Protein 2NW8 (pdb70)

CATH classification: 1.20.58.480

Organism: Xanthomonas campestris pv. campestris (strain ATCC 33913 / DSM 3586 / NCPPB 528 / LMG 568 / P 25) (NCBI:txid190485)

Nearest PDB structures (foldseek):
  2nw8-assembly1_A  TM=1.004E+00  e=1.705E-36  Xanthomonas campestris pv. campestris
  7p46-assembly1_C  TM=9.917E-01  e=4.986E-34  Xanthomonas campestris pv. campestris str. ATCC 33913
  2nw9-assembly1_B  TM=9.880E-01  e=1.158E-32  Xanthomonas campestris pv. campestris
  3bk9-assembly1_A  TM=9.930E-01  e=3.303E-32  Xanthomonas campestris pv. campestris
  3bk9-assembly2_G  TM=9.971E-01  e=1.337E-31  Xanthomonas campestris pv. campestris

Structure (mmCIF, N/CA/C/O backbone):
data_2NW8
#
_entry.id   2NW8
#
_cell.length_a   114.093
_cell.length_b   114.094
_cell.length_c   96.227
_cell.angle_alpha   90.00
_cell.angle_beta   90.00
_cell.angle_gamma   120.00
#
_symmetry.space_group_name_H-M   'P 31 2 1'
#
loop_
_entity.id
_entity.type
_entity.pdbx_description
1 polymer 'Tryptophan 2,3-dioxygenase'
2 non-polymer TRYPTOPHAN
3 non-polymer 'PROTOPORPHYRIN IX CONTAINING FE'
4 non-polymer 'MANGANESE (II) ION'
5 water water
#
loop_
_atom_site.group_PDB
_atom_site.id
_atom_site.type_symbol
_atom_site.label_atom_id
_atom_site.label_alt_id
_atom_site.label_comp_id
_atom_site.label_asym_id
_atom_site.label_entity_id
_atom_site.label_seq_id
_atom_site.pdbx_PDB_ins_code
_atom_site.Cartn_x
_atom_site.Cartn_y
_atom_site.Cartn_z
_atom_site.occupancy
_atom_site.B_iso_or_equiv
_atom_site.auth_seq_id
_atom_site.auth_comp_id
_atom_site.auth_asym_id
_atom_site.auth_atom_id
_atom_site.pdbx_PDB_model_num
ATOM 1 N N . GLU A 1 19 ? 37.948 -45.203 48.676 1.00 39.26 19 GLU A N 1
ATOM 2 C CA . GLU A 1 19 ? 39.089 -45.813 47.931 1.00 39.55 19 GLU A CA 1
ATOM 3 C C . GLU A 1 19 ? 40.119 -44.780 47.495 1.00 37.62 19 GLU A C 1
ATOM 4 O O . GLU A 1 19 ? 39.805 -43.598 47.344 1.00 38.14 19 GLU A O 1
ATOM 10 N N . GLY A 1 20 ? 41.351 -45.241 47.294 1.00 35.87 20 GLY A N 1
ATOM 11 C CA . GLY A 1 20 ? 42.414 -44.352 46.864 1.00 32.45 20 GLY A CA 1
ATOM 12 C C . GLY A 1 20 ? 42.122 -43.821 45.474 1.00 29.73 20 GLY A C 1
ATOM 13 O O . GLY A 1 20 ? 41.273 -44.366 44.766 1.00 30.96 20 GLY A O 1
ATOM 14 N N . ARG A 1 21 ? 42.831 -42.771 45.073 1.00 24.90 21 ARG A N 1
ATOM 15 C CA . ARG A 1 21 ? 42.616 -42.172 43.761 1.00 21.53 21 ARG A CA 1
ATOM 16 C C . ARG A 1 21 ? 43.112 -43.039 42.604 1.00 18.86 21 ARG A C 1
ATOM 17 O O . ARG A 1 21 ? 42.954 -42.669 41.438 1.00 17.70 21 ARG A O 1
ATOM 25 N N . LEU A 1 22 ? 43.703 -44.190 42.916 1.00 17.44 22 LEU A N 1
ATOM 26 C CA . LEU A 1 22 ? 44.211 -45.076 41.875 1.00 16.96 22 LEU A CA 1
ATOM 27 C C . LEU A 1 22 ? 43.243 -46.205 41.524 1.00 16.67 22 LEU A C 1
ATOM 28 O O . LEU A 1 22 ? 43.487 -46.970 40.590 1.00 17.87 22 LEU A O 1
ATOM 33 N N . THR A 1 23 ? 42.151 -46.322 42.271 1.00 15.46 23 THR A N 1
ATOM 34 C CA . THR A 1 23 ? 41.163 -47.348 41.965 1.00 15.45 23 THR A CA 1
ATOM 35 C C . THR A 1 23 ? 40.170 -46.703 41.014 1.00 15.17 23 THR A C 1
ATOM 36 O O . THR A 1 23 ? 40.151 -45.482 40.868 1.00 14.88 23 THR A O 1
ATOM 40 N N . TYR A 1 24 ? 39.355 -47.520 40.360 1.00 14.27 24 TYR A N 1
ATOM 41 C CA . TYR A 1 24 ? 38.367 -46.995 39.424 1.00 13.84 24 TYR A CA 1
ATOM 42 C C . TYR A 1 24 ? 37.400 -46.039 40.118 1.00 13.84 24 TYR A C 1
ATOM 43 O O . TYR A 1 24 ? 37.217 -44.898 39.684 1.00 14.09 24 TYR A O 1
ATOM 52 N N . GLY A 1 25 ? 36.789 -46.508 41.201 1.00 14.76 25 GLY A N 1
ATOM 53 C CA . GLY A 1 25 ? 35.835 -45.687 41.927 1.00 14.49 25 GLY A CA 1
ATOM 54 C C . GLY A 1 25 ? 36.449 -44.514 42.665 1.00 14.95 25 GLY A C 1
ATOM 55 O O . GLY A 1 25 ? 35.829 -43.455 42.799 1.00 14.58 25 GLY A O 1
ATOM 56 N N . GLY A 1 26 ? 37.669 -44.702 43.158 1.00 12.93 26 GLY A N 1
ATOM 57 C CA . GLY A 1 26 ? 38.342 -43.633 43.875 1.00 13.17 26 GLY A CA 1
ATOM 58 C C . GLY A 1 26 ? 38.801 -42.528 42.944 1.00 13.28 26 GLY A C 1
ATOM 59 O O . GLY A 1 26 ? 38.692 -41.349 43.268 1.00 15.00 26 GLY A O 1
ATOM 60 N N . TYR A 1 27 ? 39.324 -42.905 41.784 1.00 13.01 27 TYR A N 1
ATOM 61 C CA . TYR A 1 27 ? 39.781 -41.917 40.821 1.00 12.07 27 TYR A CA 1
ATOM 62 C C . TYR A 1 27 ? 38.621 -41.046 40.359 1.00 11.42 27 TYR A C 1
ATOM 63 O O . TYR A 1 27 ? 38.725 -39.822 40.312 1.00 12.50 27 TYR A O 1
ATOM 72 N N . LEU A 1 28 ? 37.513 -41.699 40.026 1.00 11.78 28 LEU A N 1
ATOM 73 C CA . LEU A 1 28 ? 36.324 -41.012 39.536 1.00 12.96 28 LEU A CA 1
ATOM 74 C C . LEU A 1 28 ? 35.441 -40.437 40.637 1.00 13.71 28 LEU A C 1
ATOM 75 O O . LEU A 1 28 ? 34.405 -39.836 40.351 1.00 13.74 28 LEU A O 1
ATOM 80 N N . ARG A 1 29 ? 35.853 -40.619 41.889 1.00 13.55 29 ARG A N 1
ATOM 81 C CA . ARG A 1 29 ? 35.099 -40.119 43.039 1.00 15.15 29 ARG A CA 1
ATOM 82 C C . ARG A 1 29 ? 33.625 -40.512 42.942 1.00 14.52 29 ARG A C 1
ATOM 83 O O . ARG A 1 29 ? 32.742 -39.677 43.138 1.00 14.77 29 ARG A O 1
ATOM 91 N N . LEU A 1 30 ? 33.369 -41.782 42.650 1.00 15.88 30 LEU A N 1
ATOM 92 C CA . LEU A 1 30 ? 32.003 -42.269 42.503 1.00 15.82 30 LEU A CA 1
ATOM 93 C C . LEU A 1 30 ? 31.176 -42.216 43.786 1.00 18.14 30 LEU A C 1
ATOM 94 O O . LEU A 1 30 ? 29.961 -42.037 43.735 1.00 17.53 30 LEU A O 1
ATOM 99 N N . ASP A 1 31 ? 31.814 -42.373 44.938 1.00 19.81 31 ASP A N 1
ATOM 100 C CA . ASP A 1 31 ? 31.055 -42.311 46.180 1.00 21.84 31 ASP A CA 1
ATOM 101 C C . ASP A 1 31 ? 30.347 -40.960 46.274 1.00 20.60 31 ASP A C 1
ATOM 102 O O . ASP A 1 31 ? 29.210 -40.872 46.732 1.00 22.06 31 ASP A O 1
ATOM 107 N N . GLN A 1 32 ? 31.020 -39.915 45.806 1.00 18.53 32 GLN A N 1
ATOM 108 C CA . GLN A 1 32 ? 30.474 -38.564 45.822 1.00 18.59 32 GLN A CA 1
ATOM 109 C C . GLN A 1 32 ? 29.530 -38.318 44.636 1.00 18.07 32 GLN A C 1
ATOM 110 O O . GLN A 1 32 ? 28.446 -37.752 44.795 1.00 16.54 32 GLN A O 1
ATOM 116 N N . LEU A 1 33 ? 29.937 -38.761 43.451 1.00 15.92 33 LEU A N 1
ATOM 117 C CA . LEU A 1 33 ? 29.128 -38.568 42.248 1.00 14.81 33 LEU A CA 1
ATOM 118 C C . LEU A 1 33 ? 27.808 -39.327 42.291 1.00 15.13 33 LEU A C 1
ATOM 119 O O . LEU A 1 33 ? 26.755 -38.780 41.951 1.00 14.66 33 LEU A O 1
ATOM 124 N N . LEU A 1 34 ? 27.871 -40.586 42.713 1.00 14.62 34 LEU A N 1
ATOM 125 C CA . LEU A 1 34 ? 26.694 -41.447 42.750 1.00 15.31 34 LEU A CA 1
ATOM 126 C C . LEU A 1 34 ? 25.838 -41.369 44.012 1.00 15.58 34 LEU A C 1
ATOM 127 O O . LEU A 1 34 ? 24.962 -42.206 44.233 1.00 15.79 34 LEU A O 1
ATOM 132 N N . SER A 1 35 ? 26.093 -40.364 44.840 1.00 16.68 35 SER A N 1
ATOM 133 C CA . SER A 1 35 ? 25.291 -40.167 46.040 1.00 17.71 35 SER A CA 1
ATOM 134 C C . SER A 1 35 ? 24.626 -38.798 45.914 1.00 18.02 35 SER A C 1
ATOM 135 O O . SER A 1 35 ? 24.024 -38.297 46.864 1.00 18.62 35 SER A O 1
ATOM 138 N N . ALA A 1 36 ? 24.725 -38.205 44.725 1.00 16.61 36 ALA A N 1
ATOM 139 C CA . ALA A 1 36 ? 24.155 -36.883 44.465 1.00 15.10 36 ALA A CA 1
ATOM 140 C C . ALA A 1 36 ? 22.764 -36.912 43.837 1.00 14.78 36 ALA A C 1
ATOM 141 O O . ALA A 1 36 ? 22.244 -35.871 43.424 1.00 15.20 36 ALA A O 1
ATOM 143 N N . GLN A 1 37 ? 22.169 -38.097 43.759 1.00 14.53 37 GLN A N 1
ATOM 144 C CA . GLN A 1 37 ? 20.830 -38.242 43.192 1.00 15.03 37 GLN A CA 1
ATOM 145 C C . GLN A 1 37 ? 19.861 -38.430 44.354 1.00 16.41 37 GLN A C 1
ATOM 146 O O . GLN A 1 37 ? 19.740 -39.523 44.901 1.00 17.11 37 GLN A O 1
ATOM 152 N N . GLN A 1 38 ? 19.175 -37.354 44.726 1.00 17.65 38 GLN A N 1
ATOM 153 C CA . GLN A 1 38 ? 18.249 -37.404 45.852 1.00 19.89 38 GLN A CA 1
ATOM 154 C C . GLN A 1 38 ? 16.870 -36.851 45.511 1.00 19.15 38 GLN A C 1
ATOM 155 O O . GLN A 1 38 ? 16.592 -35.668 45.720 1.00 18.80 38 GLN A O 1
ATOM 161 N N . PRO A 1 39 ? 15.987 -37.704 44.973 1.00 19.17 39 PRO A N 1
ATOM 162 C CA . PRO A 1 39 ? 14.631 -37.278 44.612 1.00 19.08 39 PRO A CA 1
ATOM 163 C C . PRO A 1 39 ? 13.910 -36.728 45.840 1.00 19.23 39 PRO A C 1
ATOM 164 O O . PRO A 1 39 ? 14.173 -37.159 46.963 1.00 19.96 39 PRO A O 1
ATOM 168 N N . LEU A 1 40 ? 13.000 -35.788 45.616 1.00 19.24 40 LEU A N 1
ATOM 169 C CA . LEU A 1 40 ? 12.247 -35.180 46.707 1.00 20.55 40 LEU A CA 1
ATOM 170 C C . LEU A 1 40 ? 10.817 -35.688 46.818 1.00 21.97 40 LEU A C 1
ATOM 171 O O . LEU A 1 40 ? 10.205 -35.582 47.879 1.00 21.66 40 LEU A O 1
ATOM 176 N N . SER A 1 41 ? 10.284 -36.240 45.732 1.00 22.06 41 SER A N 1
ATOM 177 C CA . SER A 1 41 ? 8.914 -36.742 45.743 1.00 24.86 41 SER A CA 1
ATOM 178 C C . SER A 1 41 ? 8.696 -37.782 46.837 1.00 26.22 41 SER A C 1
ATOM 179 O O . SER A 1 41 ? 9.598 -38.553 47.164 1.00 26.34 41 SER A O 1
ATOM 182 N N . GLU A 1 42 ? 7.494 -37.793 47.405 1.00 29.25 42 GLU A N 1
ATOM 183 C CA . GLU A 1 42 ? 7.144 -38.741 48.458 1.00 33.03 42 GLU A CA 1
ATOM 184 C C . GLU A 1 42 ? 5.711 -39.238 48.279 1.00 33.32 42 GLU A C 1
ATOM 185 O O . GLU A 1 42 ? 4.759 -38.473 48.426 1.00 34.29 42 GLU A O 1
ATOM 191 N N . PRO A 1 43 ? 5.542 -40.528 47.945 1.00 33.59 43 PRO A N 1
ATOM 192 C CA . PRO A 1 43 ? 6.613 -41.509 47.737 1.00 33.10 43 PRO A CA 1
ATOM 193 C C . PRO A 1 43 ? 7.475 -41.174 46.519 1.00 30.97 43 PRO A C 1
ATOM 194 O O . PRO A 1 43 ? 7.105 -40.328 45.706 1.00 31.16 43 PRO A O 1
ATOM 198 N N . ALA A 1 44 ? 8.621 -41.842 46.409 1.00 30.10 44 ALA A N 1
ATOM 199 C CA . ALA A 1 44 ? 9.551 -41.622 45.304 1.00 28.71 44 ALA A CA 1
ATOM 200 C C . ALA A 1 44 ? 8.910 -41.917 43.953 1.00 27.00 44 ALA A C 1
ATOM 201 O O . ALA A 1 44 ? 8.524 -43.051 43.673 1.00 30.89 44 ALA A O 1
ATOM 203 N N . HIS A 1 45 ? 8.800 -40.892 43.117 1.00 21.06 45 HIS A N 1
ATOM 204 C CA . HIS A 1 45 ? 8.204 -41.044 41.796 1.00 17.34 45 HIS A CA 1
ATOM 205 C C . HIS A 1 45 ? 9.245 -41.652 40.859 1.00 16.25 45 HIS A C 1
ATOM 206 O O . HIS A 1 45 ? 10.380 -41.182 40.796 1.00 16.36 45 HIS A O 1
ATOM 213 N N . HIS A 1 46 ? 8.849 -42.688 40.126 1.00 14.75 46 HIS A N 1
ATOM 214 C CA . HIS A 1 46 ? 9.773 -43.370 39.219 1.00 14.42 46 HIS A CA 1
ATOM 215 C C . HIS A 1 46 ? 10.511 -42.486 38.228 1.00 14.99 46 HIS A C 1
ATOM 216 O O . HIS A 1 46 ? 11.676 -42.737 37.910 1.00 16.14 46 HIS A O 1
ATOM 223 N N . ASP A 1 47 ? 9.840 -41.459 37.728 1.00 11.80 47 ASP A N 1
ATOM 224 C CA . ASP A 1 47 ? 10.445 -40.602 36.717 1.00 11.70 47 ASP A CA 1
ATOM 225 C C . ASP A 1 47 ? 11.312 -39.459 37.217 1.00 13.08 47 ASP A C 1
ATOM 226 O O . ASP A 1 47 ? 11.910 -38.728 36.419 1.00 13.20 47 ASP A O 1
ATOM 231 N N . GLU A 1 48 ? 11.400 -39.307 38.532 1.00 11.48 48 GLU A N 1
ATOM 232 C CA . GLU A 1 48 ? 12.218 -38.238 39.079 1.00 12.38 48 GLU A CA 1
ATOM 233 C C . GLU A 1 48 ? 13.710 -38.524 38.878 1.00 13.07 48 GLU A C 1
ATOM 234 O O . GLU A 1 48 ? 14.502 -37.595 38.708 1.00 14.01 48 GLU A O 1
ATOM 240 N N . MET A 1 49 ? 14.097 -39.799 38.881 1.00 13.19 49 MET A N 1
ATOM 241 C CA . MET A 1 49 ? 15.508 -40.140 38.684 1.00 12.26 49 MET A CA 1
ATOM 242 C C . MET A 1 49 ? 15.946 -39.652 37.302 1.00 13.14 49 MET A C 1
ATOM 243 O O . MET A 1 49 ? 17.020 -39.072 37.158 1.00 12.13 49 MET A O 1
ATOM 248 N N . LEU A 1 50 ? 15.113 -39.882 36.288 1.00 11.46 50 LEU A N 1
ATOM 249 C CA . LEU A 1 50 ? 15.432 -39.418 34.937 1.00 12.02 50 LEU A CA 1
ATOM 250 C C . LEU A 1 50 ? 15.610 -37.903 34.945 1.00 12.89 50 LEU A C 1
ATOM 251 O O . LEU A 1 50 ? 16.571 -37.373 34.390 1.00 12.74 50 LEU A O 1
ATOM 256 N N . PHE A 1 51 ? 14.677 -37.207 35.581 1.00 12.12 51 PHE A N 1
ATOM 257 C CA . PHE A 1 51 ? 14.730 -35.753 35.639 1.00 12.55 51 PHE A CA 1
ATOM 258 C C . PHE A 1 51 ? 16.068 -35.261 36.192 1.00 12.98 51 PHE A C 1
ATOM 259 O O . PHE A 1 51 ? 16.694 -34.365 35.624 1.00 12.97 51 PHE A O 1
ATOM 267 N N . ILE A 1 52 ? 16.506 -35.864 37.291 1.00 12.37 52 ILE A N 1
ATOM 268 C CA . ILE A 1 52 ? 17.764 -35.482 37.925 1.00 11.57 52 ILE A CA 1
ATOM 269 C C . ILE A 1 52 ? 18.971 -35.833 37.064 1.00 11.77 52 ILE A C 1
ATOM 270 O O . ILE A 1 52 ? 19.826 -34.985 36.799 1.00 11.99 52 ILE A O 1
ATOM 275 N N . ILE A 1 53 ? 19.027 -37.079 36.613 1.00 11.07 53 ILE A N 1
ATOM 276 C CA . ILE A 1 53 ? 20.160 -37.526 35.808 1.00 10.99 53 ILE A CA 1
ATOM 277 C C . ILE A 1 53 ? 20.284 -36.779 34.482 1.00 11.07 53 ILE A C 1
ATOM 278 O O . ILE A 1 53 ? 21.396 -36.522 34.016 1.00 11.29 53 ILE A O 1
ATOM 283 N N . GLN A 1 54 ? 19.153 -36.411 33.889 1.00 10.15 54 GLN A N 1
ATOM 284 C CA . GLN A 1 54 ? 19.155 -35.669 32.627 1.00 10.68 54 GLN A CA 1
ATOM 285 C C . GLN A 1 54 ? 19.912 -34.353 32.828 1.00 12.68 54 GLN A C 1
ATOM 286 O O . GLN A 1 54 ? 20.701 -33.933 31.975 1.00 11.35 54 GLN A O 1
ATOM 292 N N . HIS A 1 55 ? 19.665 -33.707 33.963 1.00 12.17 55 HIS A N 1
ATOM 293 C CA . HIS A 1 55 ? 20.320 -32.446 34.287 1.00 13.33 55 HIS A CA 1
ATOM 294 C C . HIS A 1 55 ? 21.771 -32.634 34.701 1.00 12.19 55 HIS A C 1
ATOM 295 O O . HIS A 1 55 ? 22.640 -31.857 34.304 1.00 12.82 55 HIS A O 1
ATOM 302 N N . GLN A 1 56 ? 22.039 -33.660 35.500 1.00 12.07 56 GLN A N 1
ATOM 303 C CA . GLN A 1 56 ? 23.406 -33.875 35.957 1.00 12.25 56 GLN A CA 1
ATOM 304 C C . GLN A 1 56 ? 24.349 -34.260 34.830 1.00 12.60 56 GLN A C 1
ATOM 305 O O . GLN A 1 56 ? 25.494 -33.814 34.807 1.00 12.02 56 GLN A O 1
ATOM 311 N N . THR A 1 57 ? 23.891 -35.089 33.899 1.00 11.94 57 THR A N 1
ATOM 312 C CA . THR A 1 57 ? 24.765 -35.436 32.785 1.00 11.55 57 THR A CA 1
ATOM 313 C C . THR A 1 57 ? 25.002 -34.152 31.989 1.00 12.12 57 THR A C 1
ATOM 314 O O . THR A 1 57 ? 26.127 -33.866 31.587 1.00 11.72 57 THR A O 1
ATOM 318 N N . SER A 1 58 ? 23.950 -33.363 31.780 1.00 11.38 58 SER A N 1
ATOM 319 C CA . SER A 1 58 ? 24.103 -32.111 31.046 1.00 11.66 58 SER A CA 1
ATOM 320 C C . SER A 1 58 ? 25.093 -31.183 31.744 1.00 12.51 58 SER A C 1
ATOM 321 O O . SER A 1 58 ? 25.936 -30.575 31.085 1.00 12.74 58 SER A O 1
ATOM 324 N N . GLU A 1 59 ? 24.994 -31.072 33.068 1.00 12.11 59 GLU A N 1
ATOM 325 C CA . GLU A 1 59 ? 25.905 -30.200 33.802 1.00 12.81 59 GLU A CA 1
ATOM 326 C C . GLU A 1 59 ? 27.353 -30.671 33.657 1.00 13.05 59 GLU A C 1
ATOM 327 O O . GLU A 1 59 ? 28.265 -29.849 33.583 1.00 13.12 59 GLU A O 1
ATOM 333 N N . LEU A 1 60 ? 27.569 -31.985 33.616 1.00 12.77 60 LEU A N 1
ATOM 334 C CA . LEU A 1 60 ? 28.924 -32.504 33.446 1.00 12.18 60 LEU A CA 1
ATOM 335 C C . LEU A 1 60 ? 29.446 -32.140 32.056 1.00 12.35 60 LEU A C 1
ATOM 336 O O . LEU A 1 60 ? 30.595 -31.710 31.915 1.00 11.70 60 LEU A O 1
ATOM 341 N N . TRP A 1 61 ? 28.614 -32.299 31.027 1.00 11.46 61 TRP A N 1
ATOM 342 C CA . TRP A 1 61 ? 29.048 -31.939 29.680 1.00 11.35 61 TRP A CA 1
ATOM 343 C C . TRP A 1 61 ? 29.313 -30.433 29.607 1.00 12.80 61 TRP A C 1
ATOM 344 O O . TRP A 1 61 ? 30.268 -29.995 28.962 1.00 13.04 61 TRP A O 1
ATOM 355 N N . LEU A 1 62 ? 28.477 -29.636 30.268 1.00 11.62 62 LEU A N 1
ATOM 356 C CA . LEU A 1 62 ? 28.680 -28.192 30.258 1.00 11.34 62 LEU A CA 1
ATOM 357 C C . LEU A 1 62 ? 30.012 -27.846 30.922 1.00 12.49 62 LEU A C 1
ATOM 358 O O . LEU A 1 62 ? 30.705 -26.926 30.488 1.00 12.67 62 LEU A O 1
ATOM 363 N N . LYS A 1 63 ? 30.373 -28.578 31.972 1.00 12.15 63 LYS A N 1
ATOM 364 C CA . LYS A 1 63 ? 31.643 -28.315 32.644 1.00 12.91 63 LYS A CA 1
ATOM 365 C C . LYS A 1 63 ? 32.778 -28.612 31.668 1.00 13.17 63 LYS A C 1
ATOM 366 O O . LYS A 1 63 ? 33.742 -27.856 31.583 1.00 13.67 63 LYS A O 1
ATOM 372 N N . LEU A 1 64 ? 32.664 -29.706 30.923 1.00 12.13 64 LEU A N 1
ATOM 373 C CA . LEU A 1 64 ? 33.706 -30.044 29.960 1.00 12.02 64 LEU A CA 1
ATOM 374 C C . LEU A 1 64 ? 33.740 -29.005 28.848 1.00 12.43 64 LEU A C 1
ATOM 375 O O . LEU A 1 64 ? 34.814 -28.582 28.416 1.00 13.23 64 LEU A O 1
ATOM 380 N N . LEU A 1 65 ? 32.563 -28.597 28.383 1.00 11.21 65 LEU A N 1
ATOM 381 C CA . LEU A 1 65 ? 32.489 -27.605 27.318 1.00 12.12 65 LEU A CA 1
ATOM 382 C C . LEU A 1 65 ? 33.206 -26.319 27.714 1.00 13.08 65 LEU A C 1
ATOM 383 O O . LEU A 1 65 ? 33.966 -25.756 26.921 1.00 13.16 65 LEU A O 1
ATOM 388 N N . ALA A 1 66 ? 32.972 -25.859 28.943 1.00 13.05 66 ALA A N 1
ATOM 389 C CA . ALA A 1 66 ? 33.615 -24.640 29.428 1.00 13.41 66 ALA A CA 1
ATOM 390 C C . ALA A 1 66 ? 35.130 -24.838 29.473 1.00 13.69 66 ALA A C 1
ATOM 391 O O . ALA A 1 66 ? 35.900 -23.948 29.103 1.00 14.86 66 ALA A O 1
ATOM 393 N N . HIS A 1 67 ? 35.543 -26.015 29.931 1.00 13.82 67 HIS A N 1
ATOM 394 C CA . HIS A 1 67 ? 36.954 -26.376 30.029 1.00 14.20 67 HIS A CA 1
ATOM 395 C C . HIS A 1 67 ? 37.599 -26.286 28.645 1.00 14.49 67 HIS A C 1
ATOM 396 O O . HIS A 1 67 ? 38.682 -25.708 28.482 1.00 14.38 67 HIS A O 1
ATOM 403 N N . GLU A 1 68 ? 36.926 -26.839 27.641 1.00 13.14 68 GLU A N 1
ATOM 404 C CA . GLU A 1 68 ? 37.459 -26.799 26.286 1.00 12.76 68 GLU A CA 1
ATOM 405 C C . GLU A 1 68 ? 37.412 -25.394 25.685 1.00 13.47 68 GLU A C 1
ATOM 406 O O . GLU A 1 68 ? 38.394 -24.939 25.091 1.00 14.01 68 GLU A O 1
ATOM 412 N N . LEU A 1 69 ? 36.289 -24.696 25.837 1.00 11.87 69 LEU A N 1
ATOM 413 C CA . LEU A 1 69 ? 36.178 -23.350 25.277 1.00 12.51 69 LEU A CA 1
ATOM 414 C C . LEU A 1 69 ? 37.233 -22.392 25.828 1.00 13.73 69 LEU A C 1
ATOM 415 O O . LEU A 1 69 ? 37.753 -21.549 25.091 1.00 13.50 69 LEU A O 1
ATOM 420 N N . ARG A 1 70 ? 37.554 -22.517 27.114 1.00 14.28 70 ARG A N 1
ATOM 421 C CA . ARG A 1 70 ? 38.577 -21.661 27.711 1.00 15.62 70 ARG A CA 1
ATOM 422 C C . ARG A 1 70 ? 39.911 -21.909 27.019 1.00 15.62 70 ARG A C 1
ATOM 423 O O . ARG A 1 70 ? 40.676 -20.976 26.769 1.00 15.42 70 ARG A O 1
ATOM 431 N N . ALA A 1 71 ? 40.190 -23.170 26.706 1.00 14.45 71 ALA A N 1
ATOM 432 C CA . ALA A 1 71 ? 41.440 -23.497 26.033 1.00 15.23 71 ALA A CA 1
ATOM 433 C C . ALA A 1 71 ? 41.421 -22.954 24.605 1.00 14.97 71 ALA A C 1
ATOM 434 O O . ALA A 1 71 ? 42.450 -22.516 24.087 1.00 14.58 71 ALA A O 1
ATOM 436 N N . ALA A 1 72 ? 40.254 -22.978 23.968 1.00 14.54 72 ALA A N 1
ATOM 437 C CA . ALA A 1 72 ? 40.140 -22.468 22.603 1.00 14.76 72 ALA A CA 1
ATOM 438 C C . ALA A 1 72 ? 40.493 -20.983 22.592 1.00 16.16 72 ALA A C 1
ATOM 439 O O . ALA A 1 72 ? 41.159 -20.498 21.677 1.00 15.63 72 ALA A O 1
ATOM 441 N N . ILE A 1 73 ? 40.040 -20.260 23.611 1.00 15.87 73 ILE A N 1
ATOM 442 C CA . ILE A 1 73 ? 40.331 -18.834 23.712 1.00 15.85 73 ILE A CA 1
ATOM 443 C C . ILE A 1 73 ? 41.834 -18.597 23.852 1.00 15.64 73 ILE A C 1
ATOM 444 O O . ILE A 1 73 ? 42.393 -17.727 23.183 1.00 17.01 73 ILE A O 1
ATOM 449 N N . VAL A 1 74 ? 42.486 -19.374 24.712 1.00 15.05 74 VAL A N 1
ATOM 450 C CA . VAL A 1 74 ? 43.927 -19.228 24.911 1.00 15.78 74 VAL A CA 1
ATOM 451 C C . VAL A 1 74 ? 44.666 -19.503 23.604 1.00 16.03 74 VAL A C 1
ATOM 452 O O . VAL A 1 74 ? 45.606 -18.786 23.251 1.00 17.00 74 VAL A O 1
ATOM 456 N N . HIS A 1 75 ? 44.240 -20.526 22.867 1.00 15.35 75 HIS A N 1
ATOM 457 C CA . HIS A 1 75 ? 44.907 -20.817 21.602 1.00 15.67 75 HIS A CA 1
ATOM 458 C C . HIS A 1 75 ? 44.767 -19.654 20.631 1.00 15.98 75 HIS A C 1
ATOM 459 O O . HIS A 1 75 ? 45.732 -19.283 19.958 1.00 16.66 75 HIS A O 1
ATOM 466 N N . LEU A 1 76 ? 43.576 -19.066 20.562 1.00 15.34 76 LEU A N 1
ATOM 467 C CA . LEU A 1 76 ? 43.363 -17.929 19.672 1.00 16.93 76 LEU A CA 1
ATOM 468 C C . LEU A 1 76 ? 44.256 -16.751 20.057 1.00 16.99 76 LEU A C 1
ATOM 469 O O . LEU A 1 76 ? 44.820 -16.085 19.189 1.00 17.18 76 LEU A O 1
ATOM 474 N N . GLN A 1 77 ? 44.383 -16.498 21.357 1.00 17.94 77 GLN A N 1
ATOM 475 C CA . GLN A 1 77 ? 45.215 -15.388 21.831 1.00 17.14 77 GLN A CA 1
ATOM 476 C C . GLN A 1 77 ? 46.671 -15.582 21.419 1.00 18.02 77 GLN A C 1
ATOM 477 O O . GLN A 1 77 ? 47.405 -14.610 21.208 1.00 17.84 77 GLN A O 1
ATOM 483 N N . ARG A 1 78 ? 47.078 -16.844 21.303 1.00 17.35 78 ARG A N 1
ATOM 484 C CA . ARG A 1 78 ? 48.446 -17.196 20.938 1.00 17.17 78 ARG A CA 1
ATOM 485 C C . ARG A 1 78 ? 48.609 -17.529 19.459 1.00 16.18 78 ARG A C 1
ATOM 486 O O . ARG A 1 78 ? 49.659 -18.020 19.034 1.00 14.88 78 ARG A O 1
ATOM 494 N N . ASP A 1 79 ? 47.564 -17.259 18.681 1.00 15.88 79 ASP A N 1
ATOM 495 C CA . ASP A 1 79 ? 47.574 -17.504 17.241 1.00 17.07 79 ASP A CA 1
ATOM 496 C C . ASP A 1 79 ? 47.782 -18.982 16.898 1.00 17.31 79 ASP A C 1
ATOM 497 O O . ASP A 1 79 ? 48.278 -19.314 15.821 1.00 17.29 79 ASP A O 1
ATOM 502 N N . GLU A 1 80 ? 47.402 -19.861 17.819 1.00 16.00 80 GLU A N 1
ATOM 503 C CA . GLU A 1 80 ? 47.533 -21.302 17.618 1.00 15.87 80 GLU A CA 1
ATOM 504 C C . GLU A 1 80 ? 46.252 -21.801 16.966 1.00 14.95 80 GLU A C 1
ATOM 505 O O . GLU A 1 80 ? 45.354 -22.316 17.632 1.00 14.34 80 GLU A O 1
ATOM 511 N N . VAL A 1 81 ? 46.193 -21.647 15.647 1.00 14.15 81 VAL A N 1
ATOM 512 C CA . VAL A 1 81 ? 45.022 -22.016 14.865 1.00 14.25 81 VAL A CA 1
ATOM 513 C C . VAL A 1 81 ? 44.612 -23.481 14.868 1.00 14.09 81 VAL A C 1
ATOM 514 O O . VAL A 1 81 ? 43.479 -23.799 15.234 1.00 14.49 81 VAL A O 1
ATOM 518 N N . TRP A 1 82 ? 45.501 -24.381 14.463 1.00 13.36 82 TRP A N 1
ATOM 519 C CA . TRP A 1 82 ? 45.095 -25.782 14.429 1.00 13.45 82 TRP A CA 1
ATOM 520 C C . TRP A 1 82 ? 44.684 -26.287 15.806 1.00 13.15 82 TRP A C 1
ATOM 521 O O . TRP A 1 82 ? 43.717 -27.050 15.922 1.00 12.21 82 TRP A O 1
ATOM 532 N N . GLN A 1 83 ? 45.397 -25.857 16.847 1.00 12.47 83 GLN A N 1
ATOM 533 C CA . GLN A 1 83 ? 45.047 -26.267 18.208 1.00 13.23 83 GLN A CA 1
ATOM 534 C C . GLN A 1 83 ? 43.658 -25.730 18.553 1.00 13.90 83 GLN A C 1
ATOM 535 O O . GLN A 1 83 ? 42.836 -26.439 19.134 1.00 12.73 83 GLN A O 1
ATOM 541 N N . CYS A 1 84 ? 43.395 -24.474 18.202 1.00 13.41 84 CYS A N 1
ATOM 542 C CA . CYS A 1 84 ? 42.086 -23.893 18.478 1.00 12.84 84 CYS A CA 1
ATOM 543 C C . CYS A 1 84 ? 41.009 -24.729 17.789 1.00 13.02 84 CYS A C 1
ATOM 544 O O . CYS A 1 84 ? 40.007 -25.107 18.404 1.00 12.79 84 CYS A O 1
ATOM 547 N N . ARG A 1 85 ? 41.224 -25.026 16.512 1.00 12.40 85 ARG A N 1
ATOM 548 C CA . ARG A 1 85 ? 40.257 -25.822 15.764 1.00 11.67 85 ARG A CA 1
ATOM 549 C C . ARG A 1 85 ? 40.042 -27.205 16.379 1.00 11.34 85 ARG A C 1
ATOM 550 O O . ARG A 1 85 ? 38.917 -27.694 16.418 1.00 10.81 85 ARG A O 1
ATOM 558 N N . LYS A 1 86 ? 41.110 -27.841 16.854 1.00 11.42 86 LYS A N 1
ATOM 559 C CA . LYS A 1 86 ? 40.950 -29.172 17.437 1.00 11.04 86 LYS A CA 1
ATOM 560 C C . LYS A 1 86 ? 40.098 -29.110 18.696 1.00 11.22 86 LYS A C 1
ATOM 561 O O . LYS A 1 86 ? 39.234 -29.964 18.921 1.00 11.74 86 LYS A O 1
ATOM 567 N N . VAL A 1 87 ? 40.348 -28.102 19.524 1.00 11.69 87 VAL A N 1
ATOM 568 C CA . VAL A 1 87 ? 39.583 -27.937 20.747 1.00 12.03 87 VAL A CA 1
ATOM 569 C C . VAL A 1 87 ? 38.134 -27.608 20.394 1.00 11.94 87 VAL A C 1
ATOM 570 O O . VAL A 1 87 ? 37.208 -28.071 21.064 1.00 12.52 87 VAL A O 1
ATOM 574 N N . LEU A 1 88 ? 37.923 -26.822 19.340 1.00 11.06 88 LEU A N 1
ATOM 575 C CA . LEU A 1 88 ? 36.552 -26.501 18.950 1.00 10.25 88 LEU A CA 1
ATOM 576 C C . LEU A 1 88 ? 35.850 -27.743 18.397 1.00 11.29 88 LEU A C 1
ATOM 577 O O . LEU A 1 88 ? 34.631 -27.883 18.529 1.00 11.36 88 LEU A O 1
ATOM 582 N N . ALA A 1 89 ? 36.613 -28.647 17.790 1.00 10.61 89 ALA A N 1
ATOM 583 C CA . ALA A 1 89 ? 36.028 -29.873 17.254 1.00 10.77 89 ALA A CA 1
ATOM 584 C C . ALA A 1 89 ? 35.457 -30.684 18.416 1.00 10.24 89 ALA A C 1
ATOM 585 O O . ALA A 1 89 ? 34.352 -31.223 18.323 1.00 10.84 89 ALA A O 1
ATOM 587 N N . ARG A 1 90 ? 36.204 -30.770 19.514 1.00 10.08 90 ARG A N 1
ATOM 588 C CA . ARG A 1 90 ? 35.716 -31.513 20.669 1.00 10.17 90 ARG A CA 1
ATOM 589 C C . ARG A 1 90 ? 34.516 -30.780 21.263 1.00 11.04 90 ARG A C 1
ATOM 590 O O . ARG A 1 90 ? 33.557 -31.407 21.712 1.00 11.08 90 ARG A O 1
ATOM 598 N N . SER A 1 91 ? 34.573 -29.451 21.254 1.00 10.16 91 SER A N 1
ATOM 599 C CA . SER A 1 91 ? 33.489 -28.632 21.779 1.00 9.99 91 SER A CA 1
ATOM 600 C C . SER A 1 91 ? 32.201 -28.924 21.017 1.00 10.71 91 SER A C 1
ATOM 601 O O . SER A 1 91 ? 31.130 -29.019 21.617 1.00 10.93 91 SER A O 1
ATOM 604 N N . LYS A 1 92 ? 32.307 -29.062 19.696 1.00 11.59 92 LYS A N 1
ATOM 605 C CA . LYS A 1 92 ? 31.140 -29.367 18.878 1.00 11.64 92 LYS A CA 1
ATOM 606 C C . LYS A 1 92 ? 30.598 -30.741 19.269 1.00 12.47 92 LYS A C 1
ATOM 607 O O . LYS A 1 92 ? 29.384 -30.926 19.372 1.00 13.58 92 LYS A O 1
ATOM 613 N N . GLN A 1 93 ? 31.490 -31.707 19.483 1.00 10.42 93 GLN A N 1
ATOM 614 C CA . GLN A 1 93 ? 31.040 -33.049 19.863 1.00 11.10 93 GLN A CA 1
ATOM 615 C C . GLN A 1 93 ? 30.316 -33.025 21.204 1.00 10.66 93 GLN A C 1
ATOM 616 O O . GLN A 1 93 ? 29.355 -33.767 21.409 1.00 10.95 93 GLN A O 1
ATOM 622 N N . VAL A 1 94 ? 30.777 -32.180 22.121 1.00 10.62 94 VAL A N 1
ATOM 623 C CA . VAL A 1 94 ? 30.137 -32.086 23.429 1.00 10.71 94 VAL A CA 1
ATOM 624 C C . VAL A 1 94 ? 28.755 -31.457 23.286 1.00 11.50 94 VAL A C 1
ATOM 625 O O . VAL A 1 94 ? 27.783 -31.921 23.894 1.00 12.10 94 VAL A O 1
ATOM 629 N N . LEU A 1 95 ? 28.663 -30.403 22.481 1.00 12.30 95 LEU A N 1
ATOM 630 C CA . LEU A 1 95 ? 27.380 -29.742 22.256 1.00 14.47 95 LEU A CA 1
ATOM 631 C C . LEU A 1 95 ? 26.420 -30.706 21.576 1.00 13.85 95 LEU A C 1
ATOM 632 O O . LEU A 1 95 ? 25.212 -30.675 21.816 1.00 13.47 95 LEU A O 1
ATOM 637 N N . ARG A 1 96 ? 26.962 -31.584 20.743 1.00 14.16 96 ARG A N 1
ATOM 638 C CA . ARG A 1 96 ? 26.120 -32.549 20.059 1.00 13.82 96 ARG A CA 1
ATOM 639 C C . ARG A 1 96 ? 25.542 -33.536 21.073 1.00 14.11 96 ARG A C 1
ATOM 640 O O . ARG A 1 96 ? 24.374 -33.914 20.971 1.00 14.54 96 ARG A O 1
ATOM 648 N N . GLN A 1 97 ? 26.340 -33.952 22.055 1.00 12.12 97 GLN A N 1
ATOM 649 C CA . GLN A 1 97 ? 25.819 -34.877 23.066 1.00 12.18 97 GLN A CA 1
ATOM 650 C C . GLN A 1 97 ? 24.720 -34.180 23.861 1.00 11.99 97 GLN A C 1
ATOM 651 O O . GLN A 1 97 ? 23.672 -34.765 24.137 1.00 10.93 97 GLN A O 1
ATOM 657 N N . LEU A 1 98 ? 24.971 -32.927 24.228 1.00 10.89 98 LEU A N 1
ATOM 658 C CA . LEU A 1 98 ? 23.993 -32.154 24.984 1.00 10.80 98 LEU A CA 1
ATOM 659 C C . LEU A 1 98 ? 22.686 -32.031 24.206 1.00 12.20 98 LEU A C 1
ATOM 660 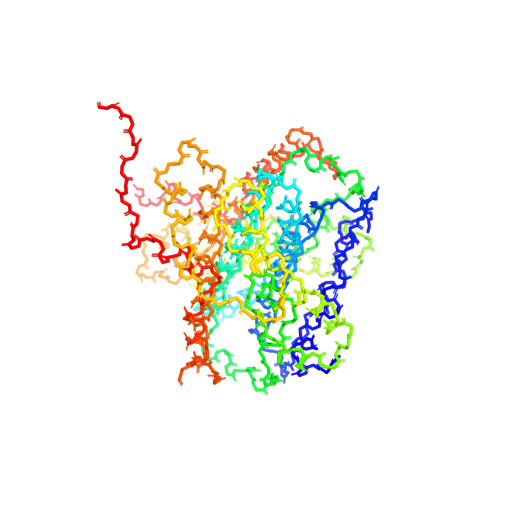O O . LEU A 1 98 ? 21.601 -32.049 24.787 1.00 11.85 98 LEU A O 1
ATOM 665 N N . THR A 1 99 ? 22.794 -31.913 22.887 1.00 11.19 99 THR A N 1
ATOM 666 C CA . THR A 1 99 ? 21.614 -31.776 22.033 1.00 12.26 99 THR A CA 1
ATOM 667 C C . THR A 1 99 ? 20.916 -33.115 21.814 1.00 12.47 99 THR A C 1
ATOM 668 O O . THR A 1 99 ? 19.691 -33.215 21.903 1.00 12.13 99 THR A O 1
ATOM 672 N N . GLU A 1 100 ? 21.699 -34.150 21.541 1.00 11.12 100 GLU A N 1
ATOM 673 C CA . GLU A 1 100 ? 21.132 -35.477 21.318 1.00 12.58 100 GLU A CA 1
ATOM 674 C C . GLU A 1 100 ? 20.373 -36.042 22.517 1.00 12.08 100 GLU A C 1
ATOM 675 O O . GLU A 1 100 ? 19.324 -36.675 22.354 1.00 11.96 100 GLU A O 1
ATOM 681 N N . GLN A 1 101 ? 20.879 -35.798 23.723 1.00 10.84 101 GLN A N 1
ATOM 682 C CA . GLN A 1 101 ? 20.251 -36.381 24.900 1.00 11.64 101 GLN A CA 1
ATOM 683 C C . GLN A 1 101 ? 18.821 -35.949 25.199 1.00 10.90 101 GLN A C 1
ATOM 684 O O . GLN A 1 101 ? 18.146 -36.573 26.015 1.00 11.29 101 GLN A O 1
ATOM 690 N N . TRP A 1 102 ? 18.350 -34.889 24.551 1.00 10.85 102 TRP A N 1
ATOM 691 C CA . TRP A 1 102 ? 16.968 -34.473 24.764 1.00 12.22 102 TRP A CA 1
ATOM 692 C C . TRP A 1 102 ? 16.043 -35.636 24.409 1.00 12.82 102 TRP A C 1
ATOM 693 O O . TRP A 1 102 ? 14.942 -35.745 24.948 1.00 12.89 102 TRP A O 1
ATOM 704 N N . SER A 1 103 ? 16.497 -36.519 23.522 1.00 11.41 103 SER A N 1
ATOM 705 C CA . SER A 1 103 ? 15.672 -37.659 23.121 1.00 12.05 103 SER A CA 1
ATOM 706 C C . SER A 1 103 ? 15.306 -38.562 24.301 1.00 11.69 103 SER A C 1
ATOM 707 O O . SER A 1 103 ? 14.286 -39.257 24.264 1.00 12.40 103 SER A O 1
ATOM 710 N N . VAL A 1 104 ? 16.124 -38.564 25.349 1.00 10.79 104 VAL A N 1
ATOM 711 C CA . VAL A 1 104 ? 15.805 -39.388 26.511 1.00 10.44 104 VAL A CA 1
ATOM 712 C C . VAL A 1 104 ? 14.667 -38.730 27.279 1.00 12.27 104 VAL A C 1
ATOM 713 O O . VAL A 1 104 ? 13.671 -39.370 27.612 1.00 12.10 104 VAL A O 1
ATOM 717 N N . LEU A 1 105 ? 14.814 -37.436 27.532 1.00 13.49 105 LEU A N 1
ATOM 718 C CA . LEU A 1 105 ? 13.822 -36.693 28.297 1.00 14.12 105 LEU A CA 1
ATOM 719 C C . LEU A 1 105 ? 12.463 -36.622 27.609 1.00 14.76 105 LEU A C 1
ATOM 720 O O . LEU A 1 105 ? 11.439 -36.442 28.271 1.00 15.76 105 LEU A O 1
ATOM 725 N N . GLU A 1 106 ? 12.443 -36.763 26.287 1.00 13.60 106 GLU A N 1
ATOM 726 C CA . GLU A 1 106 ? 11.180 -36.712 25.560 1.00 15.75 106 GLU A CA 1
ATOM 727 C C . GLU A 1 106 ? 10.300 -37.921 25.868 1.00 15.85 106 GLU A C 1
ATOM 728 O O . GLU A 1 106 ? 9.128 -37.952 25.484 1.00 17.84 106 GLU A O 1
ATOM 734 N N . THR A 1 107 ? 10.851 -38.922 26.551 1.00 13.05 107 THR A N 1
ATOM 735 C CA . THR A 1 107 ? 10.046 -40.084 26.919 1.00 12.55 107 THR A CA 1
ATOM 736 C C . THR A 1 107 ? 9.332 -39.788 28.238 1.00 13.70 107 THR A C 1
ATOM 737 O O . THR A 1 107 ? 8.676 -40.662 28.810 1.00 13.54 107 THR A O 1
ATOM 741 N N . LEU A 1 108 ? 9.491 -38.557 28.726 1.00 14.17 108 LEU A N 1
ATOM 742 C CA . LEU A 1 108 ? 8.830 -38.116 29.955 1.00 15.60 108 LEU A CA 1
ATOM 743 C C . LEU A 1 108 ? 7.554 -37.410 29.519 1.00 16.94 108 LEU A C 1
ATOM 744 O O . LEU A 1 108 ? 7.606 -36.363 28.876 1.00 19.78 108 LEU A O 1
ATOM 749 N N . THR A 1 109 ? 6.407 -37.974 29.869 1.00 14.00 109 THR A N 1
ATOM 750 C CA . THR A 1 109 ? 5.128 -37.391 29.473 1.00 13.86 109 THR A CA 1
ATOM 751 C C . THR A 1 109 ? 4.578 -36.416 30.511 1.00 14.11 109 THR A C 1
ATOM 752 O O . THR A 1 109 ? 5.013 -36.411 31.662 1.00 13.43 109 THR A O 1
ATOM 756 N N . PRO A 1 110 ? 3.601 -35.584 30.113 1.00 14.61 110 PRO A N 1
ATOM 757 C CA . PRO A 1 110 ? 3.002 -34.611 31.037 1.00 15.74 110 PRO A CA 1
ATOM 758 C C . PRO A 1 110 ? 2.408 -35.296 32.263 1.00 16.77 110 PRO A C 1
ATOM 759 O O . PRO A 1 110 ? 2.509 -34.791 33.387 1.00 17.88 110 PRO A O 1
ATOM 763 N N . SER A 1 111 ? 1.777 -36.445 32.038 1.00 16.43 111 SER A N 1
ATOM 764 C CA . SER A 1 111 ? 1.162 -37.196 33.127 1.00 17.02 111 SER A CA 1
ATOM 765 C C . SER A 1 111 ? 2.200 -37.685 34.136 1.00 16.96 111 SER A C 1
ATOM 766 O O . SER A 1 111 ? 1.927 -37.742 35.336 1.00 18.44 111 SER A O 1
ATOM 769 N N . GLU A 1 112 ? 3.394 -38.024 33.660 1.00 15.71 112 GLU A N 1
ATOM 770 C CA . GLU A 1 112 ? 4.443 -38.475 34.566 1.00 14.40 112 GLU A CA 1
ATOM 771 C C . GLU A 1 112 ? 5.037 -37.272 35.300 1.00 14.35 112 GLU A C 1
ATOM 772 O O . GLU A 1 112 ? 5.192 -37.294 36.520 1.00 14.71 112 GLU A O 1
ATOM 778 N N . TYR A 1 113 ? 5.351 -36.216 34.554 1.00 13.91 113 TYR A N 1
ATOM 779 C CA . TYR A 1 113 ? 5.939 -35.016 35.145 1.00 15.49 113 TYR A CA 1
ATOM 780 C C . TYR A 1 113 ? 5.067 -34.385 36.230 1.00 18.16 113 TYR A C 1
ATOM 781 O O . TYR A 1 113 ? 5.572 -33.972 37.271 1.00 18.41 113 TYR A O 1
ATOM 790 N N . MET A 1 114 ? 3.764 -34.300 35.984 1.00 19.75 114 MET A N 1
ATOM 791 C CA . MET A 1 114 ? 2.862 -33.700 36.961 1.00 22.83 114 MET A CA 1
ATOM 792 C C . MET A 1 114 ? 2.822 -34.495 38.260 1.00 23.06 114 MET A C 1
ATOM 793 O O . MET A 1 114 ? 2.241 -34.056 39.251 1.00 22.78 114 MET A O 1
ATOM 798 N N . GLY A 1 115 ? 3.456 -35.663 38.250 1.00 21.90 115 GLY A N 1
ATOM 799 C CA . GLY A 1 115 ? 3.496 -36.489 39.438 1.00 21.73 115 GLY A CA 1
ATOM 800 C C . GLY A 1 115 ? 4.532 -36.015 40.442 1.00 22.06 115 GLY A C 1
ATOM 801 O O . GLY A 1 115 ? 4.516 -36.452 41.593 1.00 22.56 115 GLY A O 1
ATOM 802 N N . PHE A 1 116 ? 5.431 -35.123 40.024 1.00 22.00 116 PHE A N 1
ATOM 803 C CA . PHE A 1 116 ? 6.462 -34.623 40.933 1.00 21.51 116 PHE A CA 1
ATOM 804 C C . PHE A 1 116 ? 6.944 -33.199 40.654 1.00 22.62 116 PHE A C 1
ATOM 805 O O . PHE A 1 116 ? 7.847 -32.708 41.331 1.00 23.01 116 PHE A O 1
ATOM 813 N N . ARG A 1 117 ? 6.347 -32.524 39.674 1.00 21.46 117 ARG A N 1
ATOM 814 C CA . ARG A 1 117 ? 6.771 -31.162 39.356 1.00 22.94 117 ARG A CA 1
ATOM 815 C C . ARG A 1 117 ? 6.637 -30.248 40.571 1.00 25.06 117 ARG A C 1
ATOM 816 O O . ARG A 1 117 ? 7.359 -29.260 40.696 1.00 24.19 117 ARG A O 1
ATOM 824 N N . ASP A 1 118 ? 5.708 -30.583 41.460 1.00 28.76 118 ASP A N 1
ATOM 825 C CA . ASP A 1 118 ? 5.474 -29.792 42.664 1.00 33.35 118 ASP A CA 1
ATOM 826 C C . ASP A 1 118 ? 6.637 -29.833 43.652 1.00 35.19 118 ASP A C 1
ATOM 827 O O . ASP A 1 118 ? 6.932 -28.831 44.308 1.00 36.01 118 ASP A O 1
ATOM 832 N N . VAL A 1 119 ? 7.298 -30.983 43.760 1.00 35.25 119 VAL A N 1
ATOM 833 C CA . VAL A 1 119 ? 8.422 -31.120 44.685 1.00 35.90 119 VAL A CA 1
ATOM 834 C C . VAL A 1 119 ? 9.494 -30.092 44.353 1.00 35.75 119 VAL A C 1
ATOM 835 O O . VAL A 1 119 ? 10.267 -29.677 45.218 1.00 36.20 119 VAL A O 1
ATOM 839 N N . LEU A 1 120 ? 9.542 -29.689 43.088 1.00 35.23 120 LEU A N 1
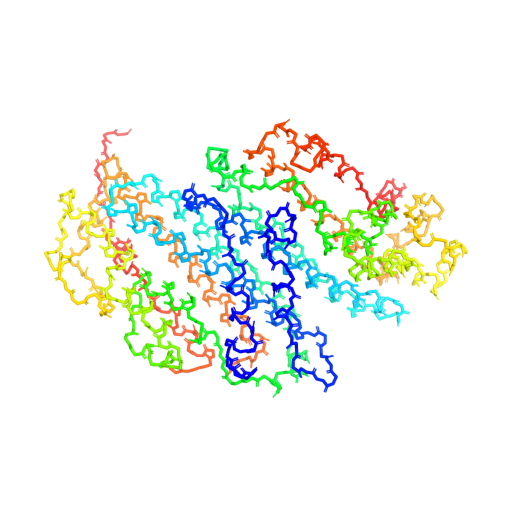ATOM 840 C CA . LEU A 1 120 ? 10.517 -28.709 42.636 1.00 35.03 120 LEU A CA 1
ATOM 841 C C . LEU A 1 120 ? 10.115 -27.333 43.144 1.00 35.71 120 LEU A C 1
ATOM 842 O O . LEU A 1 120 ? 8.936 -26.974 43.133 1.00 36.07 120 LEU A O 1
ATOM 847 N N . GLY A 1 121 ? 11.096 -26.565 43.597 1.00 36.09 121 GLY A N 1
ATOM 848 C CA . GLY A 1 121 ? 10.801 -25.236 44.093 1.00 37.01 121 GLY A CA 1
ATOM 849 C C . GLY A 1 121 ? 10.745 -24.251 42.945 1.00 36.18 121 GLY A C 1
ATOM 850 O O . GLY A 1 121 ? 10.605 -24.652 41.789 1.00 38.05 121 GLY A O 1
ATOM 851 N N . PRO A 1 122 ? 10.850 -22.948 43.230 1.00 34.95 122 PRO A N 1
ATOM 852 C CA . PRO A 1 122 ? 10.812 -21.921 42.189 1.00 34.02 122 PRO A CA 1
ATOM 853 C C . PRO A 1 122 ? 12.119 -21.901 41.400 1.00 33.45 122 PRO A C 1
ATOM 854 O O . PRO A 1 122 ? 12.465 -20.900 40.777 1.00 34.14 122 PRO A O 1
ATOM 858 N N . SER A 1 123 ? 12.841 -23.016 41.434 1.00 32.09 123 SER A N 1
ATOM 859 C CA . SER A 1 123 ? 14.118 -23.118 40.737 1.00 31.35 123 SER A CA 1
ATOM 860 C C . SER A 1 123 ? 13.956 -23.419 39.250 1.00 29.73 123 SER A C 1
ATOM 861 O O . SER A 1 123 ? 12.922 -23.922 38.811 1.00 28.38 123 SER A O 1
ATOM 864 N N . SER A 1 124 ? 14.990 -23.100 38.478 1.00 28.09 124 SER A N 1
ATOM 865 C CA . SER A 1 124 ? 14.968 -23.335 37.042 1.00 26.68 124 SER A CA 1
ATOM 866 C C . SER A 1 124 ? 16.379 -23.275 36.476 1.00 24.46 124 SER A C 1
ATOM 867 O O . SER A 1 124 ? 17.328 -22.928 37.181 1.00 21.93 124 SER A O 1
ATOM 870 N N . GLY A 1 125 ? 16.503 -23.602 35.194 1.00 23.90 125 GLY A N 1
ATOM 871 C CA . GLY A 1 125 ? 17.797 -23.580 34.541 1.00 23.04 125 GLY A CA 1
ATOM 872 C C . GLY A 1 125 ? 18.447 -22.211 34.590 1.00 23.35 125 GLY A C 1
ATOM 873 O O . GLY A 1 125 ? 19.623 -22.067 34.262 1.00 21.16 125 GLY A O 1
ATOM 874 N N . PHE A 1 126 ? 17.671 -21.203 34.981 1.00 24.05 126 PHE A N 1
ATOM 875 C CA . PHE A 1 126 ? 18.171 -19.837 35.108 1.00 24.85 126 PHE A CA 1
ATOM 876 C C . PHE A 1 126 ? 19.313 -19.829 36.108 1.00 24.06 126 PHE A C 1
ATOM 877 O O . PHE A 1 126 ? 20.251 -19.036 36.003 1.00 23.70 126 PHE A O 1
ATOM 885 N N . GLN A 1 127 ? 19.217 -20.725 37.084 1.00 22.15 127 GLN A N 1
ATOM 886 C CA . GLN A 1 127 ? 20.210 -20.837 38.139 1.00 23.03 127 GLN A CA 1
ATOM 887 C C . GLN A 1 127 ? 21.374 -21.756 37.797 1.00 20.88 127 GLN A C 1
ATOM 888 O O . GLN A 1 127 ? 22.123 -22.166 38.681 1.00 21.66 127 GLN A O 1
ATOM 894 N N . SER A 1 128 ? 21.528 -22.092 36.520 1.00 19.48 128 SER A N 1
ATOM 895 C CA . SER A 1 128 ? 22.651 -22.938 36.124 1.00 18.26 128 SER A CA 1
ATOM 896 C C . SER A 1 128 ? 23.861 -22.046 35.894 1.00 17.74 128 SER A C 1
ATOM 897 O O . SER A 1 128 ? 23.933 -21.337 34.887 1.00 17.88 128 SER A O 1
ATOM 900 N N . LEU A 1 129 ? 24.805 -22.087 36.827 1.00 19.67 129 LEU A N 1
ATOM 901 C CA . LEU A 1 129 ? 26.015 -21.277 36.731 1.00 21.29 129 LEU A CA 1
ATOM 902 C C . LEU A 1 129 ? 26.865 -21.675 35.525 1.00 21.14 129 LEU A C 1
ATOM 903 O O . LEU A 1 129 ? 27.348 -20.814 34.790 1.00 21.94 129 LEU A O 1
ATOM 908 N N . GLN A 1 130 ? 27.044 -22.978 35.326 1.00 20.93 130 GLN A N 1
ATOM 909 C CA . GLN A 1 130 ? 27.841 -23.483 34.210 1.00 20.75 130 GLN A CA 1
ATOM 910 C C . GLN A 1 130 ? 27.266 -23.071 32.858 1.00 19.70 130 GLN A C 1
ATOM 911 O O . GLN A 1 130 ? 28.009 -22.708 31.946 1.00 19.10 130 GLN A O 1
ATOM 917 N N . TYR A 1 131 ? 25.947 -23.134 32.718 1.00 17.54 131 TYR A N 1
ATOM 918 C CA . TYR A 1 131 ? 25.324 -22.742 31.462 1.00 17.16 131 TYR A CA 1
ATOM 919 C C . TYR A 1 131 ? 25.580 -21.261 31.193 1.00 19.00 131 TYR A C 1
ATOM 920 O O . TYR A 1 131 ? 25.963 -20.881 30.087 1.00 18.96 131 TYR A O 1
ATOM 929 N N . ARG A 1 132 ? 25.356 -20.430 32.208 1.00 20.56 132 ARG A N 1
ATOM 930 C CA . ARG A 1 132 ? 25.558 -18.991 32.071 1.00 22.03 132 ARG A CA 1
ATOM 931 C C . ARG A 1 132 ? 27.002 -18.705 31.688 1.00 22.84 132 ARG A C 1
ATOM 932 O O . ARG A 1 132 ? 27.287 -17.771 30.940 1.00 22.41 132 ARG A O 1
ATOM 940 N N . TYR A 1 133 ? 27.907 -19.524 32.210 1.00 23.76 133 TYR A N 1
ATOM 941 C CA . TYR A 1 133 ? 29.328 -19.390 31.930 1.00 25.48 133 TYR A CA 1
ATOM 942 C C . TYR A 1 133 ? 29.555 -19.523 30.421 1.00 24.67 133 TYR A C 1
ATOM 943 O O . TYR A 1 133 ? 30.259 -18.716 29.812 1.00 24.17 133 TYR A O 1
ATOM 952 N N . ILE A 1 134 ? 28.946 -20.544 29.825 1.00 22.51 134 ILE A N 1
ATOM 953 C CA . ILE A 1 134 ? 29.076 -20.790 28.392 1.00 20.53 134 ILE A CA 1
ATOM 954 C C . ILE A 1 134 ? 28.494 -19.621 27.597 1.00 18.66 134 ILE A C 1
ATOM 955 O O . ILE A 1 134 ? 29.117 -19.131 26.655 1.00 18.62 134 ILE A O 1
ATOM 960 N N . GLU A 1 135 ? 27.296 -19.181 27.972 1.00 16.67 135 GLU A N 1
ATOM 961 C CA . GLU A 1 135 ? 26.660 -18.054 27.293 1.00 16.42 135 GLU A CA 1
ATOM 962 C C . GLU A 1 135 ? 27.599 -16.854 27.288 1.00 16.82 135 GLU A C 1
ATOM 963 O O . GLU A 1 135 ? 27.768 -16.189 26.264 1.00 16.13 135 GLU A O 1
ATOM 969 N N . PHE A 1 136 ? 28.207 -16.581 28.440 1.00 18.37 136 PHE A N 1
ATOM 970 C CA . PHE A 1 136 ? 29.139 -15.459 28.567 1.00 19.37 136 PHE A CA 1
ATOM 971 C C . PHE A 1 136 ? 30.366 -15.647 27.687 1.00 19.23 136 PHE A C 1
ATOM 972 O O . PHE A 1 136 ? 30.782 -14.724 26.983 1.00 20.57 136 PHE A O 1
ATOM 980 N N . LEU A 1 137 ? 30.940 -16.845 27.725 1.00 18.89 137 LEU A N 1
ATOM 981 C CA . LEU A 1 137 ? 32.122 -17.162 26.926 1.00 19.63 137 LEU A CA 1
ATOM 982 C C . LEU A 1 137 ? 31.871 -16.974 25.438 1.00 19.74 137 LEU A C 1
ATOM 983 O O . LEU A 1 137 ? 32.753 -16.531 24.701 1.00 20.96 137 LEU A O 1
ATOM 988 N N . LEU A 1 138 ? 30.669 -17.328 24.994 1.00 17.77 138 LEU A N 1
ATOM 989 C CA . LEU A 1 138 ? 30.318 -17.198 23.587 1.00 17.14 138 LEU A CA 1
ATOM 990 C C . LEU A 1 138 ? 30.000 -15.750 23.215 1.00 17.60 138 LEU A C 1
ATOM 991 O O . LEU A 1 138 ? 29.967 -15.402 22.038 1.00 19.14 138 LEU A O 1
ATOM 996 N N . GLY A 1 139 ? 29.766 -14.907 24.217 1.00 18.07 139 GLY A N 1
ATOM 997 C CA . GLY A 1 139 ? 29.497 -13.507 23.932 1.00 20.01 139 GLY A CA 1
ATOM 998 C C . GLY A 1 139 ? 28.183 -12.922 24.410 1.00 21.45 139 GLY A C 1
ATOM 999 O O . GLY A 1 139 ? 28.031 -11.699 24.449 1.00 20.97 139 GLY A O 1
ATOM 1000 N N . ASN A 1 140 ? 27.228 -13.771 24.768 1.00 20.82 140 ASN A N 1
ATOM 1001 C CA . ASN A 1 140 ? 25.939 -13.278 25.235 1.00 22.12 140 ASN A CA 1
ATOM 1002 C C . ASN A 1 140 ? 26.076 -12.813 26.684 1.00 23.79 140 ASN A C 1
ATOM 1003 O O . ASN A 1 140 ? 25.541 -13.432 27.607 1.00 22.30 140 ASN A O 1
ATOM 1008 N N . LYS A 1 141 ? 26.812 -11.716 26.860 1.00 25.65 141 LYS A N 1
ATOM 1009 C CA . LYS A 1 141 ? 27.068 -11.125 28.171 1.00 27.60 141 LYS A CA 1
ATOM 1010 C C . LYS A 1 141 ? 25.821 -10.465 28.744 1.00 29.73 141 LYS A C 1
ATOM 1011 O O . LYS A 1 141 ? 25.041 -9.842 28.023 1.00 29.33 141 LYS A O 1
ATOM 1017 N N . ASN A 1 142 ? 25.645 -10.592 30.054 1.00 33.21 142 ASN A N 1
ATOM 1018 C CA . ASN A 1 142 ? 24.496 -10.002 30.724 1.00 36.18 142 ASN A CA 1
ATOM 1019 C C . ASN A 1 142 ? 24.821 -9.786 32.201 1.00 37.20 142 ASN A C 1
ATOM 1020 O O . ASN A 1 142 ? 24.555 -10.649 33.037 1.00 37.20 142 ASN A O 1
ATOM 1025 N N . PRO A 1 143 ? 25.414 -8.627 32.535 1.00 37.92 143 PRO A N 1
ATOM 1026 C CA . PRO A 1 143 ? 25.777 -8.298 33.916 1.00 38.76 143 PRO A CA 1
ATOM 1027 C C . PRO A 1 143 ? 24.609 -8.459 34.886 1.00 39.46 143 PRO A C 1
ATOM 1028 O O . PRO A 1 143 ? 24.803 -8.793 36.055 1.00 39.44 143 PRO A O 1
ATOM 1032 N N . GLN A 1 144 ? 23.400 -8.222 34.386 1.00 41.03 144 GLN A N 1
ATOM 1033 C CA . GLN A 1 144 ? 22.186 -8.328 35.189 1.00 43.11 144 GLN A CA 1
ATOM 1034 C C . GLN A 1 144 ? 21.934 -9.765 35.628 1.00 43.39 144 GLN A C 1
ATOM 1035 O O . GLN A 1 144 ? 21.093 -10.028 36.489 1.00 43.56 144 GLN A O 1
ATOM 1041 N N . MET A 1 145 ? 22.673 -10.695 35.034 1.00 43.37 145 MET A N 1
ATOM 1042 C CA . MET A 1 145 ? 22.517 -12.105 35.352 1.00 43.34 145 MET A CA 1
ATOM 1043 C C . MET A 1 145 ? 23.337 -12.491 36.581 1.00 43.19 145 MET A C 1
ATOM 1044 O O . MET A 1 145 ? 23.238 -13.611 37.078 1.00 43.92 145 MET A O 1
ATOM 1049 N N . LEU A 1 146 ? 24.143 -11.555 37.070 1.00 43.62 146 LEU A N 1
ATOM 1050 C CA . LEU A 1 146 ? 24.973 -11.798 38.243 1.00 44.43 146 LEU A CA 1
ATOM 1051 C C . LEU A 1 146 ? 24.129 -11.810 39.516 1.00 44.65 146 LEU A C 1
ATOM 1052 O O . LEU A 1 146 ? 24.589 -12.250 40.569 1.00 45.41 146 LEU A O 1
ATOM 1057 N N . GLN A 1 147 ? 22.894 -11.328 39.409 1.00 45.30 147 GLN A N 1
ATOM 1058 C CA . GLN A 1 147 ? 21.975 -11.266 40.545 1.00 45.16 147 GLN A CA 1
ATOM 1059 C C . GLN A 1 147 ? 21.493 -12.643 40.998 1.00 45.03 147 GLN A C 1
ATOM 1060 O O . GLN A 1 147 ? 21.491 -12.949 42.193 1.00 44.41 147 GLN A O 1
ATOM 1066 N N . VAL A 1 148 ? 21.080 -13.465 40.038 1.00 43.93 148 VAL A N 1
ATOM 1067 C CA . VAL A 1 148 ? 20.581 -14.804 40.332 1.00 43.13 148 VAL A CA 1
ATOM 1068 C C . VAL A 1 148 ? 21.586 -15.631 41.134 1.00 42.23 148 VAL A C 1
ATOM 1069 O O . VAL A 1 148 ? 21.206 -16.548 41.860 1.00 42.03 148 VAL A O 1
ATOM 1073 N N . PHE A 1 149 ? 22.866 -15.299 41.009 1.00 41.44 149 PHE A N 1
ATOM 1074 C CA . PHE A 1 149 ? 23.906 -16.028 41.725 1.00 41.30 149 PHE A CA 1
ATOM 1075 C C . PHE A 1 149 ? 24.444 -15.246 42.920 1.00 42.36 149 PHE A C 1
ATOM 1076 O O . PHE A 1 149 ? 25.558 -15.494 43.384 1.00 41.13 149 PHE A O 1
ATOM 1084 N N . ALA A 1 150 ? 23.645 -14.306 43.416 1.00 43.52 150 ALA A N 1
ATOM 1085 C CA . ALA A 1 150 ? 24.043 -13.491 44.558 1.00 45.40 150 ALA A CA 1
ATOM 1086 C C . ALA A 1 150 ? 24.227 -14.353 45.805 1.00 46.35 150 ALA A C 1
ATOM 1087 O O . ALA A 1 150 ? 25.038 -14.033 46.675 1.00 46.10 150 ALA A O 1
ATOM 1089 N N . TYR A 1 151 ? 23.473 -15.446 45.883 1.00 47.49 151 TYR A N 1
ATOM 1090 C CA . TYR A 1 151 ? 23.555 -16.355 47.023 1.00 48.59 151 TYR A CA 1
ATOM 1091 C C . TYR A 1 151 ? 24.922 -17.029 47.070 1.00 48.94 151 TYR A C 1
ATOM 1092 O O . TYR A 1 151 ? 25.353 -17.510 48.118 1.00 49.71 151 TYR A O 1
ATOM 1101 N N . ASP A 1 152 ? 25.595 -17.068 45.925 1.00 48.99 152 ASP A N 1
ATOM 1102 C CA . ASP A 1 152 ? 26.911 -17.685 45.829 1.00 49.64 152 ASP A CA 1
ATOM 1103 C C . ASP A 1 152 ? 27.932 -16.710 45.252 1.00 50.04 152 ASP A C 1
ATOM 1104 O O . ASP A 1 152 ? 28.075 -16.592 44.034 1.00 50.00 152 ASP A O 1
ATOM 1109 N N . PRO A 1 153 ? 28.660 -15.997 46.128 1.00 49.93 153 PRO A N 1
ATOM 1110 C CA . PRO A 1 153 ? 29.674 -15.024 45.711 1.00 49.60 153 PRO A CA 1
ATOM 1111 C C . PRO A 1 153 ? 30.879 -15.673 45.033 1.00 49.13 153 PRO A C 1
ATOM 1112 O O . PRO A 1 153 ? 31.490 -15.085 44.139 1.00 49.53 153 PRO A O 1
ATOM 1116 N N . ALA A 1 154 ? 31.216 -16.885 45.462 1.00 48.50 154 ALA A N 1
ATOM 1117 C CA . ALA A 1 154 ? 32.345 -17.609 44.890 1.00 47.63 154 ALA A CA 1
ATOM 1118 C C . ALA A 1 154 ? 32.144 -17.800 43.389 1.00 47.99 154 ALA A C 1
ATOM 1119 O O . ALA A 1 154 ? 32.947 -17.333 42.579 1.00 48.45 154 ALA A O 1
ATOM 1121 N N . GLY A 1 155 ? 31.067 -18.489 43.026 1.00 47.08 155 GLY A N 1
ATOM 1122 C CA . GLY A 1 155 ? 30.780 -18.724 41.623 1.00 46.08 155 GLY A CA 1
ATOM 1123 C C . GLY A 1 155 ? 30.486 -17.427 40.897 1.00 45.20 155 GLY A C 1
ATOM 1124 O O . GLY A 1 155 ? 30.829 -17.268 39.725 1.00 45.10 155 GLY A O 1
ATOM 1125 N N . GLN A 1 156 ? 29.850 -16.496 41.600 1.00 44.33 156 GLN A N 1
ATOM 1126 C CA . GLN A 1 156 ? 29.510 -15.201 41.028 1.00 43.62 156 GLN A CA 1
ATOM 1127 C C . GLN A 1 156 ? 30.782 -14.500 40.563 1.00 43.59 156 GLN A C 1
ATOM 1128 O O . GLN A 1 156 ? 30.791 -13.820 39.535 1.00 43.11 156 GLN A O 1
ATOM 1134 N N . ALA A 1 157 ? 31.856 -14.678 41.326 1.00 42.77 157 ALA A N 1
ATOM 1135 C CA . ALA A 1 157 ? 33.141 -14.068 41.003 1.00 42.12 157 ALA A CA 1
ATOM 1136 C C . ALA A 1 157 ? 33.706 -14.628 39.701 1.00 41.39 157 ALA A C 1
ATOM 1137 O O . ALA A 1 157 ? 34.180 -13.874 38.849 1.00 40.83 157 ALA A O 1
ATOM 1139 N N . ARG A 1 158 ? 33.659 -15.949 39.549 1.00 40.71 158 ARG A N 1
ATOM 1140 C CA . ARG A 1 158 ? 34.170 -16.585 38.341 1.00 40.08 158 ARG A CA 1
ATOM 1141 C C . ARG A 1 158 ? 33.391 -16.146 37.106 1.00 38.35 158 ARG A C 1
ATOM 1142 O O . ARG A 1 158 ? 33.956 -16.026 36.018 1.00 37.77 158 ARG A O 1
ATOM 1150 N N . LEU A 1 159 ? 32.097 -15.902 37.276 1.00 37.11 159 LEU A N 1
ATOM 1151 C CA . LEU A 1 159 ? 31.267 -15.451 36.168 1.00 36.60 159 LEU A CA 1
ATOM 1152 C C . LEU A 1 159 ? 31.678 -14.039 35.772 1.00 36.10 159 LEU A C 1
ATOM 1153 O O . LEU A 1 159 ? 31.696 -13.693 34.592 1.00 35.23 159 LEU A O 1
ATOM 1158 N N . ARG A 1 160 ? 32.006 -13.227 36.772 1.00 35.66 160 ARG A N 1
ATOM 1159 C CA . ARG A 1 160 ? 32.411 -11.849 36.530 1.00 35.47 160 ARG A CA 1
ATOM 1160 C C . ARG A 1 160 ? 33.681 -11.789 35.687 1.00 34.36 160 ARG A C 1
ATOM 1161 O O . ARG A 1 160 ? 33.814 -10.928 34.818 1.00 34.60 160 ARG A O 1
ATOM 1169 N N . GLU A 1 161 ? 34.613 -12.703 35.944 1.00 33.58 161 GLU A N 1
ATOM 1170 C CA . GLU A 1 161 ? 35.860 -12.731 35.189 1.00 34.20 161 GLU A CA 1
ATOM 1171 C C . GLU A 1 161 ? 35.595 -12.854 33.695 1.00 32.83 161 GLU A C 1
ATOM 1172 O O . GLU A 1 161 ? 36.047 -12.027 32.906 1.00 32.51 161 GLU A O 1
ATOM 1178 N N . VAL A 1 162 ? 34.859 -13.890 33.308 1.00 31.04 162 VAL A N 1
ATOM 1179 C CA . VAL A 1 162 ? 34.545 -14.099 31.902 1.00 29.10 162 VAL A CA 1
ATOM 1180 C C . VAL A 1 162 ? 33.717 -12.937 31.374 1.00 27.45 162 VAL A C 1
ATOM 1181 O O . VAL A 1 162 ? 33.832 -12.557 30.211 1.00 26.47 162 VAL A O 1
ATOM 1185 N N . LEU A 1 163 ? 32.885 -12.373 32.241 1.00 26.99 163 LEU A N 1
ATOM 1186 C CA . LEU A 1 163 ? 32.039 -11.248 31.870 1.00 26.59 163 LEU A CA 1
ATOM 1187 C C . LEU A 1 163 ? 32.883 -10.041 31.468 1.00 26.45 163 LEU A C 1
ATOM 1188 O O . LEU A 1 163 ? 32.559 -9.338 30.510 1.00 25.00 163 LEU A O 1
ATOM 1193 N N . GLU A 1 164 ? 33.970 -9.814 32.200 1.00 26.38 164 GLU A N 1
ATOM 1194 C CA . GLU A 1 164 ? 34.844 -8.673 31.942 1.00 26.75 164 GLU A CA 1
ATOM 1195 C C . GLU A 1 164 ? 35.963 -8.980 30.949 1.00 25.81 164 GLU A C 1
ATOM 1196 O O . GLU A 1 164 ? 36.802 -8.125 30.664 1.00 26.20 164 GLU A O 1
ATOM 1202 N N . ALA A 1 165 ? 35.977 -10.198 30.419 1.00 23.90 165 ALA A N 1
ATOM 1203 C CA . ALA A 1 165 ? 37.007 -10.582 29.460 1.00 23.10 165 ALA A CA 1
ATOM 1204 C C . ALA A 1 165 ? 36.433 -10.719 28.056 1.00 21.33 165 ALA A C 1
ATOM 1205 O O . ALA A 1 165 ? 35.239 -10.944 27.883 1.00 21.86 165 ALA A O 1
ATOM 1207 N N . PRO A 1 166 ? 37.280 -10.559 27.029 1.00 20.99 166 PRO A N 1
ATOM 1208 C CA . PRO A 1 166 ? 36.804 -10.683 25.650 1.00 19.85 166 PRO A CA 1
ATOM 1209 C C . PRO A 1 166 ? 36.196 -12.068 25.432 1.00 18.34 166 PRO A C 1
ATOM 1210 O O . PRO A 1 166 ? 36.704 -13.063 25.950 1.00 19.22 166 PRO A O 1
ATOM 1214 N N . SER A 1 167 ? 35.108 -12.127 24.674 1.00 18.16 167 SER A N 1
ATOM 1215 C CA . SER A 1 167 ? 34.453 -13.401 24.390 1.00 18.07 167 SER A CA 1
ATOM 1216 C C . SER A 1 167 ? 35.269 -14.168 23.362 1.00 18.11 167 SER A C 1
ATOM 1217 O O . SER A 1 167 ? 36.253 -13.658 22.826 1.00 17.49 167 SER A O 1
ATOM 1220 N N . LEU A 1 168 ? 34.847 -15.397 23.087 1.00 16.79 168 LEU A N 1
ATOM 1221 C CA . LEU A 1 168 ? 35.512 -16.231 22.096 1.00 17.24 168 LEU A CA 1
ATOM 1222 C C . LEU A 1 168 ? 35.497 -15.513 20.751 1.00 16.47 168 LEU A C 1
ATOM 1223 O O . LEU A 1 168 ? 36.503 -15.480 20.037 1.00 16.05 168 LEU A O 1
ATOM 1228 N N . TYR A 1 169 ? 34.350 -14.930 20.418 1.00 16.57 169 TYR A N 1
ATOM 1229 C CA . TYR A 1 169 ? 34.181 -14.214 19.160 1.00 15.96 169 TYR A CA 1
ATOM 1230 C C . TYR A 1 169 ? 35.091 -12.991 19.086 1.00 16.55 169 TYR A C 1
ATOM 1231 O O . TYR A 1 169 ? 35.746 -12.752 18.072 1.00 17.04 169 TYR A O 1
ATOM 1240 N N . GLU A 1 170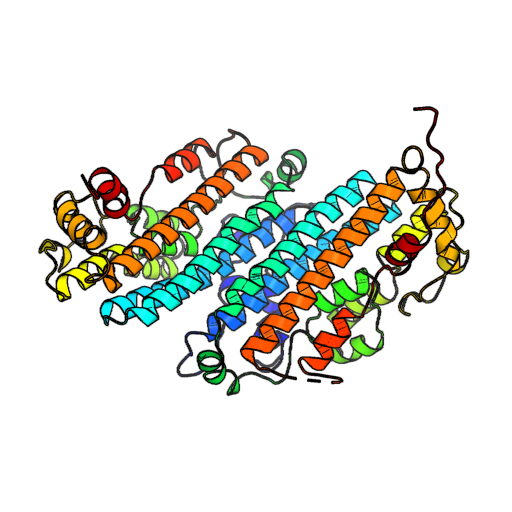 ? 35.130 -12.212 20.161 1.00 16.84 170 GLU A N 1
ATOM 1241 C CA . GLU A 1 170 ? 35.965 -11.022 20.175 1.00 17.58 170 GLU A CA 1
ATOM 1242 C C . GLU A 1 170 ? 37.445 -11.390 20.100 1.00 17.08 170 GLU A C 1
ATOM 1243 O O . GLU A 1 170 ? 38.245 -10.641 19.537 1.00 17.28 170 GLU A O 1
ATOM 1249 N N . GLU A 1 171 ? 37.820 -12.547 20.641 1.00 16.03 171 GLU A N 1
ATOM 1250 C CA . GLU A 1 171 ? 39.216 -12.965 20.568 1.00 16.71 171 GLU A CA 1
ATOM 1251 C C . GLU A 1 171 ? 39.526 -13.353 19.125 1.00 16.63 171 GLU A C 1
ATOM 1252 O O . GLU A 1 171 ? 40.661 -13.227 18.663 1.00 16.66 171 GLU A O 1
ATOM 1258 N N . PHE A 1 172 ? 38.512 -13.824 18.407 1.00 15.55 172 PHE A N 1
ATOM 1259 C CA . PHE A 1 172 ? 38.703 -14.181 17.012 1.00 15.58 172 PHE A CA 1
ATOM 1260 C C . PHE A 1 172 ? 38.946 -12.886 16.235 1.00 16.24 172 PHE A C 1
ATOM 1261 O O . PHE A 1 172 ? 39.820 -12.823 15.372 1.00 16.68 172 PHE A O 1
ATOM 1269 N N . LEU A 1 173 ? 38.181 -11.845 16.557 1.00 15.61 173 LEU A N 1
ATOM 1270 C CA . LEU A 1 173 ? 38.350 -10.560 15.884 1.00 15.91 173 LEU A CA 1
ATOM 1271 C C . LEU A 1 173 ? 39.734 -9.990 16.186 1.00 15.32 173 LEU A C 1
ATOM 1272 O O . LEU A 1 173 ? 40.364 -9.381 15.319 1.00 15.96 173 LEU A O 1
ATOM 1277 N N . ARG A 1 174 ? 40.207 -10.190 17.413 1.00 16.16 174 ARG A N 1
ATOM 1278 C CA . ARG A 1 174 ? 41.524 -9.695 17.807 1.00 15.97 174 ARG A CA 1
ATOM 1279 C C . ARG A 1 174 ? 42.611 -10.476 17.078 1.00 17.58 174 ARG A C 1
ATOM 1280 O O . ARG A 1 174 ? 43.686 -9.947 16.780 1.00 17.64 174 ARG A O 1
ATOM 1288 N N . TYR A 1 175 ? 42.321 -11.742 16.790 1.00 16.40 175 TYR A N 1
ATOM 1289 C CA . TYR A 1 175 ? 43.246 -12.591 16.051 1.00 16.06 175 TYR A CA 1
ATOM 1290 C C . TYR A 1 175 ? 43.362 -12.013 14.639 1.00 16.18 175 TYR A C 1
ATOM 1291 O O . TYR A 1 175 ? 44.462 -11.835 14.113 1.00 15.81 175 TYR A O 1
ATOM 1300 N N . LEU A 1 176 ? 42.220 -11.713 14.029 1.00 15.04 176 LEU A N 1
ATOM 1301 C CA . LEU A 1 176 ? 42.208 -11.152 12.685 1.00 15.64 176 LEU A CA 1
ATOM 1302 C C . LEU A 1 176 ? 42.954 -9.820 12.655 1.00 15.70 176 LEU A C 1
ATOM 1303 O O . LEU A 1 176 ? 43.645 -9.507 11.686 1.00 17.10 176 LEU A O 1
ATOM 1308 N N . ALA A 1 177 ? 42.815 -9.044 13.725 1.00 17.06 177 ALA A N 1
ATOM 1309 C CA . ALA A 1 177 ? 43.475 -7.742 13.807 1.00 16.81 177 ALA A CA 1
ATOM 1310 C C . ALA A 1 177 ? 44.989 -7.902 13.801 1.00 18.06 177 ALA A C 1
ATOM 1311 O O . ALA A 1 177 ? 45.709 -7.113 13.180 1.00 19.01 177 ALA A O 1
ATOM 1313 N N . ARG A 1 178 ? 45.479 -8.920 14.497 1.00 18.32 178 ARG A N 1
ATOM 1314 C CA . ARG A 1 178 ? 46.913 -9.150 14.555 1.00 19.00 178 ARG A CA 1
ATOM 1315 C C . ARG A 1 178 ? 47.505 -9.489 13.193 1.00 20.03 178 ARG A C 1
ATOM 1316 O O . ARG A 1 178 ? 48.704 -9.310 12.970 1.00 20.35 178 ARG A O 1
ATOM 1324 N N . PHE A 1 179 ? 46.672 -9.970 12.275 1.00 19.90 179 PHE A N 1
ATOM 1325 C CA . PHE A 1 179 ? 47.163 -10.309 10.949 1.00 20.96 179 PHE A CA 1
ATOM 1326 C C . PHE A 1 179 ? 46.832 -9.294 9.860 1.00 22.67 179 PHE A C 1
ATOM 1327 O O . PHE A 1 179 ? 46.793 -9.627 8.679 1.00 23.61 179 PHE A O 1
ATOM 1335 N N . GLY A 1 180 ? 46.588 -8.053 10.263 1.00 21.97 180 GLY A N 1
ATOM 1336 C CA . GLY A 1 180 ? 46.323 -7.009 9.288 1.00 22.07 180 GLY A CA 1
ATOM 1337 C C . GLY A 1 180 ? 44.928 -6.846 8.721 1.00 21.26 180 GLY A C 1
ATOM 1338 O O . GLY A 1 180 ? 44.730 -6.025 7.827 1.00 21.60 180 GLY A O 1
ATOM 1339 N N . HIS A 1 181 ? 43.965 -7.624 9.206 1.00 19.71 181 HIS A N 1
ATOM 1340 C CA . HIS A 1 181 ? 42.596 -7.491 8.724 1.00 19.52 181 HIS A CA 1
ATOM 1341 C C . HIS A 1 181 ? 42.066 -6.149 9.225 1.00 18.91 181 HIS A C 1
ATOM 1342 O O . HIS A 1 181 ? 42.508 -5.654 10.260 1.00 20.36 181 HIS A O 1
ATOM 1349 N N . ALA A 1 182 ? 41.122 -5.574 8.489 1.00 20.10 182 ALA A N 1
ATOM 1350 C CA . ALA A 1 182 ? 40.545 -4.273 8.832 1.00 21.71 182 ALA A CA 1
ATOM 1351 C C . ALA A 1 182 ? 39.597 -4.330 10.027 1.00 20.29 182 ALA A C 1
ATOM 1352 O O . ALA A 1 182 ? 38.390 -4.145 9.882 1.00 22.63 182 ALA A O 1
ATOM 1354 N N . ILE A 1 183 ? 40.156 -4.566 11.208 1.00 20.97 183 ILE A N 1
ATOM 1355 C CA . ILE A 1 183 ? 39.367 -4.660 12.431 1.00 19.56 183 ILE A CA 1
ATOM 1356 C C . ILE A 1 183 ? 39.339 -3.326 13.183 1.00 21.14 183 ILE A C 1
ATOM 1357 O O . ILE A 1 183 ? 40.382 -2.721 13.433 1.00 21.17 183 ILE A O 1
ATOM 1362 N N . PRO A 1 184 ? 38.137 -2.848 13.545 1.00 21.40 184 PRO A N 1
ATOM 1363 C CA . PRO A 1 184 ? 38.000 -1.582 14.272 1.00 23.04 184 PRO A CA 1
ATOM 1364 C C . PRO A 1 184 ? 38.871 -1.525 15.526 1.00 24.41 184 PRO A C 1
ATOM 1365 O O . PRO A 1 184 ? 39.025 -2.520 16.236 1.00 23.78 184 PRO A O 1
ATOM 1369 N N . GLN A 1 185 ? 39.429 -0.347 15.791 1.00 26.13 185 GLN A N 1
ATOM 1370 C CA . GLN A 1 185 ? 40.303 -0.125 16.940 1.00 27.18 185 GLN A CA 1
ATOM 1371 C C . GLN A 1 185 ? 39.642 -0.455 18.278 1.00 26.90 185 GLN A C 1
ATOM 1372 O O . GLN A 1 185 ? 40.318 -0.848 19.228 1.00 27.89 185 GLN A O 1
ATOM 1378 N N . GLN A 1 186 ? 38.324 -0.298 18.350 1.00 27.89 186 GLN A N 1
ATOM 1379 C CA . GLN A 1 186 ? 37.595 -0.562 19.586 1.00 29.10 186 GLN A CA 1
ATOM 1380 C C . GLN A 1 186 ? 37.797 -1.979 20.110 1.00 28.24 186 GLN A C 1
ATOM 1381 O O . GLN A 1 186 ? 37.737 -2.217 21.317 1.00 29.07 186 GLN A O 1
ATOM 1387 N N . TYR A 1 187 ? 38.040 -2.920 19.204 1.00 25.92 187 TYR A N 1
ATOM 1388 C CA . TYR A 1 187 ? 38.225 -4.308 19.600 1.00 22.95 187 TYR A CA 1
ATOM 1389 C C . TYR A 1 187 ? 39.563 -4.573 20.286 1.00 23.27 187 TYR A C 1
ATOM 1390 O O . TYR A 1 187 ? 39.844 -5.696 20.711 1.00 21.67 187 TYR A O 1
ATOM 1399 N N . GLN A 1 188 ? 40.387 -3.537 20.406 1.00 22.78 188 GLN A N 1
ATOM 1400 C CA . GLN A 1 188 ? 41.672 -3.682 21.080 1.00 23.31 188 GLN A CA 1
ATOM 1401 C C . GLN A 1 188 ? 41.461 -3.475 22.574 1.00 23.07 188 GLN A C 1
ATOM 1402 O O . GLN A 1 188 ? 42.168 -4.047 23.402 1.00 23.80 188 GLN A O 1
ATOM 1408 N N . ALA A 1 189 ? 40.470 -2.659 22.909 1.00 24.01 189 ALA A N 1
ATOM 1409 C CA . ALA A 1 189 ? 40.155 -2.369 24.301 1.00 25.59 189 ALA A CA 1
ATOM 1410 C C . ALA A 1 189 ? 38.794 -1.694 24.398 1.00 26.28 189 ALA A C 1
ATOM 1411 O O . ALA A 1 189 ? 38.541 -0.683 23.741 1.00 26.92 189 ALA A O 1
ATOM 1413 N N . ARG A 1 190 ? 37.914 -2.262 25.214 1.00 26.91 190 ARG A N 1
ATOM 1414 C CA . ARG A 1 190 ? 36.581 -1.710 25.397 1.00 27.15 190 ARG A CA 1
ATOM 1415 C C . ARG A 1 190 ? 35.893 -2.382 26.576 1.00 26.72 190 ARG A C 1
ATOM 1416 O O . ARG A 1 190 ? 36.470 -3.253 27.226 1.00 27.11 190 ARG A O 1
ATOM 1424 N N . ASP A 1 191 ? 34.662 -1.967 26.853 1.00 26.90 191 ASP A N 1
ATOM 1425 C CA . ASP A 1 191 ? 33.897 -2.538 27.954 1.00 27.66 191 ASP A CA 1
ATOM 1426 C C . ASP A 1 191 ? 33.377 -3.905 27.529 1.00 26.48 191 ASP A C 1
ATOM 1427 O O . ASP A 1 191 ? 32.305 -4.012 26.936 1.00 26.57 191 ASP A O 1
ATOM 1432 N N . TRP A 1 192 ? 34.145 -4.943 27.842 1.00 25.55 192 TRP A N 1
ATOM 1433 C CA . TRP A 1 192 ? 33.789 -6.309 27.477 1.00 24.71 192 TRP A CA 1
ATOM 1434 C C . TRP A 1 192 ? 32.548 -6.843 28.186 1.00 25.40 192 TRP A C 1
ATOM 1435 O O . TRP A 1 192 ? 31.966 -7.841 27.753 1.00 23.97 192 TRP A O 1
ATOM 1446 N N . THR A 1 193 ? 32.139 -6.190 29.272 1.00 24.12 193 THR A N 1
ATOM 1447 C CA . THR A 1 193 ? 30.962 -6.639 30.009 1.00 24.89 193 THR A CA 1
ATOM 1448 C C . THR A 1 193 ? 29.692 -6.398 29.201 1.00 24.59 193 THR A C 1
ATOM 1449 O O . THR A 1 193 ? 28.641 -6.971 29.492 1.00 24.96 193 THR A O 1
ATOM 1453 N N . ALA A 1 194 ? 29.796 -5.549 28.183 1.00 24.92 194 ALA A N 1
ATOM 1454 C CA . ALA A 1 194 ? 28.663 -5.235 27.321 1.00 25.88 194 ALA A CA 1
ATOM 1455 C C . ALA A 1 194 ? 28.598 -6.213 26.153 1.00 26.55 194 ALA A C 1
ATOM 1456 O O . ALA A 1 194 ? 29.579 -6.395 25.432 1.00 27.09 194 ALA A O 1
ATOM 1458 N N . ALA A 1 195 ? 27.440 -6.837 25.966 1.00 25.89 195 ALA A N 1
ATOM 1459 C CA . ALA A 1 195 ? 27.262 -7.798 24.884 1.00 25.38 195 ALA A CA 1
ATOM 1460 C C . ALA A 1 195 ? 27.598 -7.179 23.531 1.00 25.16 195 ALA A C 1
ATOM 1461 O O . ALA A 1 195 ? 27.217 -6.042 23.241 1.00 24.90 195 ALA A O 1
ATOM 1463 N N . HIS A 1 196 ? 28.317 -7.935 22.707 1.00 23.53 196 HIS A N 1
ATOM 1464 C CA . HIS A 1 196 ? 28.706 -7.477 21.378 1.00 23.75 196 HIS A CA 1
ATOM 1465 C C . HIS A 1 196 ? 27.485 -7.069 20.562 1.00 25.23 196 HIS A C 1
ATOM 1466 O O . HIS A 1 196 ? 26.458 -7.748 20.581 1.00 25.49 196 HIS A O 1
ATOM 1473 N N . VAL A 1 197 ? 27.609 -5.956 19.847 1.00 25.56 197 VAL A N 1
ATOM 1474 C CA . VAL A 1 197 ? 26.534 -5.450 19.003 1.00 26.80 197 VAL A CA 1
ATOM 1475 C C . VAL A 1 197 ? 26.954 -5.601 17.542 1.00 25.60 197 VAL A C 1
ATOM 1476 O O . VAL A 1 197 ? 28.111 -5.357 17.198 1.00 25.51 197 VAL A O 1
ATOM 1480 N N . ALA A 1 198 ? 26.014 -6.013 16.697 1.00 25.18 198 ALA A N 1
ATOM 1481 C CA . ALA A 1 198 ? 26.269 -6.204 15.272 1.00 25.30 198 ALA A CA 1
ATOM 1482 C C . ALA A 1 198 ? 27.055 -5.022 14.717 1.00 25.11 198 ALA A C 1
ATOM 1483 O O . ALA A 1 198 ? 26.632 -3.872 14.843 1.00 25.19 198 ALA A O 1
ATOM 1485 N N . ASP A 1 199 ? 28.194 -5.322 14.097 1.00 23.71 199 ASP A N 1
ATOM 1486 C CA . ASP A 1 199 ? 29.075 -4.305 13.531 1.00 23.38 199 ASP A CA 1
ATOM 1487 C C . ASP A 1 199 ? 29.120 -4.403 12.005 1.00 24.15 199 ASP A C 1
ATOM 1488 O O . ASP A 1 199 ? 29.720 -5.322 11.452 1.00 23.03 199 ASP A O 1
ATOM 1493 N N . ASP A 1 200 ? 28.495 -3.442 11.332 1.00 24.67 200 ASP A N 1
ATOM 1494 C CA . ASP A 1 200 ? 28.454 -3.414 9.874 1.00 26.89 200 ASP A CA 1
ATOM 1495 C C . ASP A 1 200 ? 29.822 -3.265 9.220 1.00 25.52 200 ASP A C 1
ATOM 1496 O O . ASP A 1 200 ? 30.024 -3.714 8.091 1.00 25.32 200 ASP A O 1
ATOM 1501 N N . THR A 1 201 ? 30.758 -2.636 9.925 1.00 25.52 201 THR A N 1
ATOM 1502 C CA . THR A 1 201 ? 32.096 -2.424 9.383 1.00 25.79 201 THR A CA 1
ATOM 1503 C C . THR A 1 201 ? 32.886 -3.723 9.250 1.00 25.83 201 THR A C 1
ATOM 1504 O O . THR A 1 201 ? 33.945 -3.752 8.624 1.00 27.16 201 THR A O 1
ATOM 1508 N N . LEU A 1 202 ? 32.375 -4.795 9.843 1.00 24.32 202 LEU A N 1
ATOM 1509 C CA . LEU A 1 202 ? 33.048 -6.087 9.767 1.00 23.64 202 LEU A CA 1
ATOM 1510 C C . LEU A 1 202 ? 32.659 -6.853 8.506 1.00 22.57 202 LEU A C 1
ATOM 1511 O O . LEU A 1 202 ? 33.316 -7.829 8.141 1.00 22.11 202 LEU A O 1
ATOM 1516 N N . ARG A 1 203 ? 31.596 -6.413 7.836 1.00 21.92 203 ARG A N 1
ATOM 1517 C CA . ARG A 1 203 ? 31.137 -7.087 6.623 1.00 22.08 203 ARG A CA 1
ATOM 1518 C C . ARG A 1 203 ? 32.239 -7.240 5.572 1.00 21.27 203 ARG A C 1
ATOM 1519 O O . ARG A 1 203 ? 32.468 -8.335 5.060 1.00 20.53 203 ARG A O 1
ATOM 1527 N N . PRO A 1 204 ? 32.941 -6.147 5.234 1.00 20.20 204 PRO A N 1
ATOM 1528 C CA . PRO A 1 204 ? 34.008 -6.246 4.232 1.00 19.37 204 PRO A CA 1
ATOM 1529 C C . PRO A 1 204 ? 35.137 -7.195 4.641 1.00 18.86 204 PRO A C 1
ATOM 1530 O O . PRO A 1 204 ? 35.795 -7.798 3.789 1.00 18.64 204 PRO A O 1
ATOM 1534 N N . VAL A 1 205 ? 35.358 -7.318 5.946 1.00 17.66 205 VAL A N 1
ATOM 1535 C CA . VAL A 1 205 ? 36.399 -8.195 6.467 1.00 17.98 205 VAL A CA 1
ATOM 1536 C C . VAL A 1 205 ? 36.054 -9.646 6.154 1.00 17.53 205 VAL A C 1
ATOM 1537 O O . VAL A 1 205 ? 36.885 -10.402 5.652 1.00 16.39 205 VAL A O 1
ATOM 1541 N N . PHE A 1 206 ? 34.818 -10.033 6.438 1.00 17.72 206 PHE A N 1
ATOM 1542 C CA . PHE A 1 206 ? 34.415 -11.406 6.182 1.00 17.96 206 PHE A CA 1
ATOM 1543 C C . PHE A 1 206 ? 34.156 -11.676 4.707 1.00 18.87 206 PHE A C 1
ATOM 1544 O O . PHE A 1 206 ? 34.319 -12.802 4.244 1.00 18.03 206 PHE A O 1
ATOM 1552 N N . GLU A 1 207 ? 33.771 -10.651 3.955 1.00 19.61 207 GLU A N 1
ATOM 1553 C CA . GLU A 1 207 ? 33.546 -10.850 2.531 1.00 19.31 207 GLU A CA 1
ATOM 1554 C C . GLU A 1 207 ? 34.873 -11.241 1.883 1.00 18.99 207 GLU A C 1
ATOM 1555 O O . GLU A 1 207 ? 34.924 -12.160 1.071 1.00 18.29 207 GLU A O 1
ATOM 1561 N N . ARG A 1 208 ? 35.943 -10.547 2.265 1.00 18.21 208 ARG A N 1
ATOM 1562 C CA . ARG A 1 208 ? 37.272 -10.809 1.713 1.00 18.72 208 ARG A CA 1
ATOM 1563 C C . ARG A 1 208 ? 37.706 -12.242 2.004 1.00 17.38 208 ARG A C 1
ATOM 1564 O O . ARG A 1 208 ? 38.266 -12.920 1.144 1.00 17.00 208 ARG A O 1
ATOM 1572 N N . ILE A 1 209 ? 37.445 -12.694 3.225 1.00 16.49 209 ILE A N 1
ATOM 1573 C CA . ILE A 1 209 ? 37.805 -14.042 3.637 1.00 16.09 209 ILE A CA 1
ATOM 1574 C C . ILE A 1 209 ? 37.078 -15.090 2.794 1.00 16.29 209 ILE A C 1
ATOM 1575 O O . ILE A 1 209 ? 37.706 -15.986 2.236 1.00 15.67 209 ILE A O 1
ATOM 1580 N N . TYR A 1 210 ? 35.758 -14.963 2.690 1.00 16.20 210 TYR A N 1
ATOM 1581 C CA . TYR A 1 210 ? 34.960 -15.913 1.919 1.00 16.51 210 TYR A CA 1
ATOM 1582 C C . TYR A 1 210 ? 35.152 -15.826 0.408 1.00 18.48 210 TYR A C 1
ATOM 1583 O O . TYR A 1 210 ? 34.843 -16.775 -0.309 1.00 18.57 210 TYR A O 1
ATOM 1592 N N . GLU A 1 211 ? 35.660 -14.694 -0.073 1.00 17.42 211 GLU A N 1
ATOM 1593 C CA . GLU A 1 211 ? 35.883 -14.514 -1.503 1.00 19.98 211 GLU A CA 1
ATOM 1594 C C . GLU A 1 211 ? 37.225 -15.057 -1.980 1.00 19.33 211 GLU A C 1
ATOM 1595 O O . GLU A 1 211 ? 37.446 -15.201 -3.181 1.00 19.24 211 GLU A O 1
ATOM 1601 N N . ASN A 1 212 ? 38.121 -15.358 -1.046 1.00 17.52 212 ASN A N 1
ATOM 1602 C CA . ASN A 1 212 ? 39.427 -15.904 -1.402 1.00 18.67 212 ASN A CA 1
ATOM 1603 C C . ASN A 1 212 ? 39.820 -16.904 -0.328 1.00 17.61 212 ASN A C 1
ATOM 1604 O O . ASN A 1 212 ? 40.739 -16.667 0.459 1.00 16.24 212 ASN A O 1
ATOM 1609 N N . THR A 1 213 ? 39.116 -18.030 -0.308 1.00 16.15 213 THR A N 1
ATOM 1610 C CA . THR A 1 213 ? 39.354 -19.064 0.687 1.00 15.37 213 THR A CA 1
ATOM 1611 C C . THR A 1 213 ? 40.708 -19.756 0.607 1.00 14.68 213 THR A C 1
ATOM 1612 O O . THR A 1 213 ? 41.195 -20.256 1.616 1.00 15.67 213 THR A O 1
ATOM 1616 N N . ASP A 1 214 ? 41.325 -19.796 -0.571 1.00 15.75 214 ASP A N 1
ATOM 1617 C CA . ASP A 1 214 ? 42.633 -20.439 -0.680 1.00 16.79 214 ASP A CA 1
ATOM 1618 C C . ASP A 1 214 ? 43.665 -19.642 0.101 1.00 16.09 214 ASP A C 1
ATOM 1619 O O . ASP A 1 214 ? 44.545 -20.205 0.755 1.00 17.26 214 ASP A O 1
ATOM 1624 N N . ARG A 1 215 ? 43.549 -18.324 0.032 1.00 14.23 215 ARG A N 1
ATOM 1625 C CA . ARG A 1 215 ? 44.473 -17.453 0.735 1.00 14.01 215 ARG A CA 1
ATOM 1626 C C . ARG A 1 215 ? 44.139 -17.355 2.218 1.00 13.26 215 ARG A C 1
ATOM 1627 O O . ARG A 1 215 ? 45.018 -17.491 3.070 1.00 13.48 215 ARG A O 1
ATOM 1635 N N . TYR A 1 216 ? 42.866 -17.132 2.526 1.00 11.64 216 TYR A N 1
ATOM 1636 C CA . TYR A 1 216 ? 42.448 -16.993 3.915 1.00 12.78 216 TYR A CA 1
ATOM 1637 C C . TYR A 1 216 ? 41.842 -18.268 4.478 1.00 12.29 216 TYR A C 1
ATOM 1638 O O . TYR A 1 216 ? 40.835 -18.229 5.191 1.00 12.11 216 TYR A O 1
ATOM 1647 N N . TRP A 1 217 ? 42.473 -19.398 4.176 1.00 13.15 217 TRP A N 1
ATOM 1648 C CA . TRP A 1 217 ? 41.968 -20.682 4.651 1.00 12.81 217 TRP A CA 1
ATOM 1649 C C . TRP A 1 217 ? 41.918 -20.784 6.172 1.00 12.91 217 TRP A C 1
ATOM 1650 O O . TRP A 1 217 ? 41.012 -21.413 6.724 1.00 11.53 217 TRP A O 1
ATOM 1661 N N . ARG A 1 218 ? 42.881 -20.179 6.859 1.00 12.20 218 ARG A N 1
ATOM 1662 C CA . ARG A 1 218 ? 42.885 -20.228 8.316 1.00 10.73 218 ARG A CA 1
ATOM 1663 C C . ARG A 1 218 ? 41.652 -19.505 8.847 1.00 12.41 218 ARG A C 1
ATOM 1664 O O . ARG A 1 218 ? 40.893 -20.047 9.653 1.00 11.83 218 ARG A O 1
ATOM 1672 N N . GLU A 1 219 ? 41.449 -18.279 8.378 1.00 11.33 219 GLU A N 1
ATOM 1673 C CA . GLU A 1 219 ? 40.311 -17.480 8.804 1.00 11.66 219 GLU A CA 1
ATOM 1674 C C . GLU A 1 219 ? 38.989 -18.120 8.393 1.00 12.06 219 GLU A C 1
ATOM 1675 O O . GLU A 1 219 ? 38.024 -18.137 9.159 1.00 11.64 219 GLU A O 1
ATOM 1681 N N . TYR A 1 220 ? 38.968 -18.647 7.176 1.00 12.21 220 TYR A N 1
ATOM 1682 C CA . TYR A 1 220 ? 37.800 -19.309 6.610 1.00 12.72 220 TYR A CA 1
ATOM 1683 C C . TYR A 1 220 ? 37.380 -20.497 7.471 1.00 12.61 220 TYR A C 1
ATOM 1684 O O . TYR A 1 220 ? 36.204 -20.638 7.829 1.00 11.82 220 TYR A O 1
ATOM 1693 N N . SER A 1 221 ? 38.345 -21.343 7.818 1.00 11.67 221 SER A N 1
ATOM 1694 C CA . SER A 1 221 ? 38.053 -22.519 8.632 1.00 10.76 221 SER A CA 1
ATOM 1695 C C . SER A 1 221 ? 37.529 -22.114 10.005 1.00 12.11 221 SER A C 1
ATOM 1696 O O . SER A 1 221 ? 36.607 -22.740 10.537 1.00 11.88 221 SER A O 1
ATOM 1699 N N . LEU A 1 222 ? 38.106 -21.066 10.586 1.00 10.91 222 LEU A N 1
ATOM 1700 C CA . LEU A 1 222 ? 37.659 -20.610 11.900 1.00 11.96 222 LEU A CA 1
ATOM 1701 C C . LEU A 1 222 ? 36.250 -20.030 11.828 1.00 11.49 222 LEU A C 1
ATOM 1702 O O . LEU A 1 222 ? 35.435 -20.256 12.728 1.00 12.18 222 LEU A O 1
ATOM 1707 N N . CYS A 1 223 ? 35.951 -19.295 10.760 1.00 11.12 223 CYS A N 1
ATOM 1708 C CA . CYS A 1 223 ? 34.609 -18.731 10.605 1.00 12.55 223 CYS A CA 1
ATOM 1709 C C . CYS A 1 223 ? 33.580 -19.854 10.590 1.00 13.09 223 CYS A C 1
ATOM 1710 O O . CYS A 1 223 ? 32.546 -19.779 11.260 1.00 12.35 223 CYS A O 1
ATOM 1713 N N . GLU A 1 224 ? 33.872 -20.900 9.826 1.00 12.96 224 GLU A N 1
ATOM 1714 C CA . GLU A 1 224 ? 32.952 -22.025 9.739 1.00 11.85 224 GLU A CA 1
ATOM 1715 C C . GLU A 1 224 ? 32.861 -22.796 11.054 1.00 12.53 224 GLU A C 1
ATOM 1716 O O . GLU A 1 224 ? 31.806 -23.346 11.373 1.00 12.47 224 GLU A O 1
ATOM 1722 N N . ASP A 1 225 ? 33.952 -22.836 11.821 1.00 11.51 225 ASP A N 1
ATOM 1723 C CA . ASP A 1 225 ? 33.915 -23.515 13.119 1.00 12.14 225 ASP A CA 1
ATOM 1724 C C . ASP A 1 225 ? 32.953 -22.756 14.024 1.00 12.44 225 ASP A C 1
ATOM 1725 O O . A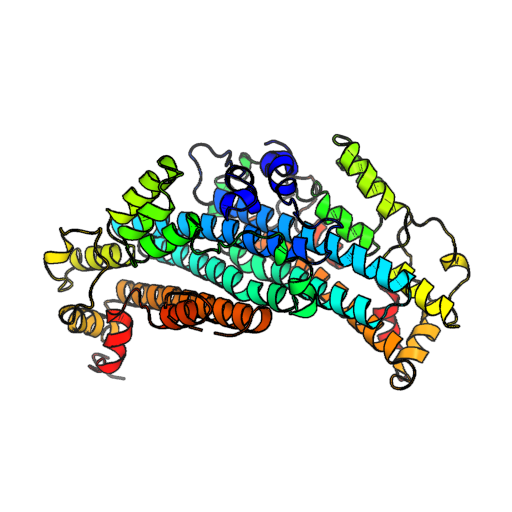SP A 1 225 ? 32.177 -23.361 14.767 1.00 12.01 225 ASP A O 1
ATOM 1730 N N . LEU A 1 226 ? 33.014 -21.426 13.978 1.00 12.83 226 LEU A N 1
ATOM 1731 C CA . LEU A 1 226 ? 32.137 -20.619 14.815 1.00 12.33 226 LEU A CA 1
ATOM 1732 C C . LEU A 1 226 ? 30.688 -20.764 14.369 1.00 12.37 226 LEU A C 1
ATOM 1733 O O . LEU A 1 226 ? 29.781 -20.827 15.201 1.00 12.51 226 LEU A O 1
ATOM 1738 N N . VAL A 1 227 ? 30.464 -20.830 13.061 1.00 12.25 227 VAL A N 1
ATOM 1739 C CA . VAL A 1 227 ? 29.106 -21.009 12.560 1.00 12.04 227 VAL A CA 1
ATOM 1740 C C . VAL A 1 227 ? 28.599 -22.375 13.042 1.00 11.58 227 VAL A C 1
ATOM 1741 O O . VAL A 1 227 ? 27.436 -22.505 13.432 1.00 11.46 227 VAL A O 1
ATOM 1745 N N . ASP A 1 228 ? 29.475 -23.382 13.029 1.00 13.47 228 ASP A N 1
ATOM 1746 C CA . ASP A 1 228 ? 29.109 -24.723 13.501 1.00 11.91 228 ASP A CA 1
ATOM 1747 C C . ASP A 1 228 ? 28.716 -24.663 14.973 1.00 13.41 228 ASP A C 1
ATOM 1748 O O . ASP A 1 228 ? 27.695 -25.221 15.379 1.00 12.64 228 ASP A O 1
ATOM 1753 N N . VAL A 1 229 ? 29.542 -24.002 15.779 1.00 12.33 229 VAL A N 1
ATOM 1754 C CA . VAL A 1 229 ? 29.265 -23.898 17.208 1.00 12.55 229 VAL A CA 1
ATOM 1755 C C . VAL A 1 229 ? 27.932 -23.214 17.475 1.00 12.86 229 VAL A C 1
ATOM 1756 O O . VAL A 1 229 ? 27.119 -23.716 18.252 1.00 12.84 229 VAL A O 1
ATOM 1760 N N . GLU A 1 230 ? 27.693 -22.076 16.831 1.00 12.34 230 GLU A N 1
ATOM 1761 C CA . GLU A 1 230 ? 26.434 -21.378 17.056 1.00 13.47 230 GLU A CA 1
ATOM 1762 C C . GLU A 1 230 ? 25.233 -22.193 16.592 1.00 12.72 230 GLU A C 1
ATOM 1763 O O . GLU A 1 230 ? 24.210 -22.237 17.273 1.00 13.96 230 GLU A O 1
ATOM 1769 N N . THR A 1 231 ? 25.356 -22.844 15.441 1.00 12.02 231 THR A N 1
ATOM 1770 C CA . THR A 1 231 ? 24.249 -23.637 14.920 1.00 13.11 231 THR A CA 1
ATOM 1771 C C . THR A 1 231 ? 23.926 -24.782 15.871 1.00 12.59 231 THR A C 1
ATOM 1772 O O . THR A 1 231 ? 22.760 -25.040 16.168 1.00 13.45 231 THR A O 1
ATOM 1776 N N . GLN A 1 232 ? 24.957 -25.458 16.364 1.00 12.36 232 GLN A N 1
ATOM 1777 C CA . GLN A 1 232 ? 24.738 -26.564 17.289 1.00 12.31 232 GLN A CA 1
ATOM 1778 C C . GLN A 1 232 ? 24.118 -26.034 18.584 1.00 12.33 232 GLN A C 1
ATOM 1779 O O . GLN A 1 232 ? 23.259 -26.681 19.178 1.00 12.77 232 GLN A O 1
ATOM 1785 N N . PHE A 1 233 ? 24.533 -24.845 19.015 1.00 11.96 233 PHE A N 1
ATOM 1786 C CA . PHE A 1 233 ? 23.984 -24.282 20.243 1.00 12.31 233 PHE A CA 1
ATOM 1787 C C . PHE A 1 233 ? 22.499 -23.969 20.043 1.00 12.91 233 PHE A C 1
ATOM 1788 O O . PHE A 1 233 ? 21.678 -24.239 20.922 1.00 12.20 233 PHE A O 1
ATOM 1796 N N . GLN A 1 234 ? 22.155 -23.413 18.885 1.00 13.06 234 GLN A N 1
ATOM 1797 C CA . GLN A 1 234 ? 20.760 -23.090 18.593 1.00 14.37 234 GLN A CA 1
ATOM 1798 C C . GLN A 1 234 ? 19.931 -24.372 18.525 1.00 13.92 234 GLN A C 1
ATOM 1799 O O . GLN A 1 234 ? 18.755 -24.381 18.893 1.00 14.32 234 GLN A O 1
ATOM 1805 N N . LEU A 1 235 ? 20.539 -25.456 18.048 1.00 12.69 235 LEU A N 1
ATOM 1806 C CA . LEU A 1 235 ? 19.833 -26.729 17.976 1.00 13.13 235 LEU A CA 1
ATOM 1807 C C . LEU A 1 235 ? 19.530 -27.177 19.402 1.00 12.64 235 LEU A C 1
ATOM 1808 O O . LEU A 1 235 ? 18.455 -27.715 19.679 1.00 12.04 235 LEU A O 1
ATOM 1813 N N . TRP A 1 236 ? 20.479 -26.957 20.311 1.00 11.50 236 TRP A N 1
ATOM 1814 C CA . TRP A 1 236 ? 20.267 -27.319 21.708 1.00 11.71 236 TRP A CA 1
ATOM 1815 C C . TRP A 1 236 ? 19.086 -26.504 22.235 1.00 12.75 236 TRP A C 1
ATOM 1816 O O . TRP A 1 236 ? 18.195 -27.051 22.883 1.00 12.60 236 TRP A O 1
ATOM 1827 N N . ARG A 1 237 ? 19.079 -25.203 21.953 1.00 12.27 237 ARG A N 1
ATOM 1828 C CA . ARG A 1 237 ? 17.990 -24.334 22.402 1.00 13.44 237 ARG A CA 1
ATOM 1829 C C . ARG A 1 237 ? 16.643 -24.760 21.833 1.00 12.97 237 ARG A C 1
ATOM 1830 O O . ARG A 1 237 ? 15.625 -24.693 22.522 1.00 14.65 237 ARG A O 1
ATOM 1838 N N . PHE A 1 238 ? 16.636 -25.183 20.573 1.00 12.94 238 PHE A N 1
ATOM 1839 C CA . PHE A 1 238 ? 15.395 -25.596 19.932 1.00 12.67 238 PHE A CA 1
ATOM 1840 C C . PHE A 1 238 ? 14.857 -26.882 20.547 1.00 13.05 238 PHE A C 1
ATOM 1841 O O . PHE A 1 238 ? 13.676 -26.968 20.872 1.00 13.29 238 PHE A O 1
ATOM 1849 N N . ARG A 1 239 ? 15.719 -27.884 20.701 1.00 12.72 239 ARG A N 1
ATOM 1850 C CA . ARG A 1 239 ? 15.281 -29.147 21.281 1.00 11.69 239 ARG A CA 1
ATOM 1851 C C . ARG A 1 239 ? 14.839 -28.939 22.725 1.00 13.25 239 ARG A C 1
ATOM 1852 O O . ARG A 1 239 ? 13.913 -29.594 23.202 1.00 13.02 239 ARG A O 1
ATOM 1860 N N . HIS A 1 240 ? 15.506 -28.018 23.412 1.00 13.67 240 HIS A N 1
ATOM 1861 C CA . HIS A 1 240 ? 15.164 -27.683 24.783 1.00 13.66 240 HIS A CA 1
ATOM 1862 C C . HIS A 1 240 ? 13.726 -27.162 24.774 1.00 14.24 240 HIS A C 1
ATOM 1863 O O . HIS A 1 240 ? 12.863 -27.685 25.473 1.00 14.04 240 HIS A O 1
ATOM 1870 N N . MET A 1 241 ? 13.480 -26.139 23.960 1.00 13.71 241 MET A N 1
ATOM 1871 C CA . MET A 1 241 ? 12.153 -25.534 23.841 1.00 13.30 241 MET A CA 1
ATOM 1872 C C . MET A 1 241 ? 11.080 -26.544 23.446 1.00 14.75 241 MET A C 1
ATOM 1873 O O . MET A 1 241 ? 9.992 -26.553 24.026 1.00 15.50 241 MET A O 1
ATOM 1878 N N . ARG A 1 242 ? 11.374 -27.402 22.473 1.00 11.80 242 ARG A N 1
ATOM 1879 C CA . ARG A 1 242 ? 10.389 -28.390 22.037 1.00 12.61 242 ARG A CA 1
ATOM 1880 C C . ARG A 1 242 ? 10.096 -29.413 23.124 1.00 12.68 242 ARG A C 1
ATOM 1881 O O . ARG A 1 242 ? 8.975 -29.920 23.222 1.00 12.23 242 ARG A O 1
ATOM 1889 N N . THR A 1 243 ? 11.099 -29.730 23.935 1.00 11.83 243 THR A N 1
ATOM 1890 C CA . THR A 1 243 ? 10.891 -30.690 25.010 1.00 12.66 243 THR A CA 1
ATOM 1891 C C . THR A 1 243 ? 10.003 -30.041 26.071 1.00 14.80 243 THR A C 1
ATOM 1892 O O . THR A 1 243 ? 9.051 -30.649 26.562 1.00 14.52 243 THR A O 1
ATOM 1896 N N . VAL A 1 244 ? 10.304 -28.792 26.409 1.00 14.58 244 VAL A N 1
ATOM 1897 C CA . VAL A 1 244 ? 9.498 -28.071 27.390 1.00 15.59 244 VAL A CA 1
ATOM 1898 C C . VAL A 1 244 ? 8.051 -28.005 26.897 1.00 16.11 244 VAL A C 1
ATOM 1899 O O . VAL A 1 244 ? 7.110 -28.240 27.658 1.00 16.44 244 VAL A O 1
ATOM 1903 N N . MET A 1 245 ? 7.879 -27.716 25.611 1.00 15.35 245 MET A N 1
ATOM 1904 C CA . MET A 1 245 ? 6.549 -27.617 25.022 1.00 16.51 245 MET A CA 1
ATOM 1905 C C . MET A 1 245 ? 5.748 -28.906 25.200 1.00 16.70 245 MET A C 1
ATOM 1906 O O . MET A 1 245 ? 4.575 -28.868 25.572 1.00 16.06 245 MET A O 1
ATOM 1911 N N . ARG A 1 246 ? 6.375 -30.052 24.947 1.00 15.67 246 ARG A N 1
ATOM 1912 C CA . ARG A 1 246 ? 5.652 -31.311 25.079 1.00 14.94 246 ARG A CA 1
ATOM 1913 C C . ARG A 1 246 ? 5.491 -31.784 26.521 1.00 15.33 246 ARG A C 1
ATOM 1914 O O . ARG A 1 246 ? 4.675 -32.662 26.797 1.00 14.71 246 ARG A O 1
ATOM 1922 N N . VAL A 1 247 ? 6.243 -31.194 27.446 1.00 15.92 247 VAL A N 1
ATOM 1923 C CA . VAL A 1 247 ? 6.142 -31.583 28.848 1.00 16.41 247 VAL A CA 1
ATOM 1924 C C . VAL A 1 247 ? 5.183 -30.694 29.647 1.00 17.61 247 VAL A C 1
ATOM 1925 O O . VAL A 1 247 ? 4.278 -31.207 30.307 1.00 17.66 247 VAL A O 1
ATOM 1929 N N . ILE A 1 248 ? 5.374 -29.375 29.590 1.00 17.57 248 ILE A N 1
ATOM 1930 C CA . ILE A 1 248 ? 4.498 -28.453 30.321 1.00 17.62 248 ILE A CA 1
ATOM 1931 C C . ILE A 1 248 ? 3.623 -27.587 29.420 1.00 20.21 248 ILE A C 1
ATOM 1932 O O . ILE A 1 248 ? 2.829 -26.781 29.908 1.00 20.66 248 ILE A O 1
ATOM 1937 N N . GLY A 1 249 ? 3.770 -27.745 28.110 1.00 20.21 249 GLY A N 1
ATOM 1938 C CA . GLY A 1 249 ? 2.974 -26.960 27.184 1.00 22.90 249 GLY A CA 1
ATOM 1939 C C . GLY A 1 249 ? 3.249 -25.473 27.304 1.00 25.11 249 GLY A C 1
ATOM 1940 O O . GLY A 1 249 ? 4.403 -25.053 27.357 1.00 25.33 249 GLY A O 1
ATOM 1941 N N . PHE A 1 250 ? 2.189 -24.672 27.357 1.00 26.65 250 PHE A N 1
ATOM 1942 C CA . PHE A 1 250 ? 2.348 -23.228 27.465 1.00 29.11 250 PHE A CA 1
ATOM 1943 C C . PHE A 1 250 ? 2.177 -22.705 28.888 1.00 29.14 250 PHE A C 1
ATOM 1944 O O . PHE A 1 250 ? 1.840 -21.538 29.093 1.00 30.08 250 PHE A O 1
ATOM 1952 N N . LYS A 1 251 ? 2.409 -23.569 29.872 1.00 29.18 251 LYS A N 1
ATOM 1953 C CA . LYS A 1 251 ? 2.303 -23.163 31.268 1.00 29.15 251 LYS A CA 1
ATOM 1954 C C . LYS A 1 251 ? 3.520 -22.320 31.629 1.00 28.90 251 LYS A C 1
ATOM 1955 O O . LYS A 1 251 ? 4.592 -22.498 31.049 1.00 28.54 251 LYS A O 1
ATOM 1961 N N . ARG A 1 252 ? 3.361 -21.398 32.575 1.00 28.61 252 ARG A N 1
ATOM 1962 C CA . ARG A 1 252 ? 4.480 -20.554 32.981 1.00 28.66 252 ARG A CA 1
ATOM 1963 C C . ARG A 1 252 ? 5.536 -21.397 33.687 1.00 28.61 252 ARG A C 1
ATOM 1964 O O . ARG A 1 252 ? 5.219 -22.405 34.320 1.00 26.53 252 ARG A O 1
ATOM 1972 N N . GLY A 1 253 ? 6.793 -20.981 33.573 1.00 29.16 253 GLY A N 1
ATOM 1973 C CA . GLY A 1 253 ? 7.874 -21.721 34.200 1.00 29.63 253 GLY A CA 1
ATOM 1974 C C . GLY A 1 253 ? 7.977 -21.509 35.696 1.00 30.50 253 GLY A C 1
ATOM 1975 O O . GLY A 1 253 ? 7.500 -20.506 36.226 1.00 30.49 253 GLY A O 1
ATOM 1976 N N . THR A 1 254 ? 8.602 -22.462 36.380 1.00 30.47 254 THR A N 1
ATOM 1977 C CA . THR A 1 254 ? 8.777 -22.381 37.824 1.00 32.09 254 THR A CA 1
ATOM 1978 C C . THR A 1 254 ? 9.709 -21.227 38.172 1.00 33.14 254 THR A C 1
ATOM 1979 O O . THR A 1 254 ? 9.711 -20.733 39.303 1.00 34.03 254 THR A O 1
ATOM 1983 N N . GLY A 1 255 ? 10.497 -20.799 37.190 1.00 33.23 255 GLY A N 1
ATOM 1984 C CA . GLY A 1 255 ? 11.419 -19.699 37.402 1.00 34.79 255 GLY A CA 1
ATOM 1985 C C . GLY A 1 255 ? 10.693 -18.368 37.433 1.00 35.45 255 GLY A C 1
ATOM 1986 O O . GLY A 1 255 ? 11.063 -17.472 38.192 1.00 37.15 255 GLY A O 1
ATOM 1987 N N . GLY A 1 256 ? 9.659 -18.240 36.604 1.00 34.67 256 GLY A N 1
ATOM 1988 C CA . GLY A 1 256 ? 8.893 -17.006 36.564 1.00 34.05 256 GLY A CA 1
ATOM 1989 C C . GLY A 1 256 ? 8.630 -16.464 35.170 1.00 33.41 256 GLY A C 1
ATOM 1990 O O . GLY A 1 256 ? 7.947 -15.450 35.017 1.00 34.02 256 GLY A O 1
ATOM 1991 N N . SER A 1 257 ? 9.165 -17.129 34.151 1.00 31.39 257 SER A N 1
ATOM 1992 C CA . SER A 1 257 ? 8.972 -16.683 32.775 1.00 30.39 257 SER A CA 1
ATOM 1993 C C . SER A 1 257 ? 7.729 -17.327 32.177 1.00 29.53 257 SER A C 1
ATOM 1994 O O . SER A 1 257 ? 7.065 -18.138 32.822 1.00 29.76 257 SER A O 1
ATOM 1997 N N . SER A 1 258 ? 7.433 -16.971 30.933 1.00 29.38 258 SER A N 1
ATOM 1998 C CA . SER A 1 258 ? 6.275 -17.511 30.234 1.00 28.96 258 SER A CA 1
ATOM 1999 C C . SER A 1 258 ? 6.510 -18.955 29.796 1.00 28.33 258 SER A C 1
ATOM 2000 O O . SER A 1 258 ? 5.606 -19.608 29.279 1.00 27.50 258 SER A O 1
ATOM 2003 N N . GLY A 1 259 ? 7.728 -19.448 30.003 1.00 27.18 259 GLY A N 1
ATOM 2004 C CA . GLY A 1 259 ? 8.044 -20.812 29.616 1.00 26.57 259 GLY A CA 1
ATOM 2005 C C . GLY A 1 259 ? 8.481 -20.911 28.166 1.00 25.82 259 GLY A C 1
ATOM 2006 O O . GLY A 1 259 ? 9.506 -20.348 27.781 1.00 24.87 259 GLY A O 1
ATOM 2007 N N . VAL A 1 260 ? 7.701 -21.626 27.359 1.00 25.89 260 VAL A N 1
ATOM 2008 C CA . VAL A 1 260 ? 8.006 -21.794 25.942 1.00 25.84 260 VAL A CA 1
ATOM 2009 C C . VAL A 1 260 ? 8.219 -20.447 25.257 1.00 26.12 260 VAL A C 1
ATOM 2010 O O . VAL A 1 260 ? 9.148 -20.283 24.468 1.00 25.12 260 VAL A O 1
ATOM 2014 N N . GLY A 1 261 ? 7.353 -19.486 25.564 1.00 25.45 261 GLY A N 1
ATOM 2015 C CA . GLY A 1 261 ? 7.476 -18.169 24.967 1.00 26.04 261 GLY A CA 1
ATOM 2016 C C . GLY A 1 261 ? 8.857 -17.578 25.174 1.00 25.60 261 GLY A C 1
ATOM 2017 O O . GLY A 1 261 ? 9.456 -17.042 24.244 1.00 27.17 261 GLY A O 1
ATOM 2018 N N . PHE A 1 262 ? 9.370 -17.681 26.395 1.00 26.02 262 PHE A N 1
ATOM 2019 C CA . PHE A 1 262 ? 10.689 -17.150 26.714 1.00 26.19 262 PHE A CA 1
ATOM 2020 C C . PHE A 1 262 ? 11.800 -17.916 26.000 1.00 26.27 262 PHE A C 1
ATOM 2021 O O . PHE A 1 262 ? 12.755 -17.317 25.500 1.00 25.00 262 PHE A O 1
ATOM 2029 N N . LEU A 1 263 ? 11.673 -19.239 25.955 1.00 24.99 263 LEU A N 1
ATOM 2030 C CA . LEU A 1 263 ? 12.670 -20.073 25.295 1.00 24.48 263 LEU A CA 1
ATOM 2031 C C . LEU A 1 263 ? 12.618 -19.837 23.788 1.00 25.10 263 LEU A C 1
ATOM 2032 O O . LEU A 1 263 ? 13.612 -20.012 23.083 1.00 25.28 263 LEU A O 1
ATOM 2037 N N . GLN A 1 264 ? 11.451 -19.432 23.299 1.00 25.43 264 GLN A N 1
ATOM 2038 C CA . GLN A 1 264 ? 11.270 -19.154 21.882 1.00 27.35 264 GLN A CA 1
ATOM 2039 C C . GLN A 1 264 ? 12.064 -17.907 21.494 1.00 27.02 264 GLN A C 1
ATOM 2040 O O . GLN A 1 264 ? 12.650 -17.846 20.413 1.00 27.36 264 GLN A O 1
ATOM 2046 N N . GLN A 1 265 ? 12.086 -16.919 22.385 1.00 27.22 265 GLN A N 1
ATOM 2047 C CA . GLN A 1 265 ? 12.816 -15.681 22.132 1.00 27.64 265 GLN A CA 1
ATOM 2048 C C . GLN A 1 265 ? 14.321 -15.917 22.220 1.00 26.22 265 GLN A C 1
ATOM 2049 O O . GLN A 1 265 ? 15.107 -15.192 21.611 1.00 25.42 265 GLN A O 1
ATOM 2055 N N . ALA A 1 266 ? 14.720 -16.931 22.981 1.00 23.48 266 ALA A N 1
ATOM 2056 C CA . ALA A 1 266 ? 16.135 -17.250 23.127 1.00 22.81 266 ALA A CA 1
ATOM 2057 C C . ALA A 1 266 ? 16.711 -17.690 21.784 1.00 21.60 266 ALA A C 1
ATOM 2058 O O . ALA A 1 266 ? 17.892 -17.475 21.501 1.00 21.79 266 ALA A O 1
ATOM 2060 N N . LEU A 1 267 ? 15.870 -18.306 20.959 1.00 21.48 267 LEU A N 1
ATOM 2061 C CA . LEU A 1 267 ? 16.291 -18.773 19.642 1.00 20.48 267 LEU A CA 1
ATOM 2062 C C . LEU A 1 267 ? 16.550 -17.606 18.696 1.00 21.89 267 LEU A C 1
ATOM 2063 O O . LEU A 1 267 ? 17.148 -17.777 17.633 1.00 20.46 267 LEU A O 1
ATOM 2068 N N . ALA A 1 268 ? 16.096 -16.421 19.089 1.00 22.95 268 AL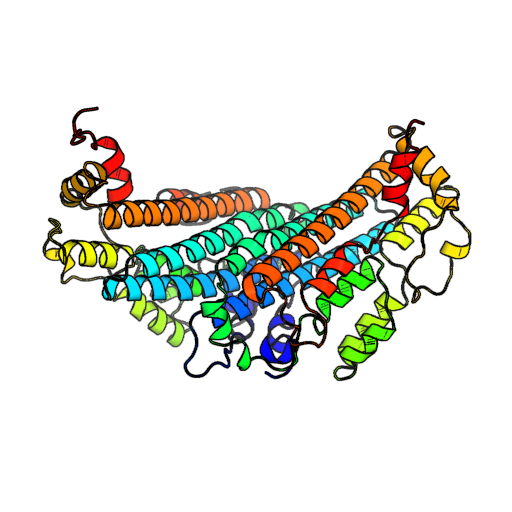A A N 1
ATOM 2069 C CA . ALA A 1 268 ? 16.277 -15.223 18.276 1.00 25.05 268 ALA A CA 1
ATOM 2070 C C . ALA A 1 268 ? 17.638 -14.580 18.529 1.00 25.33 268 ALA A C 1
ATOM 2071 O O . ALA A 1 268 ? 18.085 -13.727 17.759 1.00 26.83 268 ALA A O 1
ATOM 2073 N N . LEU A 1 269 ? 18.290 -14.983 19.614 1.00 24.42 269 LEU A N 1
ATOM 2074 C CA . LEU A 1 269 ? 19.600 -14.444 19.955 1.00 24.72 269 LEU A CA 1
ATOM 2075 C C . LEU A 1 269 ? 20.666 -15.002 19.020 1.00 24.12 269 LEU A C 1
ATOM 2076 O O . LEU A 1 269 ? 20.520 -16.100 18.482 1.00 22.27 269 LEU A O 1
ATOM 2081 N N . THR A 1 270 ? 21.735 -14.238 18.827 1.00 23.48 270 THR A N 1
ATOM 2082 C CA . THR A 1 270 ? 22.828 -14.661 17.962 1.00 22.99 270 THR A CA 1
ATOM 2083 C C . THR A 1 270 ? 24.168 -14.257 18.557 1.00 22.59 270 THR A C 1
ATOM 2084 O O . THR A 1 270 ? 24.338 -13.127 19.020 1.00 23.30 270 THR A O 1
ATOM 2088 N N . PHE A 1 271 ? 25.116 -15.188 18.538 1.00 20.06 271 PHE A N 1
ATOM 2089 C CA . PHE A 1 271 ? 26.449 -14.952 19.077 1.00 19.26 271 PHE A CA 1
ATOM 2090 C C . PHE A 1 271 ? 27.364 -14.250 18.077 1.00 19.05 271 PHE A C 1
ATOM 2091 O O . PHE A 1 271 ? 28.052 -13.286 18.417 1.00 19.00 271 PHE A O 1
ATOM 2099 N N . PHE A 1 272 ? 27.364 -14.740 16.842 1.00 17.44 272 PHE A N 1
ATOM 2100 C CA . PHE A 1 272 ? 28.237 -14.204 15.802 1.00 17.10 272 PHE A CA 1
ATOM 2101 C C . PHE A 1 272 ? 27.430 -13.687 14.611 1.00 16.94 272 PHE A C 1
ATOM 2102 O O . PHE A 1 272 ? 27.520 -14.222 13.509 1.00 16.28 272 PHE A O 1
ATOM 2110 N N . PRO A 1 273 ? 26.657 -12.608 14.810 1.00 17.84 273 PRO A N 1
ATOM 2111 C CA . PRO A 1 273 ? 25.831 -12.036 13.742 1.00 17.49 273 PRO A CA 1
ATOM 2112 C C . PRO A 1 273 ? 26.508 -11.724 12.410 1.00 16.81 273 PRO A C 1
ATOM 2113 O O . PRO A 1 273 ? 25.952 -12.021 11.351 1.00 16.53 273 PRO A O 1
ATOM 2117 N N . GLU A 1 274 ? 27.693 -11.124 12.459 1.00 17.37 274 GLU A N 1
ATOM 2118 C CA . GLU A 1 274 ? 28.398 -10.773 11.230 1.00 17.20 274 GLU A CA 1
ATOM 2119 C C . GLU A 1 274 ? 28.691 -11.987 10.356 1.00 16.70 274 GLU A C 1
ATOM 2120 O O . GLU A 1 274 ? 28.716 -11.883 9.128 1.00 17.31 274 GLU A O 1
ATOM 2126 N N . LEU A 1 275 ? 28.919 -13.138 10.981 1.00 17.52 275 LEU A N 1
ATOM 2127 C CA . LEU A 1 275 ? 29.208 -14.343 10.212 1.00 16.45 275 LEU A CA 1
ATOM 2128 C C . LEU A 1 275 ? 27.992 -14.800 9.418 1.00 16.44 275 LEU A C 1
ATOM 2129 O O . LEU A 1 275 ? 28.130 -15.320 8.311 1.00 17.04 275 LEU A O 1
ATOM 2134 N N . PHE A 1 276 ? 26.799 -14.608 9.972 1.00 16.50 276 PHE A N 1
ATOM 2135 C CA . PHE A 1 276 ? 25.590 -14.995 9.260 1.00 17.24 276 PHE A CA 1
ATOM 2136 C C . PHE A 1 276 ? 25.158 -13.911 8.278 1.00 17.21 276 PHE A C 1
ATOM 2137 O O . PHE A 1 276 ? 24.648 -14.211 7.202 1.00 18.87 276 PHE A O 1
ATOM 2145 N N . ASP A 1 277 ? 25.372 -12.652 8.644 1.00 18.79 277 ASP A N 1
ATOM 2146 C CA . ASP A 1 277 ? 24.984 -11.554 7.767 1.00 19.44 277 ASP A CA 1
ATOM 2147 C C . ASP A 1 277 ? 25.806 -11.490 6.483 1.00 18.98 277 ASP A C 1
ATOM 2148 O O . ASP A 1 277 ? 25.291 -11.107 5.438 1.00 19.96 277 ASP A O 1
ATOM 2153 N N . VAL A 1 278 ? 27.078 -11.874 6.559 1.00 18.05 278 VAL A N 1
ATOM 2154 C CA . VAL A 1 278 ? 27.943 -11.821 5.384 1.00 18.06 278 VAL A CA 1
ATOM 2155 C C . VAL A 1 278 ? 27.427 -12.722 4.262 1.00 18.89 278 VAL A C 1
ATOM 2156 O O . VAL A 1 278 ? 27.724 -12.503 3.091 1.00 19.06 278 VAL A O 1
ATOM 2160 N N . ARG A 1 279 ? 26.647 -13.737 4.627 1.00 19.42 279 ARG A N 1
ATOM 2161 C CA . ARG A 1 279 ? 26.076 -14.656 3.647 1.00 20.03 279 ARG A CA 1
ATOM 2162 C C . ARG A 1 279 ? 25.313 -13.927 2.544 1.00 21.93 279 ARG A C 1
ATOM 2163 O O . ARG A 1 279 ? 25.342 -14.327 1.380 1.00 20.14 279 ARG A O 1
ATOM 2171 N N . THR A 1 280 ? 24.623 -12.859 2.921 1.00 23.63 280 THR A N 1
ATOM 2172 C CA . THR A 1 280 ? 23.819 -12.105 1.970 1.00 25.70 280 THR A CA 1
ATOM 2173 C C . THR A 1 280 ? 24.622 -11.348 0.920 1.00 26.09 280 THR A C 1
ATOM 2174 O O . THR A 1 280 ? 24.084 -10.981 -0.125 1.00 27.11 280 THR A O 1
ATOM 2178 N N . SER A 1 281 ? 25.904 -11.115 1.182 1.00 26.22 281 SER A N 1
ATOM 2179 C CA . SER A 1 281 ? 26.730 -10.385 0.227 1.00 27.26 281 SER A CA 1
ATOM 2180 C C . SER A 1 281 ? 27.860 -11.200 -0.399 1.00 28.36 281 SER A C 1
ATOM 2181 O O . SER A 1 281 ? 28.531 -10.730 -1.318 1.00 29.42 281 SER A O 1
ATOM 2184 N N . VAL A 1 282 ? 28.069 -12.420 0.089 1.00 29.11 282 VAL A N 1
ATOM 2185 C CA . VAL A 1 282 ? 29.120 -13.281 -0.449 1.00 30.84 282 VAL A CA 1
ATOM 2186 C C . VAL A 1 282 ? 28.866 -13.588 -1.923 1.00 32.09 282 VAL A C 1
ATOM 2187 O O . VAL A 1 282 ? 27.799 -14.081 -2.289 1.00 30.46 282 VAL A O 1
ATOM 2191 N N . GLY A 1 283 ? 29.851 -13.288 -2.764 1.00 34.68 283 GLY A N 1
ATOM 2192 C CA . GLY A 1 283 ? 29.714 -13.540 -4.188 1.00 38.43 283 GLY A CA 1
ATOM 2193 C C . GLY A 1 283 ? 28.613 -12.732 -4.851 1.00 41.00 283 GLY A C 1
ATOM 2194 O O . GLY A 1 283 ? 27.964 -13.206 -5.784 1.00 42.14 283 GLY A O 1
ATOM 2195 N N . VAL A 1 284 ? 28.400 -11.509 -4.375 1.00 42.50 284 VAL A N 1
ATOM 2196 C CA . VAL A 1 284 ? 27.368 -10.644 -4.937 1.00 44.99 284 VAL A CA 1
ATOM 2197 C C . VAL A 1 284 ? 27.759 -10.141 -6.325 1.00 46.47 284 VAL A C 1
ATOM 2198 O O . VAL A 1 284 ? 26.933 -10.278 -7.254 1.00 47.92 284 VAL A O 1
ATOM 2202 N N . ARG B 1 21 ? 17.709 -28.355 47.219 1.00 44.90 21 ARG B N 1
ATOM 2203 C CA . ARG B 1 21 ? 16.314 -28.873 47.317 1.00 43.79 21 ARG B CA 1
ATOM 2204 C C . ARG B 1 21 ? 15.348 -27.841 46.739 1.00 42.74 21 ARG B C 1
ATOM 2205 O O . ARG B 1 21 ? 14.478 -28.171 45.931 1.00 43.61 21 ARG B O 1
ATOM 2213 N N . LEU B 1 22 ? 15.511 -26.590 47.161 1.00 41.58 22 LEU B N 1
ATOM 2214 C CA . LEU B 1 22 ? 14.661 -25.495 46.698 1.00 39.26 22 LEU B CA 1
ATOM 2215 C C . LEU B 1 22 ? 15.242 -24.769 45.487 1.00 36.74 22 LEU B C 1
ATOM 2216 O O . LEU B 1 22 ? 14.498 -24.214 44.680 1.00 38.03 22 LEU B O 1
ATOM 2221 N N . THR B 1 23 ? 16.567 -24.760 45.367 1.00 32.36 23 THR B N 1
ATOM 2222 C CA . THR B 1 23 ? 17.225 -24.099 44.242 1.00 28.16 23 THR B CA 1
ATOM 2223 C C . THR B 1 23 ? 17.721 -25.127 43.225 1.00 23.51 23 THR B C 1
ATOM 2224 O O . THR B 1 23 ? 17.831 -26.307 43.535 1.00 22.59 23 THR B O 1
ATOM 2228 N N . TYR B 1 24 ? 18.019 -24.664 42.015 1.00 21.10 24 TYR B N 1
ATOM 2229 C CA . TYR B 1 24 ? 18.507 -25.535 40.947 1.00 18.81 24 TYR B CA 1
ATOM 2230 C C . TYR B 1 24 ? 19.729 -26.346 41.384 1.00 17.52 24 TYR B C 1
ATOM 2231 O O . TYR B 1 24 ? 19.733 -27.576 41.296 1.00 16.88 24 TYR B O 1
ATOM 2240 N N . GLY B 1 25 ? 20.759 -25.653 41.859 1.00 18.32 25 GLY B N 1
ATOM 2241 C CA . GLY B 1 25 ? 21.973 -26.324 42.294 1.00 17.01 25 GLY B CA 1
ATOM 2242 C C . GLY B 1 25 ? 21.792 -27.165 43.544 1.00 17.60 25 GLY B C 1
ATOM 2243 O O . GLY B 1 25 ? 22.463 -28.181 43.717 1.00 17.77 25 GLY B O 1
ATOM 2244 N N . GLY B 1 26 ? 20.891 -26.738 44.425 1.00 16.72 26 GLY B N 1
ATOM 2245 C CA . GLY B 1 26 ? 20.647 -27.486 45.643 1.00 16.50 26 GLY B CA 1
ATOM 2246 C C . GLY B 1 26 ? 19.916 -28.783 45.351 1.00 16.15 26 GLY B C 1
ATOM 2247 O O . GLY B 1 26 ? 20.281 -29.843 45.854 1.00 17.95 26 GLY B O 1
ATOM 2248 N N . TYR B 1 27 ? 18.875 -28.692 44.534 1.00 15.52 27 TYR B N 1
ATOM 2249 C CA . TYR B 1 27 ? 18.087 -29.858 44.161 1.00 15.71 27 TYR B CA 1
ATOM 2250 C C . TYR B 1 27 ? 18.956 -30.907 43.474 1.00 15.43 27 TYR B C 1
ATOM 2251 O O . TYR B 1 27 ? 18.893 -32.095 43.797 1.00 15.77 27 TYR B O 1
ATOM 2260 N N . LEU B 1 28 ? 19.771 -30.446 42.533 1.00 14.30 28 LEU B N 1
ATOM 2261 C CA . LEU B 1 28 ? 20.651 -31.323 41.767 1.00 15.13 28 LEU B CA 1
ATOM 2262 C C . LEU B 1 28 ? 21.954 -31.664 42.490 1.00 17.18 28 LEU B C 1
ATOM 2263 O O . LEU B 1 28 ? 22.783 -32.412 41.965 1.00 16.53 28 LEU B O 1
ATOM 2268 N N . ARG B 1 29 ? 22.132 -31.117 43.691 1.00 16.56 29 ARG B N 1
ATOM 2269 C CA . ARG B 1 29 ? 23.334 -31.369 44.483 1.00 17.73 29 ARG B CA 1
ATOM 2270 C C . ARG B 1 29 ? 24.594 -31.122 43.650 1.00 17.05 29 ARG B C 1
ATOM 2271 O O . ARG B 1 29 ? 25.524 -31.931 43.663 1.00 17.71 29 ARG B O 1
ATOM 2279 N N . LEU B 1 30 ? 24.619 -30.002 42.933 1.00 16.94 30 LEU B N 1
ATOM 2280 C CA . LEU B 1 30 ? 25.755 -29.671 42.081 1.00 18.24 30 LEU B CA 1
ATOM 2281 C C . LEU B 1 30 ? 27.060 -29.375 42.814 1.00 19.95 30 LEU B C 1
ATOM 2282 O O . LEU B 1 30 ? 28.137 -29.585 42.259 1.00 18.98 30 LEU B O 1
ATOM 2287 N N . ASP B 1 31 ? 26.991 -28.885 44.047 1.00 20.92 31 ASP B N 1
ATOM 2288 C CA . ASP B 1 31 ? 28.233 -28.611 44.753 1.00 21.58 31 ASP B CA 1
ATOM 2289 C C . ASP B 1 31 ? 28.987 -29.928 44.927 1.00 21.18 31 ASP B C 1
ATOM 2290 O O . ASP B 1 31 ? 30.213 -29.975 44.837 1.00 21.15 31 ASP B O 1
ATOM 2295 N N . GLN B 1 32 ? 28.235 -31.002 45.146 1.00 20.22 32 GLN B N 1
ATOM 2296 C CA . GLN B 1 32 ? 28.803 -32.330 45.327 1.00 18.94 32 GLN B CA 1
ATOM 2297 C C . GLN B 1 32 ? 29.182 -32.946 43.980 1.00 17.71 32 GLN B C 1
ATOM 2298 O O . GLN B 1 32 ? 30.272 -33.497 43.814 1.00 16.51 32 GLN B O 1
ATOM 2304 N N . LEU B 1 33 ? 28.273 -32.848 43.018 1.00 15.90 33 LEU B N 1
ATOM 2305 C CA . LEU B 1 33 ? 28.504 -33.410 41.694 1.00 16.14 33 LEU B CA 1
ATOM 2306 C C . LEU B 1 33 ? 29.656 -32.745 40.948 1.00 15.86 33 LEU B C 1
ATOM 2307 O O . LEU B 1 33 ? 30.490 -33.430 40.350 1.00 15.59 33 LEU B O 1
ATOM 2312 N N . LEU B 1 34 ? 29.701 -31.415 40.988 1.00 15.63 34 LEU B N 1
ATOM 2313 C CA . LEU B 1 34 ? 30.726 -30.655 40.276 1.00 16.21 34 LEU B CA 1
AT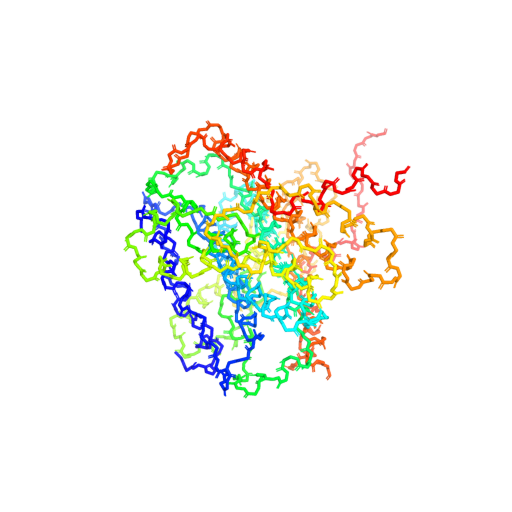OM 2314 C C . LEU B 1 34 ? 32.053 -30.460 41.010 1.00 16.50 34 LEU B C 1
ATOM 2315 O O . LEU B 1 34 ? 32.893 -29.664 40.588 1.00 18.66 34 LEU B O 1
ATOM 2320 N N . SER B 1 35 ? 32.241 -31.187 42.104 1.00 17.78 35 SER B N 1
ATOM 2321 C CA . SER B 1 35 ? 33.494 -31.121 42.843 1.00 18.17 35 SER B CA 1
ATOM 2322 C C . SER B 1 35 ? 34.127 -32.513 42.796 1.00 17.72 35 SER B C 1
ATOM 2323 O O . SER B 1 35 ? 35.135 -32.772 43.455 1.00 17.30 35 SER B O 1
ATOM 2326 N N . ALA B 1 36 ? 33.538 -33.390 41.981 1.00 15.30 36 ALA B N 1
ATOM 2327 C CA . ALA B 1 36 ? 34.001 -34.773 41.823 1.00 15.72 36 ALA B CA 1
ATOM 2328 C C . ALA B 1 36 ? 34.987 -34.978 40.672 1.00 12.89 36 ALA B C 1
ATOM 2329 O O . ALA B 1 36 ? 35.344 -36.112 40.347 1.00 14.14 36 ALA B O 1
ATOM 2331 N N . GLN B 1 37 ? 35.422 -33.885 40.057 1.00 13.12 37 GLN B N 1
ATOM 2332 C CA . GLN B 1 37 ? 36.374 -33.957 38.954 1.00 13.73 37 GLN B CA 1
ATOM 2333 C C . GLN B 1 37 ? 37.728 -33.491 39.482 1.00 15.25 37 GLN B C 1
ATOM 2334 O O . GLN B 1 37 ? 37.994 -32.291 39.585 1.00 16.13 37 GLN B O 1
ATOM 2340 N N . GLN B 1 38 ? 38.580 -34.456 39.809 1.00 15.28 38 GLN B N 1
ATOM 2341 C CA . GLN B 1 38 ? 39.886 -34.158 40.388 1.00 16.99 38 GLN B CA 1
ATOM 2342 C C . GLN B 1 38 ? 41.045 -34.826 39.657 1.00 15.70 38 GLN B C 1
ATOM 2343 O O . GLN B 1 38 ? 41.506 -35.901 40.044 1.00 17.54 38 GLN B O 1
ATOM 2349 N N . PRO B 1 39 ? 41.538 -34.186 38.586 1.00 15.89 39 PRO B N 1
ATOM 2350 C CA . PRO B 1 39 ? 42.653 -34.715 37.792 1.00 15.57 39 PRO B CA 1
ATOM 2351 C C . PRO B 1 39 ? 43.876 -34.996 38.659 1.00 15.51 39 PRO B C 1
ATOM 2352 O O . PRO B 1 39 ? 44.149 -34.267 39.612 1.00 15.39 39 PRO B O 1
ATOM 2356 N N . LEU B 1 40 ? 44.606 -36.051 38.316 1.00 15.46 40 LEU B N 1
ATOM 2357 C CA . LEU B 1 40 ? 45.803 -36.429 39.059 1.00 15.09 40 LEU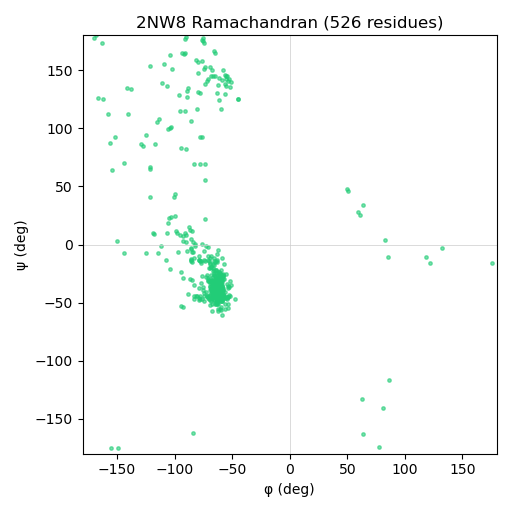 B CA 1
ATOM 2358 C C . LEU B 1 40 ? 47.072 -35.849 38.446 1.00 16.77 40 LEU B C 1
ATOM 2359 O O . LEU B 1 40 ? 48.081 -35.688 39.140 1.00 16.99 40 LEU B O 1
ATOM 2364 N N . SER B 1 41 ? 47.025 -35.533 37.155 1.00 15.13 41 SER B N 1
ATOM 2365 C CA . SER B 1 41 ? 48.191 -34.981 36.474 1.00 16.59 41 SER B CA 1
ATOM 2366 C C . SER B 1 41 ? 48.621 -33.653 37.090 1.00 17.68 41 SER B C 1
ATOM 2367 O O . SER B 1 41 ? 47.787 -32.850 37.514 1.00 17.70 41 SER B O 1
ATOM 2370 N N . GLU B 1 42 ? 49.931 -33.433 37.140 1.00 19.91 42 GLU B N 1
ATOM 2371 C CA . GLU B 1 42 ? 50.485 -32.213 37.710 1.00 23.01 42 GLU B CA 1
ATOM 2372 C C . GLU B 1 42 ? 51.890 -31.996 37.147 1.00 22.86 42 GLU B C 1
ATOM 2373 O O . GLU B 1 42 ? 52.797 -32.778 37.414 1.00 24.43 42 GLU B O 1
ATOM 2379 N N . PRO B 1 43 ? 52.078 -30.948 36.331 1.00 23.55 43 PRO B N 1
ATOM 2380 C CA . PRO B 1 43 ? 51.080 -29.962 35.900 1.00 22.87 43 PRO B CA 1
ATOM 2381 C C . PRO B 1 43 ? 49.849 -30.637 35.291 1.00 22.80 43 PRO B C 1
ATOM 2382 O O . PRO B 1 43 ? 49.971 -31.624 34.566 1.00 22.40 43 PRO B O 1
ATOM 2386 N N . ALA B 1 44 ? 48.672 -30.102 35.600 1.00 21.61 44 ALA B N 1
ATOM 2387 C CA . ALA B 1 44 ? 47.417 -30.650 35.101 1.00 23.11 44 ALA B CA 1
ATOM 2388 C C . ALA B 1 44 ? 47.393 -30.714 33.583 1.00 20.90 44 ALA B C 1
ATOM 2389 O O . ALA B 1 44 ? 47.696 -29.735 32.898 1.00 23.80 44 ALA B O 1
ATOM 2391 N N . HIS B 1 45 ? 47.036 -31.877 33.057 1.00 17.80 45 HIS B N 1
ATOM 2392 C CA . HIS B 1 45 ? 46.971 -32.064 31.621 1.00 15.34 45 HIS B CA 1
ATOM 2393 C C . HIS B 1 45 ? 45.571 -31.686 31.142 1.00 14.99 45 HIS B C 1
ATOM 2394 O O . HIS B 1 45 ? 44.569 -32.120 31.710 1.00 14.74 45 HIS B O 1
ATOM 2401 N N . HIS B 1 46 ? 45.514 -30.881 30.089 1.00 12.73 46 HIS B N 1
ATOM 2402 C CA . HIS B 1 46 ? 44.243 -30.415 29.552 1.00 13.39 46 HIS B CA 1
ATOM 2403 C C . HIS B 1 46 ? 43.238 -31.504 29.219 1.00 13.05 46 HIS B C 1
ATOM 2404 O O . HIS B 1 46 ? 42.033 -31.314 29.379 1.00 12.64 46 HIS B O 1
ATOM 2411 N N . ASP B 1 47 ? 43.726 -32.641 28.744 1.00 11.11 47 ASP B N 1
ATOM 2412 C CA . ASP B 1 47 ? 42.829 -33.711 28.332 1.00 11.82 47 ASP B CA 1
ATOM 2413 C C . ASP B 1 47 ? 42.354 -34.679 29.410 1.00 12.72 47 ASP B C 1
ATOM 2414 O O . ASP B 1 47 ? 41.525 -35.551 29.141 1.00 12.25 47 ASP B O 1
ATOM 2419 N N . GLU B 1 48 ? 42.847 -34.521 30.634 1.00 11.69 48 GLU B N 1
ATOM 2420 C CA . GLU B 1 48 ? 42.414 -35.421 31.696 1.00 11.15 48 GLU B CA 1
ATOM 2421 C C . GLU B 1 48 ? 40.955 -35.155 32.089 1.00 11.41 48 GLU B C 1
ATOM 2422 O O . GLU B 1 48 ? 40.246 -36.082 32.468 1.00 10.67 48 GLU B O 1
ATOM 2428 N N . MET B 1 49 ? 40.499 -33.906 31.984 1.00 10.62 49 MET B N 1
ATOM 2429 C CA . MET B 1 49 ? 39.114 -33.589 32.338 1.00 11.88 49 MET B CA 1
ATOM 2430 C C . MET B 1 49 ? 38.160 -34.414 31.472 1.00 12.16 49 MET B C 1
ATOM 2431 O O . MET B 1 49 ? 37.186 -34.967 31.973 1.00 11.80 49 MET B O 1
ATOM 2436 N N . LEU B 1 50 ? 38.448 -34.499 30.174 1.00 11.67 50 LEU B N 1
ATOM 2437 C CA . LEU B 1 50 ? 37.612 -35.287 29.265 1.00 10.93 50 LEU B CA 1
ATOM 2438 C C . LEU B 1 50 ? 37.561 -36.737 29.730 1.00 10.28 50 LEU B C 1
ATOM 2439 O O . LEU B 1 50 ? 36.491 -37.347 29.807 1.00 11.33 50 LEU B O 1
ATOM 2444 N N . PHE B 1 51 ? 38.726 -37.291 30.039 1.00 10.01 51 PHE B N 1
ATOM 2445 C CA . PHE B 1 51 ? 38.822 -38.673 30.488 1.00 9.74 51 PHE B CA 1
ATOM 2446 C C . PHE B 1 51 ? 37.889 -38.931 31.675 1.00 10.36 51 PHE B C 1
ATOM 2447 O O . PHE B 1 51 ? 37.171 -39.930 31.711 1.00 11.92 51 PHE B O 1
ATOM 2455 N N . ILE B 1 52 ? 37.890 -38.009 32.629 1.00 10.43 52 ILE B N 1
ATOM 2456 C CA . ILE B 1 52 ? 37.053 -38.132 33.819 1.00 10.69 52 ILE B CA 1
ATOM 2457 C C . ILE B 1 52 ? 35.571 -37.965 33.506 1.00 11.51 52 ILE B C 1
ATOM 2458 O O . ILE B 1 52 ? 34.752 -38.812 33.865 1.00 12.41 52 ILE B O 1
ATOM 2463 N N . ILE B 1 53 ? 35.232 -36.874 32.829 1.00 10.87 53 ILE B N 1
ATOM 2464 C CA . ILE B 1 53 ? 33.837 -36.595 32.497 1.00 11.03 53 ILE B CA 1
ATOM 2465 C C . ILE B 1 53 ? 33.216 -37.660 31.594 1.00 11.37 53 ILE B C 1
ATOM 2466 O O . ILE B 1 53 ? 32.031 -37.968 31.718 1.00 11.21 53 ILE B O 1
ATOM 2471 N N . GLN B 1 54 ? 34.017 -38.238 30.704 1.00 10.59 54 GLN B N 1
ATOM 2472 C CA . GLN B 1 54 ? 33.520 -39.287 29.809 1.00 9.07 54 GLN B CA 1
ATOM 2473 C C . GLN B 1 54 ? 33.026 -40.462 30.656 1.00 10.55 54 GLN B C 1
ATOM 2474 O O . GLN B 1 54 ? 31.983 -41.055 30.372 1.00 10.43 54 GLN B O 1
ATOM 2480 N N . HIS B 1 55 ? 33.788 -40.798 31.695 1.00 9.50 55 HIS B N 1
ATOM 2481 C CA . HIS B 1 55 ? 33.427 -41.887 32.597 1.00 11.34 55 HIS B CA 1
ATOM 2482 C C . HIS B 1 55 ? 32.247 -41.520 33.495 1.00 10.81 55 HIS B C 1
ATOM 2483 O O . HIS B 1 55 ? 31.332 -42.322 33.683 1.00 10.51 55 HIS B O 1
ATOM 2490 N N . GLN B 1 56 ? 32.266 -40.312 34.050 1.00 10.20 56 GLN B N 1
ATOM 2491 C CA . GLN B 1 56 ? 31.207 -39.910 34.963 1.00 10.99 56 GLN B CA 1
ATOM 2492 C C . GLN B 1 56 ? 29.842 -39.773 34.302 1.00 11.13 56 GLN B C 1
ATOM 2493 O O . GLN B 1 56 ? 28.836 -40.188 34.877 1.00 9.82 56 GLN B O 1
ATOM 2499 N N . THR B 1 57 ? 29.790 -39.191 33.109 1.00 11.78 57 THR B N 1
ATOM 2500 C CA . THR B 1 57 ? 28.503 -39.089 32.421 1.00 10.72 57 THR B CA 1
ATOM 2501 C C . THR B 1 57 ? 28.011 -40.517 32.165 1.00 11.14 57 THR B C 1
ATOM 2502 O O . THR B 1 57 ? 26.834 -40.814 32.356 1.00 10.96 57 THR B O 1
ATOM 2506 N N . SER B 1 58 ? 28.912 -41.406 31.751 1.00 10.87 58 SER B N 1
ATOM 2507 C CA . SER B 1 58 ? 28.529 -42.792 31.501 1.00 9.80 58 SER B CA 1
ATOM 2508 C C . SER B 1 58 ? 27.991 -43.459 32.770 1.00 9.99 58 SER B C 1
ATOM 2509 O O . SER B 1 58 ? 26.986 -44.166 32.719 1.00 10.46 58 SER B O 1
ATOM 2512 N N . GLU B 1 59 ? 28.659 -43.244 33.902 1.00 9.32 59 GLU B N 1
ATOM 2513 C CA . GLU B 1 59 ? 28.212 -43.846 35.157 1.00 10.29 59 GLU B CA 1
ATOM 2514 C C . GLU B 1 59 ? 26.822 -43.336 35.547 1.00 10.90 59 GLU B C 1
ATOM 2515 O O . GLU B 1 59 ? 26.013 -44.093 36.072 1.00 11.68 59 GLU B O 1
ATOM 2521 N N . LEU B 1 60 ? 26.546 -42.061 35.286 1.00 9.93 60 LEU B N 1
ATOM 2522 C CA . LEU B 1 60 ? 25.232 -41.504 35.597 1.00 9.98 60 LEU B CA 1
ATOM 2523 C C . LEU B 1 60 ? 24.182 -42.162 34.708 1.00 11.08 60 LEU B C 1
ATOM 2524 O O . LEU B 1 60 ? 23.110 -42.539 35.185 1.00 11.40 60 LEU B O 1
ATOM 2529 N N . TRP B 1 61 ? 24.480 -42.295 33.416 1.00 9.87 61 TRP B N 1
ATOM 2530 C CA . TRP B 1 61 ? 23.533 -42.938 32.505 1.00 10.20 61 TRP B CA 1
ATOM 2531 C C . TRP B 1 61 ? 23.329 -44.399 32.904 1.00 11.50 61 TRP B C 1
ATOM 2532 O O . TRP B 1 61 ? 22.210 -44.912 32.834 1.00 10.28 61 TRP B O 1
ATOM 2543 N N . LEU B 1 62 ? 24.401 -45.079 33.311 1.00 10.57 62 LEU B N 1
ATOM 2544 C CA . LEU B 1 62 ? 24.275 -46.476 33.719 1.00 11.50 62 LEU B CA 1
ATOM 2545 C C . LEU B 1 62 ? 23.377 -46.592 34.948 1.00 11.38 62 LEU B C 1
ATOM 2546 O O . LEU B 1 62 ? 22.603 -47.542 35.069 1.00 12.84 62 LEU B O 1
ATOM 2551 N N . LYS B 1 63 ? 23.478 -45.625 35.857 1.00 11.09 63 LYS B N 1
ATOM 2552 C CA . LYS B 1 63 ? 22.634 -45.637 37.049 1.00 10.37 63 LYS B CA 1
ATOM 2553 C C . LYS B 1 63 ? 21.168 -45.502 36.644 1.00 11.40 63 LYS B C 1
ATOM 2554 O O . LYS B 1 63 ? 20.305 -46.208 37.175 1.00 12.07 63 LYS B O 1
ATOM 2560 N N . LEU B 1 64 ? 20.880 -44.607 35.702 1.00 11.25 64 LEU B N 1
ATOM 2561 C CA . LEU B 1 64 ? 19.501 -44.435 35.245 1.00 10.85 64 LEU B CA 1
ATOM 2562 C C . LEU B 1 64 ? 19.043 -45.699 34.540 1.00 11.56 64 LEU B C 1
ATOM 2563 O O . LEU B 1 64 ? 17.906 -46.146 34.720 1.00 11.92 64 LEU B O 1
ATOM 2568 N N . LEU B 1 65 ? 19.926 -46.281 33.737 1.00 11.11 65 LEU B N 1
ATOM 2569 C CA . LEU B 1 65 ? 19.570 -47.492 33.010 1.00 10.45 65 LEU B CA 1
ATOM 2570 C C . LEU B 1 65 ? 19.176 -48.620 33.960 1.00 10.63 65 LEU B C 1
ATOM 2571 O O . LEU B 1 65 ? 18.213 -49.340 33.701 1.00 11.78 65 LEU B O 1
ATOM 2576 N N . ALA B 1 66 ? 19.912 -48.778 35.058 1.00 11.16 66 ALA B N 1
ATOM 2577 C CA . ALA B 1 66 ? 19.584 -49.825 36.022 1.00 11.60 66 ALA B CA 1
ATOM 2578 C C . ALA B 1 66 ? 18.214 -49.531 36.638 1.00 12.31 66 ALA B C 1
ATOM 2579 O O . ALA B 1 66 ? 17.393 -50.431 36.819 1.00 12.64 66 ALA B O 1
ATOM 2581 N N . HIS B 1 67 ? 17.979 -48.257 36.939 1.00 11.76 67 HIS B N 1
ATOM 2582 C CA . HIS B 1 67 ? 16.721 -47.793 37.522 1.00 12.95 67 HIS B CA 1
ATOM 2583 C C . HIS B 1 67 ? 15.539 -48.161 36.618 1.00 13.45 67 HIS B C 1
ATOM 2584 O O . HIS B 1 67 ? 14.493 -48.623 37.086 1.00 14.04 67 HIS B O 1
ATOM 2591 N N . GLU B 1 68 ? 15.709 -47.958 35.317 1.00 11.94 68 GLU B N 1
ATOM 2592 C CA . GLU B 1 68 ? 14.651 -48.264 34.362 1.00 11.25 68 GLU B CA 1
ATOM 2593 C C . GLU B 1 68 ? 14.514 -49.768 34.136 1.00 11.95 68 GLU B C 1
ATOM 2594 O O . GLU B 1 68 ? 13.405 -50.296 34.107 1.00 12.44 68 GLU B O 1
ATOM 2600 N N . LEU B 1 69 ? 15.634 -50.466 33.979 1.00 10.14 69 LEU B N 1
ATOM 2601 C CA . LEU B 1 69 ? 15.562 -51.906 33.760 1.00 10.86 69 LEU B CA 1
ATOM 2602 C C . LEU B 1 69 ? 14.906 -52.622 34.935 1.00 11.14 69 LEU B C 1
ATOM 2603 O O . LEU B 1 69 ? 14.173 -53.590 34.736 1.00 12.30 69 LEU B O 1
ATOM 2608 N N . ARG B 1 70 ? 15.156 -52.153 36.153 1.00 11.50 70 ARG B N 1
ATOM 2609 C CA . ARG B 1 70 ? 14.527 -52.782 37.309 1.00 12.56 70 ARG B CA 1
ATOM 2610 C C . ARG B 1 70 ? 13.019 -52.625 37.182 1.00 13.01 70 ARG B C 1
ATOM 2611 O O . ARG B 1 70 ? 12.263 -53.557 37.464 1.00 12.51 70 ARG B O 1
ATOM 2619 N N . ALA B 1 71 ? 12.586 -51.452 36.733 1.00 11.49 71 ALA B N 1
ATOM 2620 C CA . ALA B 1 71 ? 11.160 -51.192 36.565 1.00 12.33 71 ALA B CA 1
ATOM 2621 C C . ALA B 1 71 ? 10.571 -52.065 35.462 1.00 12.93 71 ALA B C 1
ATOM 2622 O O . ALA B 1 71 ? 9.422 -52.502 35.556 1.00 12.29 71 ALA B O 1
ATOM 2624 N N . ALA B 1 72 ? 11.352 -52.321 34.416 1.00 11.70 72 ALA B N 1
ATOM 2625 C CA . ALA B 1 72 ? 10.876 -53.153 33.317 1.00 12.07 72 ALA B CA 1
ATOM 2626 C C . ALA B 1 72 ? 10.601 -54.557 33.846 1.00 12.86 72 ALA B C 1
ATOM 2627 O O . ALA B 1 72 ? 9.611 -55.191 33.474 1.00 12.11 72 ALA B O 1
ATOM 2629 N N . ILE B 1 73 ? 11.482 -55.041 34.717 1.00 10.81 73 ILE B N 1
ATOM 2630 C CA . ILE B 1 73 ? 11.309 -56.361 35.313 1.00 11.18 73 ILE B CA 1
ATOM 2631 C C . ILE B 1 73 ? 10.026 -56.393 36.147 1.00 10.78 73 ILE B C 1
ATOM 2632 O O . ILE B 1 73 ? 9.243 -57.339 36.053 1.00 11.96 73 ILE B O 1
ATOM 2637 N N . VAL B 1 74 ? 9.808 -55.356 36.951 1.00 11.15 74 VAL B N 1
ATOM 2638 C CA . VAL B 1 74 ? 8.602 -55.291 37.771 1.00 12.33 74 VAL B CA 1
ATOM 2639 C C . VAL B 1 74 ? 7.360 -55.327 36.885 1.00 13.07 74 VAL B C 1
ATOM 2640 O O . VAL B 1 74 ? 6.388 -56.033 37.188 1.00 12.67 74 VAL B O 1
ATOM 2644 N N . HIS B 1 75 ? 7.382 -54.590 35.779 1.00 11.26 75 HIS B N 1
ATOM 2645 C CA . HIS B 1 75 ? 6.223 -54.602 34.895 1.00 12.06 75 HIS B CA 1
ATOM 2646 C C . HIS B 1 75 ? 5.961 -55.999 34.348 1.00 11.13 75 HIS B C 1
ATOM 2647 O O . HIS B 1 75 ? 4.813 -56.436 34.284 1.00 11.59 75 HIS B O 1
ATOM 2654 N N . LEU B 1 76 ? 7.015 -56.713 33.965 1.00 10.82 76 LEU B N 1
ATOM 2655 C CA . LEU B 1 76 ? 6.823 -58.071 33.467 1.00 11.02 76 LEU B CA 1
ATOM 2656 C C . LEU B 1 76 ? 6.217 -58.958 34.559 1.00 11.34 76 LEU B C 1
ATOM 2657 O O . LEU B 1 76 ? 5.338 -59.776 34.285 1.00 10.95 76 LEU B O 1
ATOM 2662 N N . GLN B 1 77 ? 6.685 -58.793 35.794 1.00 11.54 77 GLN B N 1
ATOM 2663 C CA . GLN B 1 77 ? 6.170 -59.592 36.909 1.00 11.93 77 GLN B CA 1
ATOM 2664 C C . GLN B 1 77 ? 4.703 -59.277 37.185 1.00 13.61 77 GLN B C 1
ATOM 2665 O O . GLN B 1 77 ? 4.013 -60.052 37.852 1.00 14.05 77 GLN B O 1
ATOM 2671 N N . ARG B 1 78 ? 4.239 -58.137 36.680 1.00 13.08 78 ARG B N 1
ATOM 2672 C CA . ARG B 1 78 ? 2.850 -57.712 36.857 1.00 13.13 78 ARG B CA 1
ATOM 2673 C C . ARG B 1 78 ? 2.051 -57.852 35.557 1.00 12.88 78 ARG B C 1
ATOM 2674 O O . ARG B 1 78 ? 0.926 -57.366 35.469 1.00 12.97 78 ARG B O 1
ATOM 2682 N N . ASP B 1 79 ? 2.631 -58.510 34.554 1.00 12.06 79 ASP B N 1
ATOM 2683 C CA . ASP B 1 79 ? 1.976 -58.700 33.252 1.00 12.79 79 ASP B CA 1
ATOM 2684 C C . ASP B 1 79 ? 1.627 -57.363 32.590 1.00 13.47 79 ASP B C 1
ATOM 2685 O O . ASP B 1 79 ? 0.682 -57.289 31.805 1.00 16.19 79 ASP B O 1
ATOM 2690 N N . GLU B 1 80 ? 2.390 -56.318 32.895 1.00 12.41 80 GLU B N 1
ATOM 2691 C CA . GLU B 1 80 ? 2.135 -54.985 32.350 1.00 12.35 80 GLU B CA 1
ATOM 2692 C C . GLU B 1 80 ? 2.968 -54.732 31.100 1.00 12.29 80 GLU B C 1
ATOM 2693 O O . GLU B 1 80 ? 4.027 -54.106 31.148 1.00 12.33 80 GLU B O 1
ATOM 2699 N N . VAL B 1 81 ? 2.452 -55.212 29.975 1.00 12.01 81 VAL B N 1
ATOM 2700 C CA . VAL B 1 81 ? 3.140 -55.110 28.701 1.00 11.91 81 VAL B CA 1
ATOM 2701 C C . VAL B 1 81 ? 3.415 -53.714 28.169 1.00 12.47 81 VAL B C 1
ATOM 2702 O O . VAL B 1 81 ? 4.568 -53.395 27.888 1.00 13.27 81 VAL B O 1
ATOM 2706 N N . TRP B 1 82 ? 2.396 -52.867 28.027 1.00 11.40 82 TRP B N 1
ATOM 2707 C CA . TRP B 1 82 ? 2.681 -51.542 27.482 1.00 11.32 82 TRP B CA 1
ATOM 2708 C C . TRP B 1 82 ? 3.623 -50.743 28.377 1.00 11.89 82 TRP B C 1
ATOM 2709 O O . TRP B 1 82 ? 4.487 -50.013 27.878 1.00 10.37 82 TRP B O 1
ATOM 2720 N N . GLN B 1 83 ? 3.484 -50.897 29.694 1.00 10.91 83 GLN B N 1
ATOM 2721 C CA . GLN B 1 83 ? 4.362 -50.204 30.632 1.00 11.56 83 GLN B CA 1
ATOM 2722 C C . GLN B 1 83 ? 5.797 -50.697 30.454 1.00 12.08 83 GLN B C 1
ATOM 2723 O O . GLN B 1 83 ? 6.740 -49.905 30.446 1.00 11.18 83 GLN B O 1
ATOM 2729 N N . CYS B 1 84 ? 5.958 -52.010 30.323 1.00 11.88 84 CYS B N 1
ATOM 2730 C CA . CYS B 1 84 ? 7.285 -52.581 30.130 1.00 10.79 84 CYS B CA 1
ATOM 2731 C C . CYS B 1 84 ? 7.895 -52.007 28.851 1.00 11.13 84 CYS B C 1
ATOM 2732 O O . CYS B 1 84 ? 9.050 -51.567 28.843 1.00 10.66 84 CYS B O 1
ATOM 2735 N N . ARG B 1 85 ? 7.115 -51.991 27.773 1.00 10.63 85 ARG B N 1
ATOM 2736 C CA . ARG B 1 85 ? 7.612 -51.448 26.510 1.00 9.62 85 ARG B CA 1
ATOM 2737 C C . ARG B 1 85 ? 8.020 -49.981 26.640 1.00 10.77 85 ARG B C 1
ATOM 2738 O O . ARG B 1 85 ? 9.044 -49.567 26.091 1.00 10.89 85 ARG B O 1
ATOM 2746 N N . LYS B 1 86 ? 7.230 -49.188 27.362 1.00 9.59 86 LYS B N 1
ATOM 2747 C CA . LYS B 1 86 ? 7.569 -47.770 27.512 1.00 10.49 86 LYS B CA 1
ATOM 2748 C C . LYS B 1 86 ? 8.874 -47.601 28.280 1.00 10.50 86 LYS B C 1
ATOM 2749 O O . LYS B 1 86 ? 9.707 -46.753 27.932 1.00 10.26 86 LYS B O 1
ATOM 2755 N N . VAL B 1 87 ? 9.056 -48.408 29.320 1.00 9.80 87 VAL B N 1
ATOM 2756 C CA . VAL B 1 87 ? 10.280 -48.342 30.113 1.00 9.56 87 VAL B CA 1
ATOM 2757 C C . VAL B 1 87 ? 11.456 -48.796 29.254 1.00 10.97 87 VAL B C 1
ATOM 2758 O O . VAL B 1 87 ? 12.539 -48.200 29.308 1.00 9.81 87 VAL B O 1
ATOM 2762 N N . LEU B 1 88 ? 11.249 -49.834 28.450 1.00 10.76 88 LEU B N 1
ATOM 2763 C CA . LEU B 1 88 ? 12.326 -50.310 27.586 1.00 10.19 88 LEU B CA 1
ATOM 2764 C C . LEU B 1 88 ? 12.659 -49.263 26.521 1.00 10.50 88 LEU B C 1
ATOM 2765 O O . LEU B 1 88 ? 13.810 -49.149 26.099 1.00 10.73 88 LEU B O 1
ATOM 2770 N N . ALA B 1 89 ? 11.659 -48.490 26.098 1.00 9.77 89 ALA B N 1
ATOM 2771 C CA . ALA B 1 89 ? 11.889 -47.443 25.100 1.00 10.23 89 ALA B CA 1
ATOM 2772 C C . ALA B 1 89 ? 12.868 -46.419 25.664 1.00 9.99 89 ALA B C 1
ATOM 2773 O O . ALA B 1 89 ? 13.789 -45.987 24.972 1.00 9.54 89 ALA B O 1
ATOM 2775 N N . ARG B 1 90 ? 12.673 -46.033 26.921 1.00 10.53 90 ARG B N 1
ATOM 2776 C CA . ARG B 1 90 ? 13.574 -45.072 27.546 1.00 9.72 90 ARG B CA 1
ATOM 2777 C C . ARG B 1 90 ? 14.952 -45.703 27.724 1.00 10.70 90 ARG B C 1
ATOM 2778 O O . ARG B 1 90 ? 15.976 -45.031 27.560 1.00 10.10 90 ARG B O 1
ATOM 2786 N N . SER B 1 91 ? 14.969 -46.993 28.055 1.00 10.28 91 SER B N 1
ATOM 2787 C CA . SER B 1 91 ? 16.220 -47.725 28.252 1.00 10.12 91 SER B CA 1
ATOM 2788 C C . SER B 1 91 ? 17.047 -47.716 26.971 1.00 11.00 91 SER B C 1
ATOM 2789 O O . SER B 1 91 ? 18.271 -47.548 27.009 1.00 11.08 91 SER B O 1
ATOM 2792 N N . LYS B 1 92 ? 16.377 -47.903 25.837 1.00 11.51 92 LYS B N 1
ATOM 2793 C CA . LYS B 1 92 ? 17.060 -47.885 24.546 1.00 10.58 92 LYS B CA 1
ATOM 2794 C C . LYS B 1 92 ? 17.669 -46.504 24.320 1.00 10.77 92 LYS B C 1
ATOM 2795 O O . LYS B 1 92 ? 18.799 -46.393 23.846 1.00 11.01 92 LYS B O 1
ATOM 2801 N N . GLN B 1 93 ? 16.924 -45.452 24.662 1.00 9.96 93 GLN B N 1
ATOM 2802 C CA . GLN B 1 93 ? 17.426 -44.091 24.481 1.00 9.57 93 GLN B CA 1
ATOM 2803 C C . GLN B 1 93 ? 18.646 -43.827 25.355 1.00 10.17 93 GLN B C 1
ATOM 2804 O O . GLN B 1 93 ? 19.582 -43.152 24.919 1.00 9.44 93 GLN B O 1
ATOM 2810 N N . VAL B 1 94 ? 18.636 -44.355 26.579 1.00 10.21 94 VAL B N 1
ATOM 2811 C CA . VAL B 1 94 ? 19.774 -44.177 27.483 1.00 9.91 94 VAL B CA 1
ATOM 2812 C C . VAL B 1 94 ? 20.973 -44.935 26.900 1.00 10.08 94 VAL B C 1
ATOM 2813 O O . VAL B 1 94 ? 22.089 -44.412 26.866 1.00 11.27 94 VAL B O 1
ATOM 2817 N N . LEU B 1 95 ? 20.742 -46.157 26.427 1.00 9.42 95 LEU B N 1
ATOM 2818 C CA . LEU B 1 95 ? 21.826 -46.930 25.818 1.00 10.16 95 LEU B CA 1
ATOM 2819 C C . LEU B 1 95 ? 22.338 -46.194 24.580 1.00 11.41 95 LEU B C 1
ATOM 2820 O O . LEU B 1 95 ? 23.532 -46.226 24.283 1.00 10.69 95 LEU B O 1
ATOM 2825 N N . ARG B 1 96 ? 21.446 -45.517 23.862 1.00 11.36 96 ARG B N 1
ATOM 2826 C CA . ARG B 1 96 ? 21.865 -44.783 22.677 1.00 12.24 96 ARG B CA 1
ATOM 2827 C C . ARG B 1 96 ? 22.783 -43.612 23.044 1.00 12.20 96 ARG B C 1
ATOM 2828 O O . ARG B 1 96 ? 23.752 -43.342 22.331 1.00 12.12 96 ARG B O 1
ATOM 2836 N N . GLN B 1 97 ? 22.495 -42.920 24.144 1.00 10.52 97 GLN B N 1
ATOM 2837 C CA . GLN B 1 97 ? 23.355 -41.809 24.560 1.00 11.00 97 GLN B CA 1
ATOM 2838 C C . GLN B 1 97 ? 24.721 -42.358 24.970 1.00 10.62 97 GLN B C 1
ATOM 2839 O O . GLN B 1 97 ? 25.755 -41.785 24.630 1.00 10.99 97 GLN B O 1
ATOM 2845 N N . LEU B 1 98 ? 24.717 -43.471 25.699 1.00 9.26 98 LEU B N 1
ATOM 2846 C CA . LEU B 1 98 ? 25.962 -44.101 26.133 1.00 8.74 98 LEU B CA 1
ATOM 2847 C C . LEU B 1 98 ? 26.806 -44.497 24.925 1.00 8.76 98 LEU B C 1
ATOM 2848 O O . LEU B 1 98 ? 28.033 -44.474 24.976 1.00 10.60 98 LEU B O 1
ATOM 2853 N N . THR B 1 99 ? 26.139 -44.864 23.837 1.00 9.22 99 THR B N 1
ATOM 2854 C CA . THR B 1 99 ? 26.833 -45.285 22.624 1.00 9.33 99 THR B CA 1
ATOM 2855 C C . THR B 1 99 ? 27.317 -44.108 21.793 1.00 10.69 99 THR B C 1
ATOM 2856 O O . THR B 1 99 ? 28.456 -44.090 21.318 1.00 10.02 99 THR B O 1
ATOM 2860 N N . GLU B 1 100 ? 26.454 -43.113 21.636 1.00 9.93 100 GLU B N 1
ATOM 2861 C CA . GLU B 1 100 ? 26.805 -41.947 20.844 1.00 11.85 100 GLU B CA 1
ATOM 2862 C C . GLU B 1 100 ? 27.935 -41.135 21.469 1.00 10.51 100 GLU B C 1
ATOM 2863 O O . GLU B 1 100 ? 28.777 -40.588 20.748 1.00 10.52 100 GLU B O 1
ATOM 2869 N N . GLN B 1 101 ? 27.992 -41.081 22.800 1.00 9.72 101 GLN B N 1
ATOM 2870 C CA . GLN B 1 101 ? 29.023 -40.260 23.434 1.00 9.09 101 GLN B CA 1
ATOM 2871 C C . GLN B 1 101 ? 30.467 -40.691 23.199 1.00 9.15 101 GLN B C 1
ATOM 2872 O O . GLN B 1 101 ? 31.382 -39.920 23.470 1.00 10.01 101 GLN B O 1
ATOM 2878 N N . TRP B 1 102 ? 30.689 -41.904 22.703 1.00 8.62 102 TRP B N 1
ATOM 2879 C CA . TRP B 1 102 ? 32.064 -42.316 22.423 1.00 9.15 102 TRP B CA 1
ATOM 2880 C C . TRP B 1 102 ? 32.699 -41.344 21.430 1.00 9.74 102 TRP B C 1
ATOM 2881 O O . TRP B 1 102 ? 33.914 -41.196 21.409 1.00 9.99 102 TRP B O 1
ATOM 2892 N N . SER B 1 103 ? 31.880 -40.677 20.617 1.00 9.43 103 SER B N 1
ATOM 2893 C CA . SER B 1 103 ? 32.416 -39.728 19.639 1.00 9.54 103 SER B CA 1
ATOM 2894 C C . SER B 1 103 ? 33.227 -38.615 20.303 1.00 10.49 103 SER B C 1
ATOM 2895 O O . SER B 1 103 ? 34.162 -38.083 19.698 1.00 10.73 103 SER B O 1
ATOM 2898 N N . VAL B 1 104 ? 32.872 -38.254 21.535 1.00 9.14 104 VAL B N 1
ATOM 2899 C CA . VAL B 1 104 ? 33.623 -37.214 22.233 1.00 9.12 104 VAL B CA 1
ATOM 2900 C C . VAL B 1 104 ? 35.008 -37.747 22.586 1.00 9.99 104 VAL B C 1
ATOM 2901 O O . VAL B 1 104 ? 36.016 -37.090 22.324 1.00 10.81 104 VAL B O 1
ATOM 2905 N N . LEU B 1 105 ? 35.063 -38.947 23.157 1.00 9.66 105 LEU B N 1
ATOM 2906 C CA . LEU B 1 105 ? 36.342 -39.523 23.546 1.00 9.88 105 LEU B CA 1
ATOM 2907 C C . LEU B 1 105 ? 37.220 -39.823 22.331 1.00 10.52 105 LEU B C 1
ATOM 2908 O O . LEU B 1 105 ? 38.446 -39.878 22.451 1.00 11.51 105 LEU B O 1
ATOM 2913 N N . GLU B 1 106 ? 36.611 -40.019 21.163 1.00 9.84 106 GLU B N 1
ATOM 2914 C CA . GLU B 1 106 ? 37.408 -40.301 19.973 1.00 11.77 106 GLU B CA 1
ATOM 2915 C C . GLU B 1 106 ? 38.296 -39.119 19.596 1.00 12.12 106 GLU B C 1
ATOM 2916 O O . GLU B 1 106 ? 39.232 -39.270 18.808 1.00 13.78 106 GLU B O 1
ATOM 2922 N N . THR B 1 107 ? 38.024 -37.947 20.164 1.00 11.27 107 THR B N 1
ATOM 2923 C CA . THR B 1 107 ? 38.863 -36.784 19.872 1.00 11.97 107 THR B CA 1
ATOM 2924 C C . THR B 1 107 ? 40.096 -36.772 20.780 1.00 11.83 107 THR B C 1
ATOM 2925 O O . THR B 1 107 ? 40.898 -35.841 20.735 1.00 12.84 107 THR B O 1
ATOM 2929 N N . LEU B 1 108 ? 40.230 -37.802 21.616 1.00 11.51 108 LEU B N 1
ATOM 2930 C CA . LEU B 1 108 ? 41.389 -37.931 22.501 1.00 12.58 108 LEU B CA 1
ATOM 2931 C C . LEU B 1 108 ? 42.417 -38.735 21.707 1.00 13.82 108 LEU B C 1
ATOM 2932 O O . LEU B 1 108 ? 42.185 -39.906 21.400 1.00 16.89 108 LEU B O 1
ATOM 2937 N N . THR B 1 109 ? 43.549 -38.120 21.376 1.00 9.59 109 THR B N 1
ATOM 2938 C CA . THR B 1 109 ? 44.571 -38.805 20.586 1.00 9.65 109 THR B CA 1
ATOM 2939 C C . THR B 1 109 ? 45.645 -39.496 21.422 1.00 10.38 109 THR B C 1
ATOM 2940 O O . THR B 1 109 ? 45.757 -39.254 22.621 1.00 11.50 109 THR B O 1
ATOM 2944 N N . PRO B 1 110 ? 46.432 -40.388 20.798 1.00 12.32 110 PRO B N 1
ATOM 2945 C CA . PRO B 1 110 ? 47.486 -41.074 21.553 1.00 12.74 110 PRO B CA 1
ATOM 2946 C C . PRO B 1 110 ? 48.487 -40.062 22.114 1.00 12.80 110 PRO B C 1
ATOM 2947 O O . PRO B 1 110 ? 49.020 -40.243 23.211 1.00 12.98 110 PRO B O 1
ATOM 2951 N N . SER B 1 111 ? 48.724 -38.992 21.355 1.00 13.46 111 SER B N 1
ATOM 2952 C CA . SER B 1 111 ? 49.663 -37.937 21.751 1.00 14.00 111 SER B CA 1
ATOM 2953 C C . SER B 1 111 ? 49.211 -37.256 23.037 1.00 13.81 111 SER B C 1
ATOM 2954 O O . SER B 1 111 ? 50.025 -36.887 23.887 1.00 14.04 111 SER B O 1
ATOM 2957 N N . GLU B 1 112 ? 47.903 -37.078 23.169 1.00 12.38 112 GLU B N 1
ATOM 2958 C CA . GLU B 1 112 ? 47.339 -36.439 24.352 1.00 11.60 112 GLU B CA 1
ATOM 2959 C C . GLU B 1 112 ? 47.295 -37.420 25.521 1.00 11.67 112 GLU B C 1
ATOM 2960 O O . GLU B 1 112 ? 47.725 -37.104 26.629 1.00 11.88 112 GLU B O 1
ATOM 2966 N N . TYR B 1 113 ? 46.806 -38.626 25.263 1.00 11.41 113 TYR B N 1
ATOM 2967 C CA . TYR B 1 113 ? 46.699 -39.626 26.313 1.00 11.51 113 TYR B CA 1
ATOM 2968 C C . TYR B 1 113 ? 48.044 -39.971 26.953 1.00 13.88 113 TYR B C 1
ATOM 2969 O O . TYR B 1 113 ? 48.121 -40.137 28.169 1.00 12.95 113 TYR B O 1
ATOM 2978 N N . MET B 1 114 ? 49.107 -40.069 26.157 1.00 14.10 114 MET B N 1
ATOM 2979 C CA . MET B 1 114 ? 50.402 -40.424 26.740 1.00 15.62 114 MET B CA 1
ATOM 2980 C C . MET B 1 114 ? 50.885 -39.368 27.732 1.00 16.82 114 MET B C 1
ATOM 2981 O O . MET B 1 114 ? 51.775 -39.631 28.540 1.00 16.54 114 MET B O 1
ATOM 2986 N N . GLY B 1 115 ? 50.271 -38.188 27.688 1.00 15.12 115 GLY B N 1
ATOM 2987 C CA . GLY B 1 115 ? 50.649 -37.109 28.584 1.00 16.76 115 GLY B CA 1
ATOM 2988 C C . GLY B 1 115 ? 50.113 -37.207 30.004 1.00 16.17 115 GLY B C 1
ATOM 2989 O O . GLY B 1 115 ? 50.569 -36.474 30.886 1.00 17.60 115 GLY B O 1
ATOM 2990 N N . PHE B 1 116 ? 49.152 -38.093 30.254 1.00 15.28 116 PHE B N 1
ATOM 2991 C CA . PHE B 1 116 ? 48.625 -38.220 31.610 1.00 15.66 116 PHE B CA 1
ATOM 2992 C C . PHE B 1 116 ? 48.266 -39.643 32.016 1.00 16.14 116 PHE B C 1
ATOM 2993 O O . PHE B 1 116 ? 47.957 -39.898 33.177 1.00 17.26 116 PHE B O 1
ATOM 3001 N N . ARG B 1 117 ? 48.324 -40.581 31.076 1.00 16.30 117 ARG B N 1
ATOM 3002 C CA . ARG B 1 117 ? 47.976 -41.962 31.400 1.00 17.02 117 ARG B CA 1
ATOM 3003 C C . ARG B 1 117 ? 48.870 -42.569 32.483 1.00 17.21 117 ARG B C 1
ATOM 3004 O O . ARG B 1 117 ? 48.449 -43.473 33.197 1.00 16.71 117 ARG B O 1
ATOM 3012 N N . ASP B 1 118 ? 50.095 -42.064 32.606 1.00 17.89 118 ASP B N 1
ATOM 3013 C CA . ASP B 1 118 ? 51.040 -42.579 33.596 1.00 17.79 118 ASP B CA 1
ATOM 3014 C C . ASP B 1 118 ? 50.615 -42.381 35.042 1.00 17.32 118 ASP B C 1
ATOM 3015 O O . ASP B 1 118 ? 50.981 -43.176 35.909 1.00 18.35 118 ASP B O 1
ATOM 3020 N N . VAL B 1 119 ? 49.866 -41.318 35.312 1.00 16.77 119 VAL B N 1
ATOM 3021 C CA . VAL B 1 119 ? 49.435 -41.049 36.677 1.00 16.49 119 VAL B CA 1
ATOM 3022 C C . VAL B 1 119 ? 48.200 -41.842 37.058 1.00 16.30 119 VAL B C 1
ATOM 3023 O O . VAL B 1 119 ? 47.837 -41.901 38.229 1.00 16.53 119 VAL B O 1
ATOM 3027 N N . LEU B 1 120 ? 47.566 -42.461 36.067 1.00 15.65 120 LEU B N 1
ATOM 3028 C CA . LEU B 1 120 ? 46.357 -43.240 36.305 1.00 16.14 120 LEU B CA 1
ATOM 3029 C C . LEU B 1 120 ? 46.642 -44.633 36.860 1.00 15.90 120 LEU B C 1
ATOM 3030 O O . LEU B 1 120 ? 47.733 -45.178 36.687 1.00 15.33 120 LEU B O 1
ATOM 3035 N N . GLY B 1 121 ? 45.643 -45.198 37.534 1.00 15.04 121 GLY B N 1
ATOM 3036 C CA . GLY B 1 121 ? 45.767 -46.534 38.083 1.00 16.10 121 GLY B CA 1
ATOM 3037 C C . GLY B 1 121 ? 45.649 -47.558 36.966 1.00 16.56 121 GLY B C 1
ATOM 3038 O O . GLY B 1 121 ? 45.416 -47.189 35.813 1.00 17.19 121 GLY B O 1
ATOM 3039 N N . PRO B 1 122 ? 45.779 -48.856 37.277 1.00 16.80 122 PRO B N 1
ATOM 3040 C CA . PRO B 1 122 ? 45.696 -49.931 36.286 1.00 16.68 122 PRO B CA 1
ATOM 3041 C C . PRO B 1 122 ? 44.306 -50.504 36.038 1.00 17.15 122 PRO B C 1
ATOM 3042 O O . PRO B 1 122 ? 44.174 -51.503 35.339 1.00 17.77 122 PRO B O 1
ATOM 3046 N N . SER B 1 123 ? 43.275 -49.881 36.598 1.00 16.52 123 SER B N 1
ATOM 3047 C CA . SER B 1 123 ? 41.925 -50.406 36.430 1.00 16.83 123 SER B CA 1
ATOM 3048 C C . SER B 1 123 ? 41.172 -49.847 35.231 1.00 17.23 123 SER B C 1
ATOM 3049 O O . SER B 1 123 ? 41.671 -48.988 34.510 1.00 19.44 123 SER B O 1
ATOM 3052 N N . SER B 1 124 ? 39.965 -50.361 35.027 1.00 16.11 124 SER B N 1
ATOM 3053 C CA . SER B 1 124 ? 39.106 -49.938 33.930 1.00 14.59 124 SER B CA 1
ATOM 3054 C C . SER B 1 124 ? 37.669 -50.095 34.394 1.00 15.08 124 SER B C 1
ATOM 3055 O O . SER B 1 124 ? 37.416 -50.462 35.544 1.00 13.98 124 SER B O 1
ATOM 3058 N N . GLY B 1 125 ? 36.739 -49.848 33.477 1.00 14.23 125 GLY B N 1
ATOM 3059 C CA . GLY B 1 125 ? 35.328 -49.973 33.792 1.00 14.40 125 GLY B CA 1
ATOM 3060 C C . GLY B 1 125 ? 34.955 -51.387 34.185 1.00 14.86 125 GLY B C 1
ATOM 3061 O O . GLY B 1 125 ? 33.805 -51.663 34.535 1.00 13.87 125 GLY B O 1
ATOM 3062 N N . PHE B 1 126 ? 35.915 -52.301 34.094 1.00 14.55 126 PHE B N 1
ATOM 3063 C CA . PHE B 1 126 ? 35.673 -53.678 34.494 1.00 15.06 126 PHE B CA 1
ATOM 3064 C C . PHE B 1 126 ? 35.332 -53.613 35.983 1.00 15.63 126 PHE B C 1
ATOM 3065 O O . PHE B 1 126 ? 34.636 -54.486 36.518 1.00 15.69 126 PHE B O 1
ATOM 3073 N N . GLN B 1 127 ? 35.816 -52.561 36.641 1.00 14.40 127 GLN B N 1
ATOM 3074 C CA . GLN B 1 127 ? 35.574 -52.357 38.066 1.00 15.87 127 GLN B CA 1
ATOM 3075 C C . GLN B 1 127 ? 34.324 -51.522 38.346 1.00 15.09 127 GLN B C 1
ATOM 3076 O O . GLN B 1 127 ? 34.096 -51.108 39.482 1.00 15.47 127 GLN B O 1
ATOM 3082 N N . SER B 1 128 ? 33.519 -51.264 37.318 1.00 14.27 128 SER B N 1
ATOM 3083 C CA . SER B 1 128 ? 32.295 -50.481 37.503 1.00 13.89 128 SER B CA 1
ATOM 3084 C C . SER B 1 128 ? 31.173 -51.336 38.067 1.00 14.85 128 SER B C 1
ATOM 3085 O O . SER B 1 128 ? 30.721 -52.278 37.420 1.00 15.63 128 SER B O 1
ATOM 3088 N N . LEU B 1 129 ? 30.725 -50.993 39.270 1.00 15.86 129 LEU B N 1
ATOM 3089 C CA . LEU B 1 129 ? 29.636 -51.718 39.917 1.00 17.24 129 LEU B CA 1
ATOM 3090 C C . LEU B 1 129 ? 28.338 -51.499 39.146 1.00 16.85 129 LEU B C 1
ATOM 3091 O O . LEU B 1 129 ? 27.595 -52.444 38.878 1.00 18.16 129 LEU B O 1
ATOM 3096 N N . GLN B 1 130 ? 28.071 -50.248 38.783 1.00 16.73 130 GLN B N 1
ATOM 3097 C CA . GLN B 1 130 ? 26.855 -49.921 38.050 1.00 17.19 130 GLN B CA 1
ATOM 3098 C C . GLN B 1 130 ? 26.775 -50.707 36.746 1.00 16.93 130 GLN B C 1
ATOM 3099 O O . GLN B 1 130 ? 25.714 -51.204 36.378 1.00 15.83 130 GLN B O 1
ATOM 3105 N N . TYR B 1 131 ? 27.898 -50.818 36.043 1.00 14.00 131 TYR B N 1
ATOM 3106 C CA . TYR B 1 131 ? 27.900 -51.556 34.786 1.00 14.05 131 TYR B CA 1
ATOM 3107 C C . TYR B 1 131 ? 27.610 -53.035 35.015 1.00 15.36 131 TYR B C 1
ATOM 3108 O O . TYR B 1 131 ? 26.849 -53.650 34.264 1.00 15.47 131 TYR B O 1
ATOM 3117 N N . ARG B 1 132 ? 28.216 -53.608 36.051 1.00 15.46 132 ARG B N 1
ATOM 3118 C CA . ARG B 1 132 ? 28.019 -55.022 36.339 1.00 15.92 132 ARG B CA 1
ATOM 3119 C C . ARG B 1 132 ? 26.551 -55.289 36.645 1.00 16.84 132 ARG B C 1
ATOM 3120 O O . ARG B 1 132 ? 26.025 -56.354 36.331 1.00 17.43 132 ARG B O 1
ATOM 3128 N N . TYR B 1 133 ? 25.897 -54.302 37.242 1.00 18.83 133 TYR B N 1
ATOM 3129 C CA . TYR B 1 133 ? 24.483 -54.400 37.580 1.00 21.19 133 TYR B CA 1
ATOM 3130 C C . TYR B 1 133 ? 23.677 -54.619 36.299 1.00 19.93 133 TYR B C 1
ATOM 3131 O O . TYR B 1 133 ? 22.769 -55.457 36.250 1.00 18.73 133 TYR B O 1
ATOM 3140 N N . ILE B 1 134 ? 24.020 -53.854 35.265 1.00 18.21 134 ILE B N 1
ATOM 3141 C CA . ILE B 1 134 ? 23.345 -53.939 33.974 1.00 16.97 134 ILE B CA 1
ATOM 3142 C C . ILE B 1 134 ? 23.576 -55.317 33.358 1.00 16.57 134 ILE B C 1
ATOM 3143 O O . ILE B 1 134 ? 22.633 -55.975 32.917 1.00 15.29 134 ILE B O 1
ATOM 3148 N N . GLU B 1 135 ? 24.832 -55.755 33.323 1.00 13.76 135 GLU B N 1
ATOM 3149 C CA . GLU B 1 135 ? 25.145 -57.063 32.762 1.00 12.43 135 GLU B CA 1
ATOM 3150 C C . GLU B 1 135 ? 24.334 -58.145 33.471 1.00 12.26 135 GLU B C 1
ATOM 3151 O O . GLU B 1 135 ? 23.743 -59.011 32.821 1.00 12.60 135 GLU B O 1
ATOM 3157 N N . PHE B 1 136 ? 24.299 -58.083 34.799 1.00 13.33 136 PHE B N 1
ATOM 3158 C CA . PHE B 1 136 ? 23.559 -59.067 35.585 1.00 14.95 136 PHE B CA 1
ATOM 3159 C C . PHE B 1 136 ? 22.063 -59.024 35.290 1.00 15.24 136 PHE B C 1
ATOM 3160 O O . PHE B 1 136 ? 21.449 -60.063 35.048 1.00 16.36 136 PHE B O 1
ATOM 3168 N N . LEU B 1 137 ? 21.487 -57.826 35.310 1.00 15.98 137 LEU B N 1
ATOM 3169 C CA . LEU B 1 137 ? 20.060 -57.652 35.033 1.00 16.44 137 LEU B CA 1
ATOM 3170 C C . LEU B 1 137 ? 19.687 -58.222 33.670 1.00 16.65 137 LEU B C 1
ATOM 3171 O O . LEU B 1 137 ? 18.631 -58.840 33.515 1.00 17.52 137 LEU B O 1
ATOM 3176 N N . LEU B 1 138 ? 20.544 -58.010 32.677 1.00 13.42 138 LEU B N 1
ATOM 3177 C CA . LEU B 1 138 ? 20.266 -58.522 31.343 1.00 13.42 138 LEU B CA 1
ATOM 3178 C C . LEU B 1 138 ? 20.482 -60.032 31.247 1.00 13.66 138 LEU B C 1
ATOM 3179 O O . LEU B 1 138 ? 20.071 -60.661 30.272 1.00 15.11 138 LEU B O 1
ATOM 3184 N N . GLY B 1 139 ? 21.135 -60.615 32.250 1.00 13.94 139 GLY B N 1
ATOM 3185 C CA . GLY B 1 139 ? 21.324 -62.060 32.243 1.00 13.95 139 GLY B CA 1
ATOM 3186 C C . GLY B 1 139 ? 22.730 -62.621 32.211 1.00 14.05 139 GLY B C 1
ATOM 3187 O O . GLY B 1 139 ? 22.914 -63.823 32.402 1.00 13.97 139 GLY B O 1
ATOM 3188 N N . ASN B 1 140 ? 23.722 -61.773 31.971 1.00 13.28 140 ASN B N 1
ATOM 3189 C CA . ASN B 1 140 ? 25.097 -62.242 31.925 1.00 14.35 140 ASN B CA 1
ATOM 3190 C C . ASN B 1 140 ? 25.646 -62.309 33.346 1.00 16.33 140 ASN B C 1
ATOM 3191 O O . ASN B 1 140 ? 26.515 -61.522 33.739 1.00 14.94 140 ASN B O 1
ATOM 3196 N N . LYS B 1 141 ? 25.111 -63.262 34.106 1.00 16.53 141 LYS B N 1
ATOM 3197 C CA . LYS B 1 141 ? 25.485 -63.483 35.499 1.00 18.52 141 LYS B CA 1
ATOM 3198 C C . LYS B 1 141 ? 26.878 -64.089 35.622 1.00 19.42 141 LYS B C 1
ATOM 3199 O O . LYS B 1 141 ? 27.258 -64.960 34.843 1.00 19.59 141 LYS B O 1
ATOM 3205 N N . ASN B 1 142 ? 27.628 -63.634 36.617 1.00 22.30 142 ASN B N 1
ATOM 3206 C CA . ASN B 1 142 ? 28.969 -64.153 36.849 1.00 25.47 142 ASN B CA 1
ATOM 3207 C C . ASN B 1 142 ? 29.310 -64.026 38.333 1.00 25.09 142 ASN B C 1
ATOM 3208 O O . ASN B 1 142 ? 29.797 -62.990 38.783 1.00 25.53 142 ASN B O 1
ATOM 3213 N N . PRO B 1 143 ? 29.046 -65.084 39.116 1.00 25.70 143 PRO B N 1
ATOM 3214 C CA . PRO B 1 143 ? 29.330 -65.075 40.554 1.00 26.84 143 PRO B CA 1
ATOM 3215 C C . PRO B 1 143 ? 30.761 -64.646 40.892 1.00 27.68 143 PRO B C 1
ATOM 3216 O O . PRO B 1 143 ? 30.993 -63.989 41.905 1.00 26.69 143 PRO B O 1
ATOM 3220 N N . GLN B 1 144 ? 31.711 -65.018 40.039 1.00 30.42 144 GLN B N 1
ATOM 3221 C CA . GLN B 1 144 ? 33.115 -64.673 40.255 1.00 33.11 144 GLN B CA 1
ATOM 3222 C C . GLN B 1 144 ? 33.356 -63.167 40.285 1.00 33.83 144 GLN B C 1
ATOM 3223 O O . GLN B 1 144 ? 34.317 -62.701 40.896 1.00 34.04 144 GLN B O 1
ATOM 3229 N N . MET B 1 145 ? 32.486 -62.408 39.625 1.00 32.87 145 MET B N 1
ATOM 3230 C CA . MET B 1 145 ? 32.625 -60.956 39.586 1.00 32.85 145 MET B CA 1
ATOM 3231 C C . MET B 1 145 ? 32.406 -60.313 40.952 1.00 32.80 145 MET B C 1
ATOM 3232 O O . MET B 1 145 ? 32.871 -59.203 41.202 1.00 31.72 145 MET B O 1
ATOM 3237 N N . LEU B 1 146 ? 31.697 -61.005 41.838 1.00 33.63 146 LEU B N 1
ATOM 3238 C CA . LEU B 1 146 ? 31.442 -60.473 43.171 1.00 35.45 146 LEU B CA 1
ATOM 3239 C C . LEU B 1 146 ? 32.746 -60.239 43.930 1.00 36.38 146 LEU B C 1
ATOM 3240 O O . LEU B 1 146 ? 32.807 -59.399 44.824 1.00 36.63 146 LEU B O 1
ATOM 3245 N N . GLN B 1 147 ? 33.785 -60.983 43.563 1.00 38.93 147 GLN B N 1
ATOM 3246 C CA . GLN B 1 147 ? 35.087 -60.864 44.214 1.00 41.20 147 GLN B CA 1
ATOM 3247 C C . GLN B 1 147 ? 35.704 -59.476 44.082 1.00 42.04 147 GLN B C 1
ATOM 3248 O O . GLN B 1 147 ? 36.159 -58.897 45.070 1.00 42.39 147 GLN B O 1
ATOM 3254 N N . VAL B 1 148 ? 35.718 -58.945 42.862 1.00 42.82 148 VAL B N 1
ATOM 3255 C CA . VAL B 1 148 ? 36.301 -57.630 42.608 1.00 42.24 148 VAL B CA 1
ATOM 3256 C C . VAL B 1 148 ? 35.667 -56.535 43.459 1.00 41.78 148 VAL B C 1
ATOM 3257 O O . VAL B 1 148 ? 36.227 -55.449 43.605 1.00 42.24 148 VAL B O 1
ATOM 3261 N N . PHE B 1 149 ? 34.497 -56.823 44.021 1.00 41.05 149 PHE B N 1
ATOM 3262 C CA . PHE B 1 149 ? 33.794 -55.854 44.854 1.00 40.65 149 PHE B CA 1
ATOM 3263 C C . PHE B 1 149 ? 33.883 -56.217 46.334 1.00 41.48 149 PHE B C 1
ATOM 3264 O O . PHE B 1 149 ? 33.091 -55.740 47.149 1.00 40.36 149 PHE B O 1
ATOM 3272 N N . ALA B 1 150 ? 34.853 -57.060 46.673 1.00 42.94 150 ALA B N 1
ATOM 3273 C CA . ALA B 1 150 ? 35.053 -57.487 48.053 1.00 45.34 150 ALA B CA 1
ATOM 3274 C C . ALA B 1 150 ? 35.322 -56.289 48.960 1.00 46.62 150 ALA B C 1
ATOM 3275 O O . ALA B 1 150 ? 34.889 -56.265 50.114 1.00 47.21 150 ALA B O 1
ATOM 3277 N N . TYR B 1 151 ? 36.032 -55.295 48.433 1.00 47.73 151 TYR B N 1
ATOM 3278 C CA . TYR B 1 151 ? 36.351 -54.096 49.201 1.00 48.40 151 TYR B CA 1
ATOM 3279 C C . TYR B 1 151 ? 35.066 -53.402 49.642 1.00 48.41 151 TYR B C 1
ATOM 3280 O O . TYR B 1 151 ? 35.035 -52.719 50.665 1.00 49.01 151 TYR B O 1
ATOM 3289 N N . ASP B 1 152 ? 34.009 -53.575 48.855 1.00 47.92 152 ASP B N 1
ATOM 3290 C CA . ASP B 1 152 ? 32.720 -52.965 49.156 1.00 47.79 152 ASP B CA 1
ATOM 3291 C C . ASP B 1 152 ? 31.669 -54.043 49.407 1.00 47.64 152 ASP B C 1
ATOM 3292 O O . ASP B 1 152 ? 30.950 -54.447 48.492 1.00 47.89 152 ASP B O 1
ATOM 3297 N N . PRO B 1 153 ? 31.568 -54.525 50.656 1.00 46.74 153 PRO B N 1
ATOM 3298 C CA . PRO B 1 153 ? 30.590 -55.561 51.001 1.00 45.58 153 PRO B CA 1
ATOM 3299 C C . PRO B 1 153 ? 29.155 -55.098 50.759 1.00 44.28 153 PRO B C 1
ATOM 3300 O O . PRO B 1 153 ? 28.267 -55.909 50.492 1.00 44.21 153 PRO B O 1
ATOM 3304 N N . ALA B 1 154 ? 28.936 -53.790 50.852 1.00 43.17 154 ALA B N 1
ATOM 3305 C CA . ALA B 1 154 ? 27.611 -53.223 50.633 1.00 42.55 154 ALA B CA 1
ATOM 3306 C C . ALA B 1 154 ? 27.217 -53.397 49.170 1.00 42.82 154 ALA B C 1
ATOM 3307 O O . ALA B 1 154 ? 26.185 -53.993 48.859 1.00 42.55 154 ALA B O 1
ATOM 3309 N N . GLY B 1 155 ? 28.047 -52.873 48.273 1.00 42.59 155 GLY B N 1
ATOM 3310 C CA . GLY B 1 155 ? 27.766 -52.994 46.856 1.00 41.84 155 GLY B CA 1
ATOM 3311 C C . GLY B 1 155 ? 27.823 -54.441 46.414 1.00 41.51 155 GLY B C 1
ATOM 3312 O O . GLY B 1 155 ? 27.169 -54.835 45.448 1.00 42.03 155 GLY B O 1
ATOM 3313 N N . GLN B 1 156 ? 28.610 -55.237 47.128 1.00 40.51 156 GLN B N 1
ATOM 3314 C CA . GLN B 1 156 ? 28.756 -56.651 46.812 1.00 40.36 156 GLN B CA 1
ATOM 3315 C C . GLN B 1 156 ? 27.444 -57.376 47.091 1.00 39.78 156 GLN B C 1
ATOM 3316 O O . GLN B 1 156 ? 27.050 -58.278 46.351 1.00 39.86 156 GLN B O 1
ATOM 3322 N N . ALA B 1 157 ? 26.770 -56.969 48.162 1.00 39.36 157 ALA B N 1
ATOM 3323 C CA . ALA B 1 157 ? 25.499 -57.571 48.549 1.00 38.35 157 ALA B CA 1
ATOM 3324 C C . ALA B 1 157 ? 24.382 -57.081 47.634 1.00 37.98 157 ALA B C 1
ATOM 3325 O O . ALA B 1 157 ? 23.492 -57.844 47.258 1.00 37.99 157 ALA B O 1
ATOM 3327 N N . ARG B 1 158 ? 24.432 -55.802 47.278 1.00 37.36 158 ARG B N 1
ATOM 3328 C CA . ARG B 1 158 ? 23.423 -55.219 46.405 1.00 36.39 158 ARG B CA 1
ATOM 3329 C C . ARG B 1 158 ? 23.494 -55.879 45.029 1.00 33.92 158 ARG B C 1
ATOM 3330 O O . ARG B 1 158 ? 22.476 -56.071 44.362 1.00 33.19 158 ARG B O 1
ATOM 3338 N N . LEU B 1 159 ? 24.705 -56.237 44.617 1.00 31.74 159 LEU B N 1
ATOM 3339 C CA . LEU B 1 159 ? 24.914 -56.887 43.330 1.00 28.76 159 LEU B CA 1
ATOM 3340 C C . LEU B 1 159 ? 24.508 -58.356 43.422 1.00 27.92 159 LEU B C 1
ATOM 3341 O O . LEU B 1 159 ? 24.008 -58.934 42.458 1.00 24.44 159 LEU B O 1
ATOM 3346 N N . ARG B 1 160 ? 24.716 -58.953 44.593 1.00 26.05 160 ARG B N 1
ATOM 3347 C CA . ARG B 1 160 ? 24.372 -60.356 44.802 1.00 25.85 160 ARG B CA 1
ATOM 3348 C C . ARG B 1 160 ? 22.864 -60.570 44.706 1.00 24.40 160 ARG B C 1
ATOM 3349 O O . ARG B 1 160 ? 22.401 -61.631 44.285 1.00 23.79 160 ARG B O 1
ATOM 3357 N N . GLU B 1 161 ? 22.099 -59.558 45.097 1.00 24.16 161 GLU B N 1
ATOM 3358 C CA . GLU B 1 161 ? 20.646 -59.648 45.037 1.00 25.44 161 GLU B CA 1
ATOM 3359 C C . GLU B 1 161 ? 20.198 -59.804 43.581 1.00 24.15 161 GLU B C 1
ATOM 3360 O O . GLU B 1 161 ? 19.327 -60.615 43.277 1.00 22.39 161 GLU B O 1
ATOM 3366 N N . VAL B 1 162 ? 20.801 -59.033 42.681 1.00 22.18 162 VAL B N 1
ATOM 3367 C CA . VAL B 1 162 ? 20.449 -59.132 41.264 1.00 20.85 162 VAL B CA 1
ATOM 3368 C C . VAL B 1 162 ? 20.931 -60.471 40.715 1.00 19.17 162 VAL B C 1
ATOM 3369 O O . VAL B 1 162 ? 20.268 -61.087 39.884 1.00 19.04 162 VAL B O 1
ATOM 3373 N N . LEU B 1 163 ? 22.088 -60.918 41.194 1.00 18.18 163 LEU B N 1
ATOM 3374 C CA . LEU B 1 163 ? 22.659 -62.188 40.766 1.00 17.50 163 LEU B CA 1
ATOM 3375 C C . LEU B 1 163 ? 21.720 -63.356 41.081 1.00 17.81 163 LEU B C 1
ATOM 3376 O O . LEU B 1 163 ? 21.550 -64.266 40.271 1.00 16.99 163 LEU B O 1
ATOM 3381 N N . GLU B 1 164 ? 21.105 -63.315 42.258 1.00 19.37 164 GLU B N 1
ATOM 3382 C CA . GLU B 1 164 ? 20.224 -64.395 42.695 1.00 19.75 164 GLU B CA 1
ATOM 3383 C C . GLU B 1 164 ? 18.791 -64.294 42.187 1.00 19.85 164 GLU B C 1
ATOM 3384 O O . GLU B 1 164 ? 17.992 -65.208 42.388 1.00 19.62 164 GLU B O 1
ATOM 3390 N N . ALA B 1 165 ? 18.467 -63.189 41.525 1.00 19.11 165 ALA B N 1
ATOM 3391 C CA . ALA B 1 165 ? 17.119 -62.993 41.001 1.00 18.14 165 ALA B CA 1
ATOM 3392 C C . ALA B 1 165 ? 17.059 -63.243 39.498 1.00 17.70 165 ALA B C 1
ATOM 3393 O O . ALA B 1 165 ? 18.045 -63.056 38.790 1.00 17.40 165 ALA B O 1
ATOM 3395 N N . PRO B 1 166 ? 15.897 -63.684 38.996 1.00 16.82 166 PRO B N 1
ATOM 3396 C CA . PRO B 1 166 ? 15.749 -63.942 37.562 1.00 15.20 166 PRO B CA 1
ATOM 3397 C C . PRO B 1 166 ? 16.111 -62.685 36.770 1.00 14.28 166 PRO B C 1
ATOM 3398 O O . PRO B 1 166 ? 15.808 -61.573 37.196 1.00 13.65 166 PRO B O 1
ATOM 3402 N N . SER B 1 167 ? 16.763 -62.863 35.625 1.00 13.62 167 SER B N 1
ATOM 3403 C CA . SER B 1 167 ? 17.143 -61.734 34.778 1.00 14.19 167 SER B CA 1
ATOM 3404 C C . SER B 1 167 ? 15.919 -61.193 34.059 1.00 13.33 167 SER B C 1
ATOM 3405 O O . SER B 1 167 ? 14.837 -61.774 34.127 1.00 12.87 167 SER B O 1
ATOM 3408 N N . LEU B 1 168 ? 16.101 -60.080 33.358 1.00 11.56 168 LEU B N 1
ATOM 3409 C CA . LEU B 1 168 ? 15.022 -59.478 32.585 1.00 11.92 168 LEU B CA 1
ATOM 3410 C C . LEU B 1 168 ? 14.501 -60.503 31.578 1.00 12.19 168 LEU B C 1
ATOM 3411 O O . LEU B 1 168 ? 13.299 -60.607 31.349 1.00 11.15 168 LEU B O 1
ATOM 3416 N N . TYR B 1 169 ? 15.416 -61.267 30.988 1.00 11.72 169 TYR B N 1
ATOM 3417 C CA . TYR B 1 169 ? 15.043 -62.268 29.993 1.00 11.07 169 TYR B CA 1
ATOM 3418 C C . TYR B 1 169 ? 14.250 -63.406 30.630 1.00 12.17 169 TYR B C 1
ATOM 3419 O O . TYR B 1 169 ? 13.223 -63.836 30.104 1.00 12.43 169 TYR B O 1
ATOM 3428 N N . GLU B 1 170 ? 14.735 -63.904 31.760 1.00 12.72 170 GLU B N 1
ATOM 3429 C CA . GLU B 1 170 ? 14.047 -64.992 32.438 1.00 12.42 170 GLU B CA 1
ATOM 3430 C C . GLU B 1 170 ? 12.664 -64.557 32.912 1.00 12.98 170 GLU B C 1
ATOM 3431 O O . GLU B 1 170 ? 11.729 -65.359 32.900 1.00 12.57 170 GLU B O 1
ATOM 3437 N N . GLU B 1 171 ? 12.509 -63.289 33.291 1.00 13.08 171 GLU B N 1
ATOM 3438 C CA . GLU B 1 171 ? 11.190 -62.824 33.713 1.00 12.82 171 GLU B CA 1
ATOM 3439 C C . GLU B 1 171 ? 10.283 -62.756 32.484 1.00 13.12 171 GLU B C 1
ATOM 3440 O O . GLU B 1 171 ? 9.073 -62.950 32.589 1.00 13.53 171 GLU B O 1
ATOM 3446 N N . PHE B 1 172 ? 10.859 -62.479 31.316 1.00 11.82 172 PHE B N 1
ATOM 3447 C CA . PHE B 1 172 ? 10.060 -62.454 30.097 1.00 11.76 172 PHE B CA 1
ATOM 3448 C C . PHE B 1 172 ? 9.598 -63.891 29.837 1.00 11.29 172 PHE B C 1
ATOM 3449 O O . PHE B 1 172 ? 8.436 -64.126 29.513 1.00 12.11 172 PHE B O 1
ATOM 3457 N N . LEU B 1 173 ? 10.505 -64.853 29.988 1.00 11.64 173 LEU B N 1
ATOM 3458 C CA . LEU B 1 173 ? 10.140 -66.248 29.774 1.00 11.67 173 LEU B CA 1
ATOM 3459 C C . LEU B 1 173 ? 9.067 -66.681 30.773 1.00 11.74 173 LEU B C 1
ATOM 3460 O O . LEU B 1 173 ? 8.154 -67.426 30.422 1.00 11.03 173 LEU B O 1
ATOM 3465 N N . ARG B 1 174 ? 9.179 -66.220 32.017 1.00 11.86 174 ARG B N 1
ATOM 3466 C CA . ARG B 1 174 ? 8.198 -66.579 33.038 1.00 12.79 174 ARG B CA 1
ATOM 3467 C C . ARG B 1 174 ? 6.849 -65.957 32.698 1.00 13.04 174 ARG B C 1
ATOM 3468 O O . ARG B 1 174 ? 5.797 -66.551 32.951 1.00 13.19 174 ARG B O 1
ATOM 3476 N N . TYR B 1 175 ? 6.881 -64.764 32.116 1.00 12.54 175 TYR B N 1
ATOM 3477 C CA . TYR B 1 175 ? 5.652 -64.100 31.702 1.00 13.73 175 TYR B CA 1
ATOM 3478 C C . TYR B 1 175 ? 5.007 -64.950 30.600 1.00 14.71 175 TYR B C 1
ATOM 3479 O O . TYR B 1 175 ? 3.796 -65.194 30.612 1.00 13.51 175 TYR B O 1
ATOM 3488 N N . LEU B 1 176 ? 5.814 -65.417 29.652 1.00 13.25 176 LEU B N 1
ATOM 3489 C CA . LEU B 1 176 ? 5.281 -66.241 28.568 1.00 13.14 176 LEU B CA 1
ATOM 3490 C C . LEU B 1 176 ? 4.663 -67.530 29.109 1.00 13.09 176 LEU B C 1
ATOM 3491 O O . LEU B 1 176 ? 3.619 -67.979 28.624 1.00 13.26 176 LEU B O 1
ATOM 3496 N N . ALA B 1 177 ? 5.303 -68.117 30.116 1.00 12.67 177 ALA B N 1
ATOM 3497 C CA . ALA B 1 177 ? 4.802 -69.361 30.701 1.00 14.35 177 ALA B CA 1
ATOM 3498 C C . ALA B 1 177 ? 3.423 -69.161 31.318 1.00 15.83 177 ALA B C 1
ATOM 3499 O O . ALA B 1 177 ? 2.586 -70.065 31.298 1.00 16.58 177 ALA B O 1
ATOM 3501 N N . ARG B 1 178 ? 3.189 -67.974 31.867 1.00 15.59 178 ARG B N 1
ATOM 3502 C CA . ARG B 1 178 ? 1.907 -67.672 32.491 1.00 15.86 178 ARG B CA 1
ATOM 3503 C C . ARG B 1 178 ? 0.779 -67.527 31.481 1.00 16.54 178 ARG B C 1
ATOM 3504 O O . ARG B 1 178 ? -0.395 -67.518 31.851 1.00 17.39 178 ARG B O 1
ATOM 3512 N N . PHE B 1 179 ? 1.123 -67.423 30.202 1.00 16.09 179 PHE B N 1
ATOM 3513 C CA . PHE B 1 179 ? 0.089 -67.278 29.195 1.00 16.50 179 PHE B CA 1
ATOM 3514 C C . PHE B 1 179 ? 0.024 -68.340 28.105 1.00 16.32 179 PHE B C 1
ATOM 3515 O O . PHE B 1 179 ? -0.194 -68.033 26.934 1.00 18.16 179 PHE B O 1
ATOM 3523 N N . GLY B 1 180 ? 0.211 -69.594 28.507 1.00 18.12 180 GLY B N 1
ATOM 3524 C CA . GLY B 1 180 ? 0.093 -70.706 27.576 1.00 18.74 180 GLY B CA 1
ATOM 3525 C C . GLY B 1 180 ? 1.268 -71.132 26.720 1.00 18.58 180 GLY B C 1
ATOM 3526 O O . GLY B 1 180 ? 1.211 -72.186 26.089 1.00 20.18 180 GLY B O 1
ATOM 3527 N N . HIS B 1 181 ? 2.327 -70.335 26.683 1.00 16.82 181 HIS B N 1
ATOM 3528 C CA . HIS B 1 181 ? 3.493 -70.685 25.881 1.00 14.65 181 HIS B CA 1
ATOM 3529 C C . HIS B 1 181 ? 4.211 -71.889 26.465 1.00 14.29 181 HIS B C 1
ATOM 3530 O O . HIS B 1 181 ? 4.269 -72.061 27.684 1.00 15.31 181 HIS B O 1
ATOM 3537 N N . ALA B 1 182 ? 4.753 -72.718 25.577 1.00 13.84 182 ALA B N 1
ATOM 3538 C CA . ALA B 1 182 ? 5.453 -73.943 25.956 1.00 15.22 182 ALA B CA 1
ATOM 3539 C C . ALA B 1 182 ? 6.830 -73.720 26.573 1.00 14.91 182 ALA B C 1
ATOM 3540 O O . ALA B 1 182 ? 7.834 -74.265 26.103 1.00 16.34 182 ALA B O 1
ATOM 3542 N N . ILE B 1 183 ? 6.868 -72.924 27.635 1.00 16.21 183 ILE B N 1
ATOM 3543 C CA . ILE B 1 183 ? 8.108 -72.626 28.341 1.00 15.35 183 ILE B CA 1
ATOM 3544 C C . ILE B 1 183 ? 8.468 -73.812 29.238 1.00 17.86 183 ILE B C 1
ATOM 3545 O O . ILE B 1 183 ? 7.625 -74.320 29.976 1.00 17.07 183 ILE B O 1
ATOM 3550 N N . PRO B 1 184 ? 9.721 -74.282 29.166 1.00 17.95 184 PRO B N 1
ATOM 3551 C CA . PRO B 1 184 ? 10.162 -75.412 29.989 1.00 19.96 184 PRO B CA 1
ATOM 3552 C C . PRO B 1 184 ? 9.900 -75.162 31.478 1.00 22.01 184 PRO B C 1
ATOM 3553 O O . PRO B 1 184 ? 10.007 -74.034 31.956 1.00 19.62 184 PRO B O 1
ATOM 3557 N N . GLN B 1 185 ? 9.557 -76.225 32.200 1.00 23.84 185 GLN B N 1
ATOM 3558 C CA . GLN B 1 185 ? 9.262 -76.139 33.629 1.00 27.01 185 GLN B CA 1
ATOM 3559 C C . GLN B 1 185 ? 10.450 -75.661 34.465 1.00 27.84 185 GLN B C 1
ATOM 3560 O O . GLN B 1 185 ? 10.268 -75.122 35.557 1.00 27.92 185 GLN B O 1
ATOM 3566 N N . GLN B 1 186 ? 11.662 -75.846 33.949 1.00 28.86 186 GLN B N 1
ATOM 3567 C CA . GLN B 1 186 ? 12.868 -75.441 34.668 1.00 29.42 186 GLN B CA 1
ATOM 3568 C C . GLN B 1 186 ? 12.915 -73.944 34.965 1.00 28.09 186 GLN B C 1
ATOM 3569 O O . GLN B 1 186 ? 13.562 -73.515 35.921 1.00 28.66 186 GLN B O 1
ATOM 3575 N N . TYR B 1 187 ? 12.229 -73.148 34.153 1.00 24.86 187 TYR B N 1
ATOM 3576 C CA . TYR B 1 187 ? 12.230 -71.703 34.345 1.00 22.50 187 TYR B CA 1
ATOM 3577 C C . TYR B 1 187 ? 11.349 -71.230 35.500 1.00 21.96 187 TYR B C 1
ATOM 3578 O O . TYR B 1 187 ? 11.262 -70.034 35.773 1.00 21.05 187 TYR B O 1
ATOM 3587 N N . GLN B 1 188 ? 10.699 -72.164 36.184 1.00 23.23 188 GLN B N 1
ATOM 3588 C CA . GLN B 1 188 ? 9.859 -71.801 37.320 1.00 24.13 188 GLN B CA 1
ATOM 3589 C C . GLN B 1 188 ? 10.701 -71.688 38.582 1.00 25.39 188 GLN B C 1
ATOM 3590 O O . GLN B 1 188 ? 10.390 -70.906 39.483 1.00 25.27 188 GLN B O 1
ATOM 3596 N N . ALA B 1 189 ? 11.772 -72.472 38.636 1.00 25.93 189 ALA B N 1
ATOM 3597 C CA . ALA B 1 189 ? 12.665 -72.467 39.785 1.00 28.09 189 ALA B CA 1
ATOM 3598 C C . ALA B 1 189 ? 14.006 -73.089 39.424 1.00 28.44 189 ALA B C 1
ATOM 3599 O O . ALA B 1 189 ? 14.066 -74.216 38.935 1.00 28.75 189 ALA B O 1
ATOM 3601 N N . ARG B 1 190 ? 15.082 -72.346 39.658 1.00 29.06 190 ARG B N 1
ATOM 3602 C CA . ARG B 1 190 ? 16.420 -72.841 39.367 1.00 30.34 190 ARG B CA 1
ATOM 3603 C C . ARG B 1 190 ? 17.461 -71.899 39.956 1.00 29.66 190 ARG B C 1
ATOM 3604 O O . ARG B 1 190 ? 17.116 -70.871 40.541 1.00 29.75 190 ARG B O 1
ATOM 3612 N N . ASP B 1 191 ? 18.732 -72.260 39.807 1.00 28.65 191 ASP B N 1
ATOM 3613 C CA . ASP B 1 191 ? 19.819 -71.440 40.325 1.00 27.42 191 ASP B CA 1
ATOM 3614 C C . ASP B 1 191 ? 20.036 -70.263 39.383 1.00 23.90 191 ASP B C 1
ATOM 3615 O O . ASP B 1 191 ? 20.792 -70.358 38.419 1.00 24.86 191 ASP B O 1
ATOM 3620 N N . TRP B 1 192 ? 19.370 -69.153 39.678 1.00 21.76 192 TRP B N 1
ATOM 3621 C CA . TRP B 1 192 ? 19.459 -67.958 38.850 1.00 20.14 192 TRP B CA 1
ATOM 3622 C C . TRP B 1 192 ? 20.847 -67.319 38.834 1.00 19.61 192 TRP B C 1
ATOM 3623 O O . TRP B 1 192 ? 21.129 -66.479 37.983 1.00 18.39 192 TRP B O 1
ATOM 3634 N N . THR B 1 193 ? 21.711 -67.712 39.766 1.00 19.46 193 THR B N 1
ATOM 3635 C CA . THR B 1 193 ? 23.057 -67.147 39.825 1.00 20.41 193 THR B CA 1
ATOM 3636 C C . THR B 1 193 ? 23.887 -67.590 38.624 1.00 20.65 193 THR B C 1
ATOM 3637 O O . THR B 1 193 ? 24.895 -66.965 38.285 1.00 22.44 193 THR B O 1
ATOM 3641 N N . ALA B 1 194 ? 23.456 -68.667 37.978 1.00 20.21 194 ALA B N 1
ATOM 3642 C CA . ALA B 1 194 ? 24.150 -69.190 36.807 1.00 22.57 194 ALA B CA 1
ATOM 3643 C C . ALA B 1 194 ? 23.609 -68.507 35.555 1.00 21.91 194 ALA B C 1
ATOM 3644 O O . ALA B 1 194 ? 22.401 -68.351 35.405 1.00 23.56 194 ALA B O 1
ATOM 3646 N N . ALA B 1 195 ? 24.506 -68.091 34.667 1.00 21.82 195 ALA B N 1
ATOM 3647 C CA . ALA B 1 195 ? 24.101 -67.423 33.434 1.00 20.75 195 ALA B CA 1
ATOM 3648 C C . ALA B 1 195 ? 23.262 -68.342 32.555 1.00 21.12 195 ALA B C 1
ATOM 3649 O O . ALA B 1 195 ? 23.576 -69.521 32.395 1.00 22.10 195 ALA B O 1
ATOM 3651 N N . HIS B 1 196 ? 22.190 -67.793 31.991 1.00 20.10 196 HIS B N 1
ATOM 3652 C CA . HIS B 1 196 ? 21.298 -68.546 31.116 1.00 19.51 196 HIS B CA 1
ATOM 3653 C C . HIS B 1 196 ? 22.066 -69.260 30.010 1.00 20.10 196 HIS B C 1
ATOM 3654 O O . HIS B 1 196 ? 22.946 -68.677 29.381 1.00 21.71 196 HIS B O 1
ATOM 3661 N N . VAL B 1 197 ? 21.719 -70.520 29.770 1.00 20.78 197 VAL B N 1
ATOM 3662 C CA . VAL B 1 197 ? 22.359 -71.306 28.721 1.00 21.93 197 VAL B CA 1
ATOM 3663 C C . VAL B 1 197 ? 21.372 -71.462 27.566 1.00 20.92 197 VAL B C 1
ATOM 3664 O O . VAL B 1 197 ? 20.189 -71.718 27.791 1.00 20.77 197 VAL B O 1
ATOM 3668 N N . ALA B 1 198 ? 21.859 -71.301 26.337 1.00 20.31 198 ALA B N 1
ATOM 3669 C CA . ALA B 1 198 ? 21.014 -71.431 25.151 1.00 21.00 198 ALA B CA 1
ATOM 3670 C C . ALA B 1 198 ? 20.127 -72.671 25.257 1.00 21.01 198 ALA B C 1
ATOM 3671 O O . ALA B 1 198 ? 20.617 -73.784 25.450 1.00 20.81 198 ALA B O 1
ATOM 3673 N N . ASP B 1 199 ? 18.820 -72.464 25.123 1.00 20.64 199 ASP B N 1
ATOM 3674 C CA . ASP B 1 199 ? 17.838 -73.541 25.230 1.00 20.03 199 ASP B CA 1
ATOM 3675 C C . ASP B 1 199 ? 17.131 -73.750 23.899 1.00 19.88 199 ASP B C 1
ATOM 3676 O O . ASP B 1 199 ? 16.269 -72.961 23.516 1.00 18.61 199 ASP B O 1
ATOM 3681 N N . ASP B 1 200 ? 17.480 -74.825 23.202 1.00 20.55 200 ASP B N 1
ATOM 3682 C CA . ASP B 1 200 ? 16.884 -75.111 21.906 1.00 21.67 200 ASP B CA 1
ATOM 3683 C C . ASP B 1 200 ? 15.384 -75.388 21.951 1.00 20.58 200 ASP B C 1
ATOM 3684 O O . ASP B 1 200 ? 14.694 -75.236 20.942 1.00 19.36 200 ASP B O 1
ATOM 3689 N N . THR B 1 201 ? 14.875 -75.786 23.114 1.00 19.89 201 THR B N 1
ATOM 3690 C CA . THR B 1 201 ? 13.453 -76.077 23.250 1.00 18.69 201 THR B CA 1
ATOM 3691 C C . THR B 1 201 ? 12.609 -74.804 23.192 1.00 18.04 201 THR B C 1
ATOM 3692 O O . THR B 1 201 ? 11.384 -74.866 23.104 1.00 17.67 201 THR B O 1
ATOM 3696 N N . LEU B 1 202 ? 13.265 -73.647 23.235 1.00 16.45 202 LEU B N 1
ATOM 3697 C CA . LEU B 1 202 ? 12.548 -72.377 23.158 1.00 14.61 202 LEU B CA 1
ATOM 3698 C C . LEU B 1 202 ? 12.305 -71.980 21.706 1.00 14.17 202 LEU B C 1
ATOM 3699 O O . LEU B 1 202 ? 11.514 -71.080 21.433 1.00 14.16 202 LEU B O 1
ATOM 3704 N N . ARG B 1 203 ? 12.966 -72.657 20.769 1.00 13.49 203 ARG B N 1
ATOM 3705 C CA . ARG B 1 203 ? 12.795 -72.316 19.355 1.00 14.28 203 ARG B CA 1
ATOM 3706 C C . ARG B 1 203 ? 11.336 -72.379 18.888 1.00 14.85 203 ARG B C 1
ATOM 3707 O O . ARG B 1 203 ? 10.832 -71.429 18.291 1.00 13.60 203 ARG B O 1
ATOM 3715 N N . PRO B 1 204 ? 10.632 -73.494 19.150 1.00 14.48 204 PRO B N 1
ATOM 3716 C CA . PRO B 1 204 ? 9.233 -73.560 18.706 1.00 14.40 204 PRO B CA 1
ATOM 3717 C C . PRO B 1 204 ? 8.360 -72.479 19.345 1.00 13.40 204 PRO B C 1
ATOM 3718 O O . PRO B 1 204 ? 7.389 -72.018 18.745 1.00 14.90 204 PRO B O 1
ATOM 3722 N N . VAL B 1 205 ? 8.713 -72.079 20.565 1.00 12.51 205 VAL B N 1
ATOM 3723 C CA . VAL B 1 205 ? 7.968 -71.042 21.269 1.00 12.54 205 VAL B CA 1
ATOM 3724 C C . VAL B 1 205 ? 8.063 -69.720 20.514 1.00 12.08 205 VAL B C 1
ATOM 3725 O O . VAL B 1 205 ? 7.051 -69.077 20.235 1.00 11.92 205 VAL B O 1
ATOM 3729 N N . PHE B 1 206 ? 9.279 -69.322 20.164 1.00 11.37 206 PHE B N 1
ATOM 3730 C CA . PHE B 1 206 ? 9.449 -68.067 19.449 1.00 11.68 206 PHE B CA 1
ATOM 3731 C C . PHE B 1 206 ? 8.993 -68.146 18.000 1.00 10.80 206 PHE B C 1
ATOM 3732 O O . PHE B 1 206 ? 8.569 -67.146 17.422 1.00 12.47 206 PHE B O 1
ATOM 3740 N N . GLU B 1 207 ? 9.064 -69.332 17.406 1.00 12.30 207 GLU B N 1
ATOM 3741 C CA . GLU B 1 207 ? 8.595 -69.483 16.034 1.00 12.24 207 GLU B CA 1
ATOM 3742 C C . GLU B 1 207 ? 7.095 -69.192 16.013 1.00 12.01 207 GLU B C 1
ATOM 3743 O O . GLU B 1 207 ? 6.615 -68.425 15.174 1.00 11.98 207 GLU B O 1
ATOM 3749 N N . ARG B 1 208 ? 6.360 -69.783 16.955 1.00 11.54 208 ARG B N 1
ATOM 3750 C CA . ARG B 1 208 ? 4.914 -69.585 17.012 1.00 14.02 208 ARG B CA 1
ATOM 3751 C C . ARG B 1 208 ? 4.550 -68.117 17.179 1.00 13.07 208 ARG B C 1
ATOM 3752 O O . ARG B 1 208 ? 3.582 -67.634 16.585 1.00 12.73 208 ARG B O 1
ATOM 3760 N N . ILE B 1 209 ? 5.327 -67.407 17.990 1.00 12.73 209 ILE B N 1
ATOM 3761 C CA . ILE B 1 209 ? 5.079 -65.991 18.219 1.00 12.32 209 ILE B CA 1
ATOM 3762 C C . ILE B 1 209 ? 5.292 -65.193 16.927 1.00 11.33 209 ILE B C 1
ATOM 3763 O O . ILE B 1 209 ? 4.411 -64.443 16.502 1.00 12.43 209 ILE B O 1
ATOM 3768 N N . TYR B 1 210 ? 6.439 -65.379 16.282 1.00 12.06 210 TYR B N 1
ATOM 3769 C CA . TYR B 1 210 ? 6.733 -64.652 15.048 1.00 11.73 210 TYR B CA 1
ATOM 3770 C C . TYR B 1 210 ? 5.884 -65.076 13.855 1.00 12.57 210 TYR B C 1
ATOM 3771 O O . TYR B 1 210 ? 5.742 -64.318 12.897 1.00 12.73 210 TYR B O 1
ATOM 3780 N N . GLU B 1 211 ? 5.306 -66.273 13.917 1.00 12.97 211 GLU B N 1
ATOM 3781 C CA . GLU B 1 211 ? 4.480 -66.770 12.821 1.00 12.78 211 GLU B CA 1
ATOM 3782 C C . GLU B 1 211 ? 2.997 -66.453 12.991 1.00 13.25 211 GLU B C 1
ATOM 3783 O O . GLU B 1 211 ? 2.171 -66.845 12.170 1.00 13.71 211 GLU B O 1
ATOM 3789 N N . ASN B 1 212 ? 2.652 -65.731 14.053 1.00 13.21 212 ASN B N 1
ATOM 3790 C CA . ASN B 1 212 ? 1.260 -65.344 14.267 1.00 14.41 212 ASN B CA 1
ATOM 3791 C C . ASN B 1 212 ? 1.263 -64.073 15.098 1.00 14.51 212 ASN B C 1
ATOM 3792 O O . ASN B 1 212 ? 0.796 -64.051 16.238 1.00 14.33 212 ASN B O 1
ATOM 3797 N N . THR B 1 213 ? 1.809 -63.013 14.509 1.00 15.14 213 THR B N 1
ATOM 3798 C CA . THR B 1 213 ? 1.914 -61.727 15.182 1.00 15.83 213 THR B CA 1
ATOM 3799 C C . THR B 1 213 ? 0.560 -61.095 15.473 1.00 17.37 213 THR B C 1
ATOM 3800 O O . THR B 1 213 ? 0.429 -60.318 16.415 1.00 18.10 213 THR B O 1
ATOM 3804 N N . ASP B 1 214 ? -0.447 -61.423 14.670 1.00 18.80 214 ASP B N 1
ATOM 3805 C CA . ASP B 1 214 ? -1.778 -60.875 14.896 1.00 20.46 214 ASP B CA 1
ATOM 3806 C C . ASP B 1 214 ? -2.307 -61.327 16.254 1.00 18.93 214 ASP B C 1
ATOM 3807 O O . ASP B 1 214 ? -2.968 -60.563 16.959 1.00 19.49 214 ASP B O 1
ATOM 3812 N N . ARG B 1 215 ? -2.003 -62.566 16.624 1.00 15.85 215 ARG B N 1
ATOM 3813 C CA . ARG B 1 215 ? -2.447 -63.102 17.908 1.00 15.21 215 ARG B CA 1
ATOM 3814 C C . ARG B 1 215 ? -1.461 -62.818 19.036 1.00 14.90 215 ARG B C 1
ATOM 3815 O O . ARG B 1 215 ? -1.860 -62.454 20.146 1.00 14.68 215 ARG B O 1
ATOM 3823 N N . TYR B 1 216 ? -0.173 -62.992 18.750 1.00 13.35 216 TYR B N 1
ATOM 3824 C CA . TYR B 1 216 ? 0.870 -62.781 19.753 1.00 12.04 216 TYR B CA 1
ATOM 3825 C C . TYR B 1 216 ? 1.579 -61.436 19.623 1.00 12.54 216 TYR B C 1
ATOM 3826 O O . TYR B 1 216 ? 2.796 -61.353 19.792 1.00 12.78 216 TYR B O 1
ATOM 3835 N N . TRP B 1 217 ? 0.820 -60.381 19.347 1.00 12.65 217 TRP B N 1
ATOM 3836 C CA . TRP B 1 217 ? 1.422 -59.056 19.189 1.00 11.62 217 TRP B CA 1
ATOM 3837 C C . TRP B 1 217 ? 2.152 -58.563 20.431 1.00 12.11 217 TRP B C 1
ATOM 3838 O O . TRP B 1 217 ? 3.186 -57.901 20.320 1.00 11.15 217 TRP B O 1
ATOM 3849 N N . ARG B 1 218 ? 1.637 -58.886 21.613 1.00 11.47 218 ARG B N 1
ATOM 3850 C CA . ARG B 1 218 ? 2.286 -58.460 22.850 1.00 10.62 218 ARG B CA 1
ATOM 3851 C C . ARG B 1 218 ? 3.666 -59.104 22.940 1.00 10.86 218 ARG B C 1
ATOM 3852 O O . ARG B 1 218 ? 4.673 -58.421 23.146 1.00 10.59 218 ARG B O 1
ATOM 3860 N N . GLU B 1 219 ? 3.703 -60.421 22.767 1.00 10.50 219 GLU B N 1
ATOM 3861 C CA . GLU B 1 219 ? 4.947 -61.179 22.834 1.00 10.15 219 GLU B CA 1
ATOM 3862 C C . GLU B 1 219 ? 5.915 -60.765 21.723 1.00 10.70 219 GLU B C 1
ATOM 3863 O O . GLU B 1 219 ? 7.117 -60.617 21.946 1.00 10.77 219 GLU B O 1
ATOM 3869 N N . TYR B 1 220 ? 5.376 -60.578 20.524 1.00 10.01 220 TYR B N 1
ATOM 3870 C CA . TYR B 1 220 ? 6.160 -60.166 19.359 1.00 9.93 220 TYR B CA 1
ATOM 3871 C C . TYR B 1 220 ? 6.831 -58.820 19.616 1.00 11.15 220 TYR B C 1
ATOM 3872 O O . TYR B 1 220 ? 8.034 -58.661 19.379 1.00 10.43 220 TYR B O 1
ATOM 3881 N N . SER B 1 221 ? 6.064 -57.855 20.114 1.00 10.25 221 SER B N 1
ATOM 3882 C CA . SER B 1 221 ? 6.613 -56.529 20.387 1.00 10.26 221 SER B CA 1
ATOM 3883 C C . SER B 1 221 ? 7.704 -56.581 21.459 1.00 9.95 221 SER B C 1
ATOM 3884 O O . SER B 1 221 ? 8.722 -55.886 21.351 1.00 9.40 221 SER B O 1
ATOM 3887 N N . LEU B 1 222 ? 7.507 -57.407 22.486 1.00 9.10 222 LEU B N 1
ATOM 3888 C CA . LEU B 1 222 ? 8.513 -57.534 23.540 1.00 9.45 222 LEU B CA 1
ATOM 3889 C C . LEU B 1 222 ? 9.764 -58.226 23.012 1.00 9.59 222 LEU B C 1
ATOM 3890 O O . LEU B 1 222 ? 10.880 -57.854 23.375 1.00 9.92 222 LEU B O 1
ATOM 3895 N N . CYS B 1 223 ? 9.586 -59.232 22.159 1.00 10.47 223 CYS B N 1
ATOM 3896 C CA . CYS B 1 223 ? 10.746 -59.920 21.590 1.00 10.44 223 CYS B CA 1
ATOM 3897 C C . CYS B 1 223 ? 11.592 -58.906 20.837 1.00 9.52 223 CYS B C 1
ATOM 3898 O O . CYS B 1 223 ? 12.812 -58.866 20.998 1.00 10.55 223 CYS B O 1
ATOM 3901 N N . GLU B 1 224 ? 10.949 -58.075 20.024 1.00 9.42 224 GLU B N 1
ATOM 3902 C CA . GLU B 1 224 ? 11.697 -57.081 19.268 1.00 9.78 224 GLU B CA 1
ATOM 3903 C C . GLU B 1 224 ? 12.313 -56.016 20.164 1.00 10.18 224 GLU B C 1
ATOM 3904 O O . GLU B 1 224 ? 13.367 -55.482 19.834 1.00 9.26 224 GLU B O 1
ATOM 3910 N N . ASP B 1 225 ? 11.669 -55.706 21.288 1.00 9.67 225 ASP B N 1
ATOM 3911 C CA . ASP B 1 225 ? 12.245 -54.724 22.208 1.00 9.88 225 ASP B CA 1
ATOM 3912 C C . ASP B 1 225 ? 13.534 -55.307 22.780 1.00 9.96 225 ASP B C 1
ATOM 3913 O O . ASP B 1 225 ? 14.523 -54.596 22.933 1.00 10.09 225 ASP B O 1
ATOM 3918 N N . LEU B 1 226 ? 13.515 -56.600 23.110 1.00 9.28 226 LEU B N 1
ATOM 3919 C CA . LEU B 1 226 ? 14.710 -57.231 23.668 1.00 9.09 226 LEU B CA 1
ATOM 3920 C C . LEU B 1 226 ? 15.821 -57.288 22.623 1.00 9.79 226 LEU B C 1
ATOM 3921 O O . LEU B 1 226 ? 16.992 -57.077 22.946 1.00 10.01 226 LEU B O 1
ATOM 3926 N N . VAL B 1 227 ? 15.464 -57.569 21.373 1.00 8.61 227 VAL B N 1
ATOM 3927 C CA . VAL B 1 227 ? 16.470 -57.596 20.318 1.00 9.44 227 VAL B CA 1
ATOM 3928 C C . VAL B 1 227 ? 17.045 -56.183 20.157 1.00 10.65 227 VAL B C 1
ATOM 3929 O O . VAL B 1 227 ? 18.244 -56.028 19.920 1.00 9.30 227 VAL B O 1
ATOM 3933 N N . ASP B 1 228 ? 16.199 -55.160 20.293 1.00 10.64 228 ASP B N 1
ATOM 3934 C CA . ASP B 1 228 ? 16.666 -53.767 20.197 1.00 10.00 228 ASP B CA 1
ATOM 3935 C C . ASP B 1 228 ? 17.665 -53.476 21.315 1.00 10.18 228 ASP B C 1
ATOM 3936 O O . ASP B 1 228 ? 18.723 -52.888 21.081 1.00 9.94 228 ASP B O 1
ATOM 3941 N N . VAL B 1 229 ? 17.302 -53.863 22.538 1.00 9.36 229 VAL B N 1
ATOM 3942 C CA . VAL B 1 229 ? 18.157 -53.628 23.693 1.00 9.88 229 VAL B CA 1
ATOM 3943 C C . VAL B 1 229 ? 19.499 -54.325 23.530 1.00 9.56 229 VAL B C 1
ATOM 3944 O O . VAL B 1 229 ? 20.545 -53.717 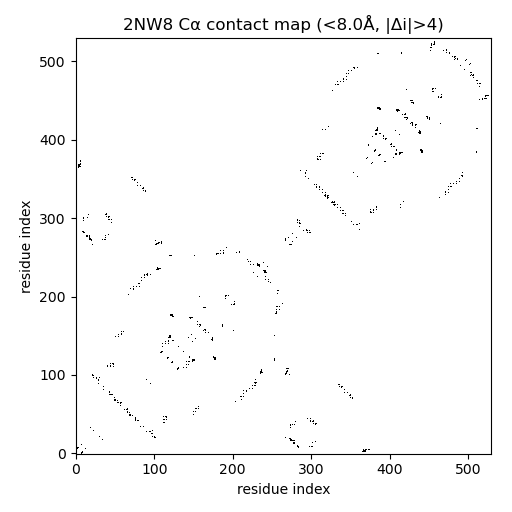23.747 1.00 9.11 229 VAL B O 1
ATOM 3948 N N . GLU B 1 230 ? 19.479 -55.593 23.132 1.00 8.84 230 GLU B N 1
ATOM 3949 C CA . GLU B 1 230 ? 20.740 -56.299 22.964 1.00 9.05 230 GLU B CA 1
ATOM 3950 C C . GLU B 1 230 ? 21.563 -55.696 21.831 1.00 9.18 230 GLU B C 1
ATOM 3951 O O . GLU B 1 230 ? 22.763 -55.500 21.984 1.00 11.24 230 GLU B O 1
ATOM 3957 N N . THR B 1 231 ? 20.922 -55.400 20.704 1.00 9.39 231 THR B N 1
ATOM 3958 C CA . THR B 1 231 ? 21.642 -54.816 19.575 1.00 9.76 231 THR B CA 1
ATOM 3959 C C . THR B 1 231 ? 22.297 -53.487 19.973 1.00 10.42 231 THR B C 1
ATOM 3960 O O . THR B 1 231 ? 23.467 -53.252 19.664 1.00 10.42 231 THR B O 1
ATOM 3964 N N . GLN B 1 232 ? 21.562 -52.628 20.674 1.00 9.92 232 GLN B N 1
ATOM 3965 C CA . GLN B 1 232 ? 22.129 -51.349 21.092 1.00 10.11 232 GLN B CA 1
ATOM 3966 C C . GLN B 1 232 ? 23.276 -51.577 22.079 1.00 9.99 232 GLN B C 1
ATOM 3967 O O . GLN B 1 232 ? 24.270 -50.850 22.066 1.00 10.45 232 GLN B O 1
ATOM 3973 N N . PHE B 1 233 ? 23.141 -52.585 22.934 1.00 10.01 233 PHE B N 1
ATOM 3974 C CA . PHE B 1 233 ? 24.194 -52.889 23.896 1.00 10.26 233 PHE B CA 1
ATOM 3975 C C . PHE B 1 233 ? 25.456 -53.341 23.152 1.00 10.33 233 PHE B C 1
ATOM 3976 O O . PHE B 1 233 ? 26.570 -52.962 23.529 1.00 10.29 233 PHE B O 1
ATOM 3984 N N . GLN B 1 234 ? 25.283 -54.143 22.099 1.00 9.62 234 GLN B N 1
ATOM 3985 C CA . GLN B 1 234 ? 26.429 -54.612 21.316 1.00 10.22 234 GLN B CA 1
ATOM 3986 C C . GLN B 1 234 ? 27.081 -53.430 20.593 1.00 10.29 234 GLN B C 1
ATOM 3987 O O . GLN B 1 234 ? 28.301 -53.410 20.407 1.00 11.48 234 GLN B O 1
ATOM 3993 N N . LEU B 1 235 ? 26.273 -52.456 20.174 1.00 10.77 235 LEU B N 1
ATOM 3994 C CA . LEU B 1 235 ? 26.817 -51.268 19.511 1.00 10.14 235 LEU B CA 1
ATOM 3995 C C . LEU B 1 235 ? 27.667 -50.510 20.527 1.00 10.26 235 LEU B C 1
ATOM 3996 O O . LEU B 1 235 ? 28.723 -49.974 20.185 1.00 10.13 235 LEU B O 1
ATOM 4001 N N . TRP B 1 236 ? 27.209 -50.459 21.777 1.00 10.17 236 TRP B N 1
ATOM 4002 C CA . TRP B 1 236 ? 27.981 -49.781 22.814 1.00 9.17 236 TRP B CA 1
ATOM 4003 C C . TRP B 1 236 ? 29.312 -50.517 22.967 1.00 9.63 236 TRP B C 1
ATOM 4004 O O . TRP B 1 236 ? 30.370 -49.894 23.014 1.00 10.12 236 TRP B O 1
ATOM 4015 N N . ARG B 1 237 ? 29.256 -51.844 23.044 1.00 9.25 237 ARG B N 1
ATOM 4016 C CA . ARG B 1 237 ? 30.476 -52.638 23.181 1.00 8.85 237 ARG B CA 1
ATOM 4017 C C . ARG B 1 237 ? 31.418 -52.416 22.014 1.00 10.19 237 ARG B C 1
ATOM 4018 O O . ARG B 1 237 ? 32.634 -52.351 22.196 1.00 10.35 237 ARG B O 1
ATOM 4026 N N . PHE B 1 238 ? 30.863 -52.313 20.811 1.00 9.09 238 PHE B N 1
ATOM 4027 C CA . PHE B 1 238 ? 31.714 -52.125 19.644 1.00 9.39 238 PHE B CA 1
ATOM 4028 C C . PHE B 1 238 ? 32.359 -50.748 19.633 1.00 10.14 238 PHE B C 1
ATOM 4029 O O . PHE B 1 238 ? 33.556 -50.620 19.358 1.00 9.16 238 PHE B O 1
ATOM 4037 N N . ARG B 1 239 ? 31.575 -49.715 19.923 1.00 8.81 239 ARG B N 1
ATOM 4038 C CA . ARG B 1 239 ? 32.134 -48.364 19.927 1.00 9.25 239 ARG B CA 1
ATOM 4039 C C . ARG B 1 239 ? 33.171 -48.231 21.035 1.00 10.22 239 ARG B C 1
ATOM 4040 O O . ARG B 1 239 ? 34.181 -47.541 20.881 1.00 10.87 239 ARG B O 1
ATOM 4048 N N . HIS B 1 240 ? 32.916 -48.901 22.152 1.00 9.80 240 HIS B N 1
ATOM 4049 C CA . HIS B 1 240 ? 33.846 -48.906 23.274 1.00 10.45 240 HIS B CA 1
ATOM 4050 C C . HIS B 1 240 ? 35.170 -49.481 22.761 1.00 10.72 240 HIS B C 1
ATOM 4051 O O . HIS B 1 240 ? 36.224 -48.839 22.847 1.00 10.43 240 HIS B O 1
ATOM 4058 N N . MET B 1 241 ? 35.106 -50.686 22.205 1.00 10.44 241 MET B N 1
ATOM 4059 C CA . MET B 1 241 ? 36.306 -51.344 21.684 1.00 10.98 241 MET B CA 1
ATOM 4060 C C . MET B 1 241 ? 37.038 -50.506 20.636 1.00 11.58 241 MET B C 1
ATOM 4061 O O . MET B 1 241 ? 38.264 -50.379 20.692 1.00 11.28 241 MET B O 1
ATOM 4066 N N . ARG B 1 242 ? 36.307 -49.937 19.680 1.00 9.62 242 ARG B N 1
ATOM 4067 C CA . ARG B 1 242 ? 36.959 -49.138 18.647 1.00 10.01 242 ARG B CA 1
ATOM 4068 C C . ARG B 1 242 ? 37.609 -47.887 19.227 1.00 8.81 242 ARG B C 1
ATOM 4069 O O . ARG B 1 242 ? 38.644 -47.443 18.736 1.00 8.74 242 ARG B O 1
ATOM 4077 N N . THR B 1 243 ? 37.016 -47.317 20.271 1.00 9.25 243 THR B N 1
ATOM 4078 C CA . THR B 1 243 ? 37.606 -46.126 20.864 1.00 10.40 243 THR B CA 1
ATOM 4079 C C . THR B 1 243 ? 38.876 -46.509 21.611 1.00 11.02 243 THR B C 1
ATOM 4080 O O . THR B 1 243 ? 39.900 -45.841 21.497 1.00 10.43 243 THR B O 1
ATOM 4084 N N . VAL B 1 244 ? 38.817 -47.596 22.368 1.00 10.91 244 VAL B N 1
ATOM 4085 C CA . VAL B 1 244 ? 39.996 -48.042 23.098 1.00 11.82 244 VAL B CA 1
ATOM 4086 C C . VAL B 1 244 ? 41.116 -48.345 22.100 1.00 11.98 244 VAL B C 1
ATOM 4087 O O . VAL B 1 244 ? 42.271 -47.963 22.313 1.00 12.75 244 VAL B O 1
ATOM 4091 N N . MET B 1 245 ? 40.769 -49.020 21.007 1.00 12.03 245 MET B N 1
ATOM 4092 C CA . MET B 1 245 ? 41.745 -49.355 19.969 1.00 13.39 245 MET B CA 1
ATOM 4093 C C . MET B 1 245 ? 42.476 -48.134 19.420 1.00 12.40 245 MET B C 1
ATOM 4094 O O . MET B 1 245 ? 43.695 -48.166 19.249 1.00 12.61 245 MET B O 1
ATOM 4099 N N . ARG B 1 246 ? 41.749 -47.056 19.132 1.00 11.70 246 ARG B N 1
ATOM 4100 C CA . ARG B 1 246 ? 42.413 -45.883 18.574 1.00 10.54 246 ARG B CA 1
ATOM 4101 C C . ARG B 1 246 ? 43.173 -45.066 19.611 1.00 11.28 246 ARG B C 1
ATOM 4102 O O . ARG B 1 246 ? 43.993 -44.222 19.255 1.00 12.53 246 ARG B O 1
ATOM 4110 N N . VAL B 1 247 ? 42.917 -45.311 20.892 1.00 10.01 247 VAL B N 1
ATOM 4111 C CA . VAL B 1 247 ? 43.642 -44.580 21.930 1.00 11.35 247 VAL B CA 1
ATOM 4112 C C . VAL B 1 247 ? 44.895 -45.338 22.381 1.00 12.71 247 VAL B C 1
ATOM 4113 O O . VAL B 1 247 ? 45.994 -44.781 22.352 1.00 13.59 247 VAL B O 1
ATOM 4117 N N . ILE B 1 248 ? 44.740 -46.601 22.782 1.00 13.64 248 ILE B N 1
ATOM 4118 C CA . ILE B 1 248 ? 45.883 -47.390 23.259 1.00 15.57 248 ILE B CA 1
ATOM 4119 C C . ILE B 1 248 ? 46.358 -48.485 22.312 1.00 16.25 248 ILE B C 1
ATOM 4120 O O . ILE B 1 248 ? 47.440 -49.049 22.497 1.00 15.16 248 ILE B O 1
ATOM 4125 N N . GLY B 1 249 ? 45.546 -48.791 21.307 1.00 16.30 249 GLY B N 1
ATOM 4126 C CA . GLY B 1 249 ? 45.908 -49.808 20.344 1.00 18.78 249 GLY B CA 1
ATOM 4127 C C . GLY B 1 249 ? 45.722 -51.232 20.826 1.00 22.30 249 GLY B C 1
ATOM 4128 O O . GLY B 1 249 ? 45.195 -51.484 21.914 1.00 20.38 249 GLY B O 1
ATOM 4129 N N . PHE B 1 250 ? 46.164 -52.164 19.990 1.00 24.78 250 PHE B N 1
ATOM 4130 C CA . PHE B 1 250 ? 46.087 -53.587 20.274 1.00 30.63 250 PHE B CA 1
ATOM 4131 C C . PHE B 1 250 ? 47.489 -54.188 20.243 1.00 31.83 250 PHE B C 1
ATOM 4132 O O . PHE B 1 250 ? 47.846 -55.002 21.094 1.00 34.10 250 PHE B O 1
ATOM 4140 N N . SER B 1 257 ? 40.641 -63.011 28.926 1.00 46.11 257 SER B N 1
ATOM 4141 C CA . SER B 1 257 ? 41.924 -62.333 28.781 1.00 45.71 257 SER B CA 1
ATOM 4142 C C . SER B 1 257 ? 41.834 -60.884 29.253 1.00 45.15 257 SER B C 1
ATOM 4143 O O . SER B 1 257 ? 41.181 -60.586 30.256 1.00 45.64 257 SER B O 1
ATOM 4146 N N . SER B 1 258 ? 42.493 -59.985 28.529 1.00 43.70 258 SER B N 1
ATOM 4147 C CA . SER B 1 258 ? 42.484 -58.570 28.874 1.00 42.12 258 SER B CA 1
ATOM 4148 C C . SER B 1 258 ? 42.757 -57.703 27.649 1.00 40.17 258 SER B C 1
ATOM 4149 O O . SER B 1 258 ? 42.864 -58.209 26.530 1.00 38.27 258 SER B O 1
ATOM 4152 N N . GLY B 1 259 ? 42.864 -56.396 27.870 1.00 37.82 259 GLY B N 1
ATOM 4153 C CA . GLY B 1 259 ? 43.120 -55.480 26.776 1.00 35.57 259 GLY B CA 1
ATOM 4154 C C . GLY B 1 259 ? 41.982 -55.464 25.775 1.00 33.25 259 GLY B C 1
ATOM 4155 O O . GLY B 1 259 ? 40.872 -55.910 26.075 1.00 33.62 259 GLY B O 1
ATOM 4156 N N . VAL B 1 260 ? 42.253 -54.944 24.583 1.00 31.29 260 VAL B N 1
ATOM 4157 C CA . VAL B 1 260 ? 41.244 -54.882 23.539 1.00 29.31 260 VAL B CA 1
ATOM 4158 C C . VAL B 1 260 ? 40.795 -56.283 23.130 1.00 26.82 260 VAL B C 1
ATOM 4159 O O . VAL B 1 260 ? 39.692 -56.462 22.618 1.00 25.35 260 VAL B O 1
ATOM 4163 N N . GLY B 1 261 ? 41.653 -57.275 23.360 1.00 24.52 261 GLY B N 1
ATOM 4164 C CA . GLY B 1 261 ? 41.303 -58.643 23.018 1.00 22.95 261 GLY B CA 1
ATOM 4165 C C . GLY B 1 261 ? 40.098 -59.090 23.824 1.00 21.39 261 GLY B C 1
ATOM 4166 O O . GLY B 1 261 ? 39.224 -59.805 23.328 1.00 20.19 261 GLY B O 1
ATOM 4167 N N . PHE B 1 262 ? 40.058 -58.666 25.082 1.00 20.26 262 PHE B N 1
ATOM 4168 C CA . PHE B 1 262 ? 38.954 -59.000 25.971 1.00 19.14 262 PHE B CA 1
ATOM 4169 C C . PHE B 1 262 ? 37.687 -58.295 25.486 1.00 18.17 262 PHE B C 1
ATOM 4170 O O . PHE B 1 262 ? 36.595 -58.872 25.503 1.00 17.73 262 PHE B O 1
ATOM 4178 N N . LEU B 1 263 ? 37.840 -57.050 25.046 1.00 16.98 263 LEU B N 1
ATOM 4179 C CA . LEU B 1 263 ? 36.704 -56.285 24.544 1.00 15.46 263 LEU B CA 1
ATOM 4180 C C . LEU B 1 263 ? 36.187 -56.912 23.249 1.00 16.21 263 LEU B C 1
ATOM 4181 O O . LEU B 1 263 ? 34.988 -56.870 22.959 1.00 16.37 263 LEU B O 1
ATOM 4186 N N . GLN B 1 264 ? 37.087 -57.503 22.469 1.00 17.14 264 GLN B N 1
ATOM 4187 C CA . GLN B 1 264 ? 36.682 -58.149 21.229 1.00 17.90 264 GLN B CA 1
ATOM 4188 C C . GLN B 1 264 ? 35.843 -59.381 21.558 1.00 17.14 264 GLN B C 1
ATOM 4189 O O . GLN B 1 264 ? 34.845 -59.665 20.891 1.00 16.90 264 GLN B O 1
ATOM 4195 N N . GLN B 1 265 ? 36.250 -60.104 22.596 1.00 17.04 265 GLN B N 1
ATOM 4196 C CA . GLN B 1 265 ? 35.530 -61.299 23.023 1.00 19.10 265 GLN B CA 1
ATOM 4197 C C . GLN B 1 265 ? 34.143 -60.955 23.562 1.00 18.49 265 GLN B C 1
ATOM 4198 O O . GLN B 1 265 ? 33.206 -61.746 23.432 1.00 17.14 265 GLN B O 1
ATOM 4204 N N . ALA B 1 266 ? 34.010 -59.778 24.165 1.00 16.77 266 ALA B N 1
ATOM 4205 C CA . ALA B 1 266 ? 32.724 -59.357 24.722 1.00 16.20 266 ALA B CA 1
ATOM 4206 C C . ALA B 1 266 ? 31.658 -59.249 23.641 1.00 16.07 266 ALA B C 1
ATOM 4207 O O . ALA B 1 266 ? 30.468 -59.411 23.912 1.00 14.95 266 ALA B O 1
ATOM 4209 N N . LEU B 1 267 ? 32.091 -58.975 22.416 1.00 16.06 267 LEU B N 1
ATOM 4210 C CA . LEU B 1 267 ? 31.176 -58.845 21.289 1.00 15.25 267 LEU B CA 1
ATOM 4211 C C . LEU B 1 267 ? 30.550 -60.181 20.906 1.00 17.19 267 LEU B C 1
ATOM 4212 O O . LEU B 1 267 ? 29.541 -60.219 20.201 1.00 17.44 267 LEU B O 1
ATOM 4217 N N . ALA B 1 268 ? 31.144 -61.272 21.383 1.00 17.96 268 ALA B N 1
ATOM 4218 C CA . ALA B 1 268 ? 30.644 -62.610 21.082 1.00 19.92 268 ALA B CA 1
ATOM 4219 C C . ALA B 1 268 ? 29.618 -63.071 22.109 1.00 20.85 268 ALA B C 1
ATOM 4220 O O . ALA B 1 268 ? 29.007 -64.131 21.961 1.00 23.28 268 ALA B O 1
ATOM 4222 N N . LEU B 1 269 ? 29.427 -62.271 23.151 1.00 19.30 269 LEU B N 1
ATOM 4223 C CA . LEU B 1 269 ? 28.470 -62.606 24.198 1.00 20.04 269 LEU B CA 1
ATOM 4224 C C . LEU B 1 269 ? 27.058 -62.260 23.745 1.00 19.35 269 LEU B C 1
ATOM 4225 O O . LEU B 1 269 ? 26.857 -61.313 22.987 1.00 20.60 269 LEU B O 1
ATOM 4230 N N . THR B 1 270 ? 26.080 -63.037 24.200 1.00 18.75 270 THR B N 1
ATOM 4231 C CA . THR B 1 270 ? 24.692 -62.785 23.832 1.00 17.65 270 THR B CA 1
ATOM 4232 C C . THR B 1 270 ? 23.776 -62.953 25.035 1.00 17.06 270 THR B C 1
ATOM 4233 O O . THR B 1 270 ? 23.881 -63.929 25.779 1.00 17.88 270 THR B O 1
ATOM 4237 N N . PHE B 1 271 ? 22.876 -61.993 25.218 1.00 14.99 271 PHE B N 1
ATOM 4238 C CA . PHE B 1 271 ? 21.935 -62.017 26.330 1.00 14.61 271 PHE B CA 1
ATOM 4239 C C . PHE B 1 271 ? 20.701 -62.872 26.037 1.00 15.18 271 PHE B C 1
ATOM 4240 O O . PHE B 1 271 ? 20.264 -63.656 26.879 1.00 15.98 271 PHE B O 1
ATOM 4248 N N . PHE B 1 272 ? 20.143 -62.715 24.841 1.00 14.08 272 PHE B N 1
ATOM 4249 C CA . PHE B 1 272 ? 18.928 -63.432 24.459 1.00 12.96 272 PHE B CA 1
ATOM 4250 C C . PHE B 1 272 ? 19.173 -64.292 23.218 1.00 12.79 272 PHE B C 1
ATOM 4251 O O . PHE B 1 272 ? 18.574 -64.073 22.165 1.00 12.15 272 PHE B O 1
ATOM 4259 N N . PRO B 1 273 ? 20.040 -65.306 23.334 1.00 13.44 273 PRO B N 1
ATOM 4260 C CA . PRO B 1 273 ? 20.353 -66.175 22.196 1.00 13.39 273 PRO B CA 1
ATOM 4261 C C . PRO B 1 273 ? 19.198 -66.735 21.381 1.00 12.58 273 PRO B C 1
ATOM 4262 O O . PRO B 1 273 ? 19.230 -66.674 20.153 1.00 13.27 273 PRO B O 1
ATOM 4266 N N . GLU B 1 274 ? 18.177 -67.263 22.051 1.00 11.41 274 GLU B N 1
ATOM 4267 C CA . GLU B 1 274 ? 17.049 -67.850 21.335 1.00 12.03 274 GLU B CA 1
ATOM 4268 C C . GLU B 1 274 ? 16.317 -66.873 20.419 1.00 11.98 274 GLU B C 1
ATOM 4269 O O . GLU B 1 274 ? 15.755 -67.273 19.394 1.00 13.16 274 GLU B O 1
ATOM 4275 N N . LEU B 1 275 ? 16.310 -65.595 20.785 1.00 10.87 275 LEU B N 1
ATOM 4276 C CA . LEU B 1 275 ? 15.640 -64.598 19.964 1.00 11.67 275 LEU B CA 1
ATOM 4277 C C . LEU B 1 275 ? 16.379 -64.435 18.642 1.00 11.53 275 LEU B C 1
ATOM 4278 O O . LEU B 1 275 ? 15.760 -64.255 17.599 1.00 12.85 275 LEU B O 1
ATOM 4283 N N . PHE B 1 276 ? 17.705 -64.505 18.682 1.00 11.62 276 PHE B N 1
ATOM 4284 C CA . PHE B 1 276 ? 18.474 -64.389 17.451 1.00 11.54 276 PHE B CA 1
ATOM 4285 C C . PHE B 1 276 ? 18.463 -65.695 16.670 1.00 12.49 276 PHE B C 1
ATOM 4286 O O . PHE B 1 276 ? 18.396 -65.688 15.441 1.00 13.44 276 PHE B O 1
ATOM 4294 N N . ASP B 1 277 ? 18.510 -66.817 17.383 1.00 12.78 277 ASP B N 1
ATOM 4295 C CA . ASP B 1 277 ? 18.503 -68.116 16.719 1.00 13.92 277 ASP B CA 1
ATOM 4296 C C . ASP B 1 277 ? 17.229 -68.394 15.918 1.00 14.21 277 ASP B C 1
ATOM 4297 O O . ASP B 1 277 ? 17.288 -68.989 14.841 1.00 15.13 277 ASP B O 1
ATOM 4302 N N . VAL B 1 278 ? 16.081 -67.955 16.429 1.00 13.29 278 VAL B N 1
ATOM 4303 C CA . VAL B 1 278 ? 14.815 -68.219 15.753 1.00 12.89 278 VAL B CA 1
ATOM 4304 C C . VAL B 1 278 ? 14.754 -67.643 14.336 1.00 13.18 278 VAL B C 1
ATOM 4305 O O . VAL B 1 278 ? 13.968 -68.089 13.504 1.00 13.23 278 VAL B O 1
ATOM 4309 N N . ARG B 1 279 ? 15.590 -66.648 14.065 1.00 11.84 279 ARG B N 1
ATOM 4310 C CA . ARG B 1 279 ? 15.643 -66.033 12.744 1.00 12.09 279 ARG B CA 1
ATOM 4311 C C . ARG B 1 279 ? 15.871 -67.056 11.631 1.00 12.84 279 ARG B C 1
ATOM 4312 O O . ARG B 1 279 ? 15.362 -66.905 10.516 1.00 12.96 279 ARG B O 1
ATOM 4320 N N . THR B 1 280 ? 16.644 -68.092 11.934 1.00 14.41 280 THR B N 1
ATOM 4321 C CA . THR B 1 280 ? 16.977 -69.097 10.928 1.00 14.12 280 THR B CA 1
ATOM 4322 C C . THR B 1 280 ? 15.908 -70.135 10.639 1.00 15.32 280 THR B C 1
ATOM 4323 O O . THR B 1 280 ? 16.027 -70.883 9.668 1.00 16.44 280 THR B O 1
ATOM 4327 N N . SER B 1 281 ? 14.858 -70.178 11.455 1.00 13.95 281 SER B N 1
ATOM 4328 C CA . SER B 1 281 ? 13.814 -71.183 11.248 1.00 14.07 281 SER B CA 1
ATOM 4329 C C . SER B 1 281 ? 12.373 -70.690 11.090 1.00 14.02 281 SER B C 1
ATOM 4330 O O . SER B 1 281 ? 11.482 -71.486 10.794 1.00 14.96 281 SER B O 1
ATOM 4333 N N . VAL B 1 282 ? 12.116 -69.402 11.287 1.00 14.67 282 VAL B N 1
ATOM 4334 C CA . VAL B 1 282 ? 10.745 -68.919 11.126 1.00 13.95 282 VAL B CA 1
ATOM 4335 C C . VAL B 1 282 ? 10.321 -69.069 9.666 1.00 14.13 282 VAL B C 1
ATOM 4336 O O . VAL B 1 282 ? 11.145 -68.919 8.760 1.00 15.23 282 VAL B O 1
ATOM 4340 N N . GLY B 1 283 ? 9.046 -69.377 9.434 1.00 12.39 283 GLY B N 1
ATOM 4341 C CA . GLY B 1 283 ? 8.588 -69.543 8.065 1.00 13.34 283 GLY B CA 1
ATOM 4342 C C . GLY B 1 283 ? 7.154 -69.989 7.837 1.00 13.28 283 GLY B C 1
ATOM 4343 O O . GLY B 1 283 ? 6.649 -69.867 6.721 1.00 14.51 283 GLY B O 1
ATOM 4344 N N . VAL B 1 284 ? 6.489 -70.515 8.860 1.00 13.30 284 VAL B N 1
ATOM 4345 C CA . VAL B 1 284 ? 5.101 -70.936 8.680 1.00 13.96 284 VAL B CA 1
ATOM 4346 C C . VAL B 1 284 ? 4.271 -69.696 8.349 1.00 14.79 284 VAL B C 1
ATOM 4347 O O . VAL B 1 284 ? 4.366 -68.676 9.034 1.00 14.58 284 VAL B O 1
ATOM 4351 N N . ASP B 1 285 ? 3.467 -69.782 7.291 1.00 13.98 285 ASP B N 1
ATOM 4352 C CA . ASP B 1 285 ? 2.634 -68.659 6.867 1.00 15.45 285 ASP B CA 1
ATOM 4353 C C . ASP B 1 285 ? 1.190 -68.887 7.298 1.00 16.37 285 ASP B C 1
ATOM 4354 O O . ASP B 1 285 ? 0.447 -69.628 6.653 1.00 15.43 285 ASP B O 1
ATOM 4359 N N . ASN B 1 286 ? 0.800 -68.235 8.387 1.00 17.19 286 ASN B N 1
ATOM 4360 C CA . ASN B 1 286 ? -0.546 -68.375 8.922 1.00 18.40 286 ASN B CA 1
ATOM 4361 C C . ASN B 1 286 ? -1.476 -67.241 8.518 1.00 19.50 286 ASN B C 1
ATOM 4362 O O . ASN B 1 286 ? -2.573 -67.114 9.060 1.00 20.48 286 ASN B O 1
ATOM 4367 N N . ARG B 1 287 ? -1.043 -66.425 7.564 1.00 19.82 287 ARG B N 1
ATOM 4368 C CA . ARG B 1 287 ? -1.852 -65.304 7.106 1.00 22.44 287 ARG B CA 1
ATOM 4369 C C . ARG B 1 287 ? -3.118 -65.764 6.394 1.00 24.00 287 ARG B C 1
ATOM 4370 O O . ARG B 1 287 ? -3.127 -66.789 5.712 1.00 23.99 287 ARG B O 1
ATOM 4378 N N . PRO B 1 288 ? -4.215 -65.010 6.557 1.00 25.35 288 PRO B N 1
ATOM 4379 C CA . PRO B 1 288 ? -5.489 -65.344 5.916 1.00 26.83 288 PRO B CA 1
ATOM 4380 C C . PRO B 1 288 ? -5.423 -64.965 4.434 1.00 29.17 288 PRO B C 1
ATOM 4381 O O . PRO B 1 288 ? -4.427 -64.403 3.978 1.00 30.16 288 PRO B O 1
ATOM 4385 N N . PRO B 1 289 ? -6.477 -65.276 3.662 1.00 31.30 289 PRO B N 1
ATOM 4386 C CA . PRO B 1 289 ? -6.491 -64.945 2.232 1.00 33.67 289 PRO B CA 1
ATOM 4387 C C . PRO B 1 289 ? -6.137 -63.487 1.969 1.00 36.34 289 PRO B C 1
ATOM 4388 O O . PRO B 1 289 ? -6.567 -62.591 2.695 1.00 36.78 289 PRO B O 1
ATOM 4392 N N . GLN B 1 290 ? -5.350 -63.260 0.924 1.00 38.99 290 GLN B N 1
ATOM 4393 C CA . GLN B 1 290 ? -4.927 -61.915 0.559 1.00 41.57 290 GLN B CA 1
ATOM 4394 C C . GLN B 1 290 ? -4.746 -61.780 -0.945 1.00 42.85 290 GLN B C 1
ATOM 4395 O O . GLN B 1 290 ? -5.259 -60.789 -1.508 1.00 44.67 290 GLN B O 1
#

Sequence (530 aa):
EGRLTYGGYLRLDQLLSAQQPLSEPAHHDEMLFIIQHQTSELWLKLLAHELRAAIVHLQRDEVWQCRKVLARSKQVLRQLTEQWSVLETLTPSEYMGFRDVLGPSSGFQSLQYRYIEFLLGNKNPQMLQVFAYDPAGQARLREVLEAPSLYEEFLRYLARFGHAIPQQYQARDWTAAHVADDTLRPVFERIYENTDRYWREYSLCEDLVDVETQFQLWRFRHMRTVMRVIGFKRGTGGSSGVGFLQQALALTFFPELFDVRTSVGVRLTYGGYLRLDQLLSAQQPLSEPAHHDEMLFIIQHQTSELWLKLLAHELRAAIVHLQRDEVWQCRKVLARSKQVLRQLTEQWSVLETLTPSEYMGFRDVLGPSSGFQSLQYRYIEFLLGNKNPQMLQVFAYDPAGQARLREVLEAPSLYEEFLRYLARFGHAIPQQYQARDWTAAHVADDTLRPVFERIYENTDRYWREYSLCEDLVDVETQFQLWRFRHMRTVMRVIGFSSGVGFLQQALALTFFPELFDVRTSVGVDNRPPQ

B-factor: mean 21.85, std 11.5, range [7.41, 95.61]

InterPro domains:
  IPR004981 Tryptophan 2,3-dioxygenase [MF_01972] (17-282)
  IPR004981 Tryptophan 2,3-dioxygenase [PF03301] (18-144)
  IPR004981 Tryptophan 2,3-dioxygenase [PF03301] (208-281)
  IPR004981 Tryptophan 2,3-dioxygenase [PTHR10138] (8-182)
  IPR037217 Tryptophan/Indoleamine 2,3-dioxygenase-like [SSF140959] (23-282)

Foldseek 3Di:
DDCPDPCNVVVCVVVVVPQDAQDVVPQPCSSVVVVLVVVLLVLLVVLLVLLVVLLVCLLVVNQVSNLVSLVVSLVSLLVLLVSLVVLLVQAQVSCVSRVVSDALDDCLLSLSVLLVCLQLQVADLVSLVSCPVPVPSSVVSVVSLQDAHSVLSLLVSCVVVPQPRDPCSVDDRSNDGDDDDPVCLVRVLVCLQCCVVNVSNVSVLVSSVSNFVSNLSSLVSVLVSQCRHVNQPAHSNGHSRSVVSVVVSVDGSDVSSVVSVVVRPD/DPDPCVVVVCVVVVVPQDAPDVVGAPCVSVVVVLVVVLLVLLQVLLVLLVVLLVCLVVVNQVSNLVSLVVSLVSLLVLLVSLVVLLVQALVRCVRRVVRDDPDDCLLPLSVLLVCLQLFVADLVSLVSCPVPVPSSVVSVVSLQDAHSVLSLLVSCVVPPFPRDPPSVDDRSNDGDDDDPVCLVRVLVCVQCCVVNVSNVSVLVSSVSSQVSNLSSLVSVLVSQCRHVNDVDDSVVSVVVSVDGSDVSSVVSVVPHDDHPDDDD

Radius of gyration: 26.14 Å; Cα contacts (8 Å, |Δi|>4): 655; chains: 2; bounding box: 58×76×56 Å

Secondary structure (DSSP, 8-state):
--TTSHHHHTTHHHHTT------SSPPTTHHHHHHHHHHHHHHHHHHHHHHHHHHHHHHTT-HHHHHHHHHHHHHHHHHHHHTHHHHTT--HHHHTTTGGGS-S--GGG-HHHHHHHHHHT---GGGGSTTTT-HHHHHHHHHHHTS--HHHHHHHHHHHTT----GGGGS--TTSPP---GGGHHHHHHHHH-TTTTHHHHHHHHHHHHHHHHHHHHHHHHHHHHHHHHTTPPPSSSS-THHHHHHHTT--S-HHHHHGGGTTT-/--SHHHHTTHHHHTT------SSPPTTHHHHHHHHHHHHHHHHHHHHHHHHHHHHHHTT-HHHHHHHHHHHHHHHHHHHHTHHHHTT--HHHHTTTGGGS-S--GGG-HHHHHHHHHHT---GGGGGGGTT-HHHHHHHHHHHHSPPHHHHHHHHHHHTT----GGGGS--TTSPP---GGGHHHHHHHHT-TTTSHHHHHHHHHHHHHHHHHHHHHHHHHHHHHHHH----HHHHHHHHTT--S-HHHHHGGGT---------

Solvent-accessible surface area: 23371 Å² total

GO terms:
  GO:0004833 L-tryptophan 2,3-dioxygenase activity (F, EXP)
  GO:0004833 L-tryptophan 2,3-dioxygenase activity (F, IDA)
  GO:0020037 heme binding (F, IDA)